Protein AF-A0A1C6C4W0-F1 (afdb_monomer)

Structure (mmCIF, N/CA/C/O backbone):
data_AF-A0A1C6C4W0-F1
#
_entry.id   AF-A0A1C6C4W0-F1
#
loop_
_atom_site.group_PDB
_atom_site.id
_atom_site.type_symbol
_atom_site.label_atom_id
_atom_site.label_alt_i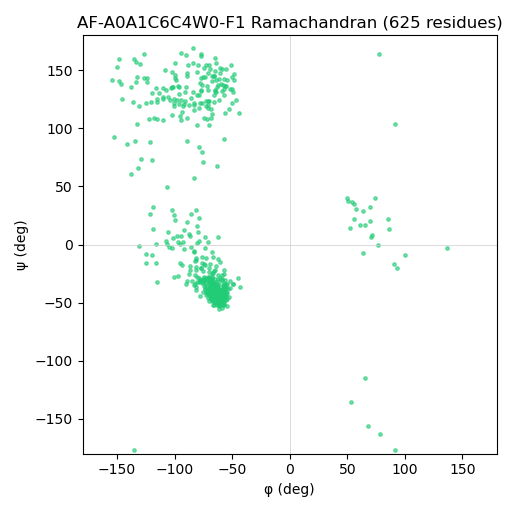d
_atom_site.label_comp_id
_atom_site.label_asym_id
_atom_site.label_entity_id
_atom_site.label_seq_id
_atom_site.pdbx_PDB_ins_code
_atom_site.Cartn_x
_atom_site.Cartn_y
_atom_site.Cartn_z
_atom_site.occupancy
_atom_site.B_iso_or_equiv
_atom_site.auth_seq_id
_atom_site.auth_comp_id
_atom_site.auth_asym_id
_atom_site.auth_atom_id
_atom_site.pdbx_PDB_model_num
ATOM 1 N N . MET A 1 1 ? -1.817 1.956 -30.971 1.00 81.06 1 MET A N 1
ATOM 2 C CA . MET A 1 1 ? -0.955 1.069 -30.179 1.00 81.06 1 MET A CA 1
ATOM 3 C C . MET A 1 1 ? 0.205 0.734 -31.074 1.00 81.06 1 MET A C 1
ATOM 5 O O . MET A 1 1 ? 0.010 0.014 -32.045 1.00 81.06 1 MET A O 1
ATOM 9 N N . SER A 1 2 ? 1.332 1.370 -30.805 1.00 90.38 2 SER A N 1
ATOM 10 C CA . SER A 1 2 ? 2.552 1.249 -31.587 1.00 90.38 2 SER A CA 1
ATOM 11 C C . SER A 1 2 ? 3.601 0.463 -30.816 1.00 90.38 2 SER A C 1
ATOM 13 O O . SER A 1 2 ? 3.637 0.489 -29.582 1.00 90.38 2 SER A O 1
ATOM 15 N N . THR A 1 3 ? 4.452 -0.229 -31.555 1.00 95.19 3 THR A N 1
ATOM 16 C CA . THR A 1 3 ? 5.570 -1.014 -31.043 1.00 95.19 3 THR A CA 1
ATOM 17 C C . THR A 1 3 ? 6.845 -0.203 -31.218 1.00 95.19 3 THR A C 1
ATOM 19 O O . THR A 1 3 ? 7.210 0.128 -32.348 1.00 95.19 3 THR A O 1
ATOM 22 N N . ARG A 1 4 ? 7.537 0.126 -30.122 1.00 96.19 4 ARG A N 1
ATOM 23 C CA . ARG A 1 4 ? 8.746 0.960 -30.170 1.00 96.19 4 ARG A CA 1
ATOM 24 C C . ARG A 1 4 ? 9.935 0.322 -29.481 1.00 96.19 4 ARG A C 1
ATOM 26 O O . ARG A 1 4 ? 9.798 -0.285 -28.420 1.00 96.19 4 ARG A O 1
ATOM 33 N N . ILE A 1 5 ? 11.111 0.542 -30.056 1.00 96.69 5 ILE A N 1
ATOM 34 C CA . ILE A 1 5 ? 12.393 0.265 -29.409 1.00 96.69 5 ILE A CA 1
ATOM 35 C C . ILE A 1 5 ? 12.976 1.586 -28.916 1.00 96.69 5 ILE A C 1
ATOM 37 O O . ILE A 1 5 ? 12.979 2.572 -29.649 1.00 96.69 5 ILE A O 1
ATOM 41 N N . ILE A 1 6 ? 13.490 1.599 -27.690 1.00 95.69 6 ILE A N 1
ATOM 42 C CA . ILE A 1 6 ? 14.256 2.715 -27.140 1.00 95.69 6 ILE A CA 1
ATOM 43 C C . ILE A 1 6 ? 15.681 2.236 -26.881 1.00 95.69 6 ILE A C 1
ATOM 45 O O . ILE A 1 6 ? 15.881 1.237 -26.192 1.00 95.69 6 ILE A O 1
ATOM 49 N N . SER A 1 7 ? 16.665 2.937 -27.437 1.00 95.31 7 SER A N 1
ATOM 50 C CA . SER A 1 7 ? 18.074 2.537 -27.393 1.00 95.31 7 SER A CA 1
ATOM 51 C C . SER A 1 7 ? 18.989 3.709 -27.058 1.00 95.31 7 SER A C 1
ATOM 53 O O . SER A 1 7 ? 18.657 4.869 -27.284 1.00 95.31 7 SER A O 1
ATOM 55 N N . PHE A 1 8 ? 20.195 3.414 -26.587 1.00 94.56 8 PHE A N 1
ATOM 56 C CA . PHE A 1 8 ? 21.318 4.345 -26.681 1.00 94.56 8 PHE A CA 1
ATOM 57 C C . PHE A 1 8 ? 22.282 3.862 -27.757 1.00 94.56 8 PHE A C 1
ATOM 59 O O . PHE A 1 8 ? 22.700 2.706 -27.729 1.00 94.56 8 PHE A O 1
ATOM 66 N N . PHE A 1 9 ? 22.620 4.717 -28.717 1.00 94.44 9 PHE A N 1
ATOM 67 C CA . PHE A 1 9 ? 23.589 4.368 -29.752 1.00 94.44 9 PHE A CA 1
ATOM 68 C C . PHE A 1 9 ? 24.998 4.601 -29.225 1.00 94.44 9 PHE A C 1
ATOM 70 O O . PHE A 1 9 ? 25.346 5.707 -28.822 1.00 94.44 9 PHE A O 1
ATOM 77 N N . SER A 1 10 ? 25.792 3.533 -29.200 1.00 92.44 10 SER A N 1
ATOM 78 C CA . SER A 1 10 ? 27.194 3.585 -28.786 1.00 92.44 10 SER A CA 1
ATOM 79 C C . SER A 1 10 ? 28.095 4.160 -29.882 1.00 92.44 10 SER A C 1
ATOM 81 O O . SER A 1 10 ? 27.722 4.201 -31.054 1.00 92.44 10 SER A O 1
ATOM 83 N N . ASP A 1 11 ? 29.295 4.591 -29.490 1.00 91.94 11 ASP A N 1
ATOM 84 C CA . ASP A 1 11 ? 30.300 5.079 -30.433 1.00 91.94 11 ASP A CA 1
ATOM 85 C C . ASP A 1 11 ? 30.830 3.948 -31.324 1.00 91.94 11 ASP A C 1
ATOM 87 O O . ASP A 1 11 ? 31.059 2.814 -30.881 1.00 91.94 11 ASP A O 1
ATOM 91 N N . LEU A 1 12 ? 31.125 4.292 -32.576 1.00 89.94 12 LEU A N 1
ATOM 92 C CA . LEU A 1 12 ? 31.722 3.379 -33.540 1.00 89.94 12 LEU A CA 1
ATOM 93 C C . LEU A 1 12 ? 33.244 3.348 -33.359 1.00 89.94 12 LEU A C 1
ATOM 95 O O . LEU A 1 12 ? 33.895 4.387 -33.287 1.00 89.94 12 LEU A O 1
ATOM 99 N N . ARG A 1 13 ? 33.835 2.150 -33.286 1.00 85.19 13 ARG A N 1
ATOM 100 C CA . ARG A 1 13 ? 35.291 1.991 -33.141 1.00 85.19 13 ARG A CA 1
ATOM 101 C C . ARG A 1 13 ? 35.955 1.676 -34.485 1.00 85.19 13 ARG A C 1
ATOM 103 O O . ARG A 1 13 ? 35.392 0.892 -35.248 1.00 85.19 13 ARG A O 1
ATOM 110 N N . PRO A 1 14 ? 37.168 2.193 -34.754 1.00 81.81 14 PRO A N 1
ATOM 111 C CA . PRO A 1 14 ? 37.975 1.743 -35.886 1.00 81.81 14 PRO A CA 1
ATOM 112 C C . PRO A 1 14 ? 38.271 0.239 -35.812 1.00 81.81 14 PRO A C 1
ATOM 114 O O . PRO A 1 14 ? 38.377 -0.326 -34.722 1.00 81.81 14 PRO A O 1
ATOM 117 N N . GLY A 1 15 ? 38.446 -0.407 -36.968 1.00 81.38 15 GLY A N 1
ATOM 118 C CA . GLY A 1 15 ? 38.749 -1.843 -37.029 1.00 81.38 15 GLY A CA 1
ATOM 119 C C . GLY A 1 15 ? 37.546 -2.736 -36.708 1.00 81.38 15 GLY A C 1
ATOM 120 O O . GLY A 1 15 ? 37.682 -3.743 -36.008 1.00 81.38 15 GLY A O 1
ATOM 121 N N . LEU A 1 16 ? 36.363 -2.352 -37.201 1.00 82.75 16 LEU A N 1
ATOM 122 C CA . LEU A 1 16 ? 35.119 -3.102 -37.026 1.00 82.75 16 LEU A CA 1
ATOM 123 C C . LEU A 1 16 ? 35.307 -4.572 -37.404 1.00 82.75 16 LEU A C 1
ATOM 125 O O . LEU A 1 16 ? 35.681 -4.906 -38.526 1.00 82.75 16 LEU A O 1
ATOM 129 N N . THR A 1 17 ? 35.038 -5.450 -36.443 1.00 85.56 17 THR A N 1
ATOM 130 C CA . THR A 1 17 ? 35.142 -6.897 -36.617 1.00 85.56 17 THR A CA 1
ATOM 131 C C . THR A 1 17 ? 33.779 -7.500 -36.340 1.00 85.56 17 THR A C 1
ATOM 133 O O . THR A 1 17 ? 33.239 -7.309 -35.251 1.00 85.56 17 THR A O 1
ATOM 136 N N . GLU A 1 18 ? 33.238 -8.228 -37.316 1.00 90.00 18 GLU A N 1
ATOM 137 C CA . GLU A 1 18 ? 31.990 -8.973 -37.159 1.00 90.00 18 GLU A CA 1
ATOM 138 C C . GLU A 1 18 ? 32.112 -9.988 -36.020 1.00 90.00 18 GLU A C 1
ATOM 140 O O . GLU A 1 18 ? 33.080 -10.748 -35.921 1.00 90.00 18 GLU A O 1
ATOM 145 N N . ARG A 1 19 ? 31.109 -9.992 -35.147 1.00 91.06 19 ARG A N 1
ATOM 146 C CA . ARG A 1 19 ? 30.990 -10.905 -34.016 1.00 91.06 19 ARG A CA 1
ATOM 147 C C . ARG A 1 19 ? 29.670 -11.639 -34.116 1.00 91.06 19 ARG A C 1
ATOM 149 O O . ARG A 1 19 ? 28.648 -11.074 -34.489 1.00 91.06 19 ARG A O 1
ATOM 156 N N . LEU A 1 20 ? 29.702 -12.909 -33.734 1.00 93.19 20 LEU A N 1
ATOM 157 C CA . LEU A 1 20 ? 28.515 -13.745 -33.658 1.00 93.19 20 LEU A CA 1
ATOM 158 C C . LEU A 1 20 ? 27.968 -13.723 -32.233 1.00 93.19 20 LEU A C 1
ATOM 160 O O . LEU A 1 20 ? 28.691 -14.046 -31.288 1.00 93.19 20 LEU A O 1
ATOM 164 N N . TYR A 1 21 ? 26.698 -13.355 -32.098 1.00 93.44 21 TYR A N 1
ATOM 165 C CA . TYR A 1 21 ? 25.949 -13.260 -30.853 1.00 93.44 21 TYR A CA 1
ATOM 166 C C . TYR A 1 21 ? 24.896 -14.361 -30.799 1.00 93.44 21 TYR A C 1
ATOM 168 O O . TYR A 1 21 ? 24.077 -14.514 -31.707 1.00 93.44 21 TYR A O 1
ATOM 176 N N . ARG A 1 22 ? 24.890 -15.135 -29.715 1.00 92.00 22 ARG A N 1
ATOM 177 C CA . ARG A 1 22 ? 23.834 -16.126 -29.473 1.00 92.00 22 ARG A CA 1
ATOM 178 C C . ARG A 1 22 ? 22.509 -15.446 -29.121 1.00 92.00 22 ARG A C 1
ATOM 180 O O . ARG A 1 22 ? 22.504 -14.398 -28.474 1.00 92.00 22 ARG A O 1
ATOM 187 N N . TYR A 1 23 ? 21.407 -16.077 -29.524 1.00 90.12 23 TYR A N 1
ATOM 188 C CA . TYR A 1 23 ? 20.063 -15.682 -29.102 1.00 90.12 23 TYR A CA 1
ATOM 189 C C . TYR A 1 23 ? 19.839 -15.989 -27.611 1.00 90.12 23 TYR A C 1
ATOM 191 O O . TYR A 1 23 ? 20.408 -16.964 -27.105 1.00 90.12 23 TYR A O 1
ATOM 199 N N . PRO A 1 24 ? 18.981 -15.220 -26.922 1.00 84.62 24 PRO A N 1
ATOM 200 C CA . PRO A 1 24 ? 18.540 -15.551 -25.571 1.00 84.62 24 PRO A CA 1
ATOM 201 C C . PRO A 1 24 ? 17.758 -16.873 -25.558 1.00 84.62 24 PRO A C 1
ATOM 203 O O . PRO A 1 24 ? 16.920 -17.107 -26.428 1.00 84.62 24 PRO A O 1
ATOM 206 N N . GLY A 1 25 ? 18.041 -17.754 -24.592 1.00 72.25 25 GLY A N 1
ATOM 207 C CA . GLY A 1 25 ? 17.219 -18.934 -24.267 1.00 72.25 25 GLY A CA 1
ATOM 208 C C . GLY A 1 25 ? 17.065 -20.030 -25.337 1.00 72.25 25 GLY A C 1
ATOM 209 O O . GLY A 1 25 ? 16.513 -21.083 -25.032 1.00 72.25 25 GLY A O 1
ATOM 210 N N . GLN A 1 26 ? 17.546 -19.839 -26.570 1.00 67.56 26 GLN A N 1
ATOM 211 C CA . GLN A 1 26 ? 17.300 -20.757 -27.687 1.00 67.56 26 GLN A CA 1
ATOM 212 C C . GLN A 1 26 ? 18.585 -21.422 -28.184 1.00 67.56 26 GLN A C 1
ATOM 214 O O . GLN A 1 26 ? 19.413 -20.809 -28.861 1.00 67.56 26 GLN A O 1
ATOM 219 N N . GLN A 1 27 ? 18.725 -22.717 -27.892 1.00 61.62 27 GLN A N 1
ATOM 220 C CA . GLN A 1 27 ? 19.759 -23.557 -28.491 1.00 61.62 27 GLN A CA 1
ATOM 221 C C . GLN A 1 27 ? 19.358 -23.928 -29.930 1.00 61.62 27 GLN A C 1
ATOM 223 O O . GLN A 1 27 ? 18.230 -24.342 -30.175 1.00 61.62 27 GLN A O 1
ATOM 228 N N . GLY A 1 28 ? 20.276 -23.771 -30.891 1.00 66.31 28 GLY A N 1
ATOM 229 C CA . GLY A 1 28 ? 20.095 -24.219 -32.282 1.00 66.31 28 GLY A CA 1
ATOM 230 C C . GLY A 1 28 ? 19.697 -23.146 -33.304 1.00 66.31 28 GLY A C 1
ATOM 231 O O . GLY A 1 28 ? 19.757 -23.412 -34.503 1.00 66.31 28 GLY A O 1
ATOM 232 N N . ARG A 1 29 ? 19.358 -21.919 -32.881 1.00 82.50 29 ARG A N 1
ATOM 233 C CA . ARG A 1 29 ? 19.140 -20.803 -33.818 1.00 82.50 29 ARG A CA 1
ATOM 234 C C . ARG A 1 29 ? 20.486 -20.255 -34.326 1.00 82.50 29 ARG A C 1
ATOM 236 O O . ARG A 1 29 ? 21.391 -20.076 -33.506 1.00 82.50 29 ARG A O 1
ATOM 243 N N . PRO A 1 30 ? 20.640 -19.953 -35.633 1.00 85.00 30 PRO A N 1
ATOM 244 C CA . PRO A 1 30 ? 21.859 -19.332 -36.147 1.00 85.00 30 PRO A CA 1
ATOM 245 C C . PRO A 1 30 ? 22.150 -18.018 -35.410 1.00 85.00 30 PRO A C 1
ATOM 247 O O . PRO A 1 30 ? 21.210 -17.249 -35.198 1.00 85.00 30 PRO A O 1
ATOM 250 N N . PRO A 1 31 ? 23.403 -17.744 -35.011 1.00 89.44 31 PRO A N 1
ATOM 251 C CA . PRO A 1 31 ? 23.737 -16.536 -34.266 1.00 89.44 31 PRO A CA 1
ATOM 252 C C . PRO A 1 31 ? 23.489 -15.264 -35.089 1.00 89.44 31 PRO A C 1
ATOM 254 O O . PRO A 1 31 ? 23.497 -15.276 -36.320 1.00 89.44 31 PRO A O 1
ATOM 257 N N . LEU A 1 32 ? 23.284 -14.150 -34.391 1.00 92.06 32 LEU A N 1
ATOM 258 C CA . LEU A 1 32 ? 23.221 -12.814 -34.978 1.00 92.06 32 LEU A CA 1
ATOM 259 C C . LEU A 1 32 ? 24.638 -12.316 -35.256 1.00 92.06 32 LEU A C 1
ATOM 261 O O . LEU A 1 32 ? 25.478 -12.351 -34.362 1.00 92.06 32 LEU A O 1
ATOM 265 N N . SER A 1 33 ? 24.901 -11.850 -36.474 1.00 92.12 33 SER A N 1
ATOM 266 C CA . SER A 1 33 ? 26.163 -11.183 -36.807 1.00 92.12 33 SER A CA 1
ATOM 267 C C . SER A 1 33 ? 26.018 -9.685 -36.576 1.00 92.12 33 SER A C 1
ATOM 269 O O . SER A 1 33 ? 25.038 -9.096 -37.028 1.00 92.12 33 SER A O 1
ATOM 271 N N . GLY A 1 34 ? 26.972 -9.082 -35.879 1.00 91.44 34 GLY A N 1
ATOM 272 C CA . GLY A 1 34 ? 27.070 -7.634 -35.742 1.00 91.44 34 GLY A CA 1
ATOM 273 C C . GLY A 1 34 ? 28.507 -7.213 -35.470 1.00 91.44 34 GLY A C 1
ATOM 274 O O . GLY A 1 34 ? 29.227 -7.884 -34.727 1.00 91.44 34 GLY A O 1
ATOM 275 N N . ALA A 1 35 ? 28.931 -6.099 -36.058 1.00 89.69 35 ALA A N 1
ATOM 276 C CA . ALA A 1 35 ? 30.242 -5.508 -35.807 1.00 89.69 35 ALA A CA 1
ATOM 277 C C . ALA A 1 35 ? 30.165 -4.379 -34.765 1.00 89.69 35 ALA A C 1
ATOM 279 O O . ALA A 1 35 ? 31.132 -4.130 -34.042 1.00 89.69 35 ALA A O 1
ATOM 280 N N . HIS A 1 36 ? 29.005 -3.731 -34.655 1.00 91.56 36 HIS A N 1
ATOM 281 C CA . HIS A 1 36 ? 28.671 -2.751 -33.633 1.00 91.56 36 HIS A CA 1
ATOM 282 C C . HIS A 1 36 ? 27.821 -3.372 -32.514 1.00 91.56 36 HIS A C 1
ATOM 284 O O . HIS A 1 36 ? 26.981 -4.240 -32.748 1.00 91.56 36 HIS A O 1
ATOM 290 N N . THR A 1 37 ? 28.011 -2.916 -31.274 1.00 88.50 37 THR A N 1
ATOM 291 C CA . THR A 1 37 ? 27.408 -3.543 -30.083 1.00 88.50 37 THR A CA 1
ATOM 292 C C . THR A 1 37 ? 25.882 -3.485 -30.073 1.00 88.50 37 THR A C 1
ATOM 294 O O . THR A 1 37 ? 25.248 -4.442 -29.640 1.00 88.50 37 THR A O 1
ATOM 297 N N . ASN A 1 38 ? 25.285 -2.411 -30.599 1.00 94.38 38 ASN A N 1
ATOM 298 C CA . ASN A 1 38 ? 23.826 -2.271 -30.675 1.00 94.38 38 ASN A CA 1
ATOM 299 C C . ASN A 1 38 ? 23.167 -3.147 -31.757 1.00 94.38 38 ASN A C 1
ATOM 301 O O . ASN A 1 38 ? 21.962 -3.364 -31.697 1.00 94.38 38 ASN A O 1
ATOM 305 N N . GLU A 1 39 ? 23.909 -3.678 -32.738 1.00 95.06 39 GLU A N 1
ATOM 306 C CA . GLU A 1 39 ? 23.301 -4.443 -33.840 1.00 95.06 39 GLU A CA 1
ATOM 307 C C . GLU A 1 39 ? 22.572 -5.693 -33.339 1.00 95.06 39 GLU A C 1
ATOM 309 O O . GLU A 1 39 ? 21.399 -5.888 -33.639 1.00 95.06 39 GLU A O 1
ATOM 314 N N . ALA A 1 40 ? 23.237 -6.530 -32.539 1.00 95.25 40 ALA A N 1
ATOM 315 C CA . ALA A 1 40 ? 22.655 -7.802 -32.118 1.00 95.25 40 ALA A CA 1
ATOM 316 C C . ALA A 1 40 ? 21.368 -7.644 -31.273 1.00 95.25 40 ALA A C 1
ATOM 318 O O . ALA A 1 40 ? 20.379 -8.302 -31.600 1.00 95.25 40 ALA A O 1
ATOM 319 N N . PRO A 1 41 ? 21.306 -6.777 -30.243 1.00 95.38 41 PRO A N 1
ATOM 320 C CA . PRO A 1 41 ? 20.064 -6.493 -29.520 1.00 95.38 41 PRO A CA 1
ATOM 321 C C . PRO A 1 41 ? 18.951 -5.939 -30.417 1.00 95.38 41 PRO A C 1
ATOM 323 O O . PRO A 1 41 ? 17.821 -6.418 -30.338 1.00 95.38 41 PRO A O 1
ATOM 326 N N . LEU A 1 42 ? 19.256 -4.991 -31.312 1.00 96.75 42 LEU A N 1
ATOM 327 C CA . LEU A 1 42 ? 18.261 -4.431 -32.233 1.00 96.75 42 LEU A CA 1
ATOM 328 C C . LEU A 1 42 ? 17.720 -5.498 -33.190 1.00 96.75 42 LEU A C 1
ATOM 330 O O . LEU A 1 42 ? 16.509 -5.627 -33.345 1.00 96.75 42 LEU A O 1
ATOM 334 N N . TYR A 1 43 ? 18.589 -6.316 -33.786 1.00 96.50 43 TYR A N 1
ATOM 335 C CA . TYR A 1 43 ? 18.187 -7.409 -34.676 1.00 96.50 43 TYR A CA 1
ATOM 336 C C . TYR A 1 43 ? 17.353 -8.461 -33.961 1.00 96.50 43 TYR A C 1
ATOM 338 O O . TYR A 1 43 ? 16.397 -8.990 -34.536 1.00 96.50 43 TYR A O 1
ATOM 346 N N . TYR A 1 44 ? 17.702 -8.761 -32.711 1.00 95.62 44 TYR A N 1
ATOM 347 C CA . TYR A 1 44 ? 16.913 -9.637 -31.864 1.00 95.62 44 TYR A CA 1
ATOM 348 C C . TYR A 1 44 ? 15.494 -9.084 -31.682 1.00 95.62 44 TYR A C 1
ATOM 350 O O . TYR A 1 44 ? 14.533 -9.769 -32.031 1.00 95.62 44 TYR A O 1
ATOM 358 N N . LEU A 1 45 ? 15.362 -7.835 -31.221 1.00 95.69 45 LEU A N 1
ATOM 359 C CA . LEU A 1 45 ? 14.062 -7.203 -30.989 1.00 95.69 45 LEU A CA 1
ATOM 360 C C . LEU A 1 45 ? 13.233 -7.099 -32.278 1.00 95.69 45 LEU A C 1
ATOM 362 O O . LEU A 1 45 ? 12.062 -7.471 -32.286 1.00 95.69 45 LEU A O 1
ATOM 366 N N . LEU A 1 46 ? 13.855 -6.675 -33.382 1.00 96.50 46 LEU A N 1
ATOM 367 C CA . LEU A 1 46 ? 13.211 -6.558 -34.693 1.00 96.50 46 LEU A CA 1
ATOM 368 C C . LEU A 1 46 ? 12.720 -7.900 -35.230 1.00 96.50 46 LEU A C 1
ATOM 370 O O . LEU A 1 46 ? 11.688 -7.948 -35.886 1.00 96.50 46 LEU A O 1
ATOM 374 N N . THR A 1 47 ? 13.438 -8.994 -34.968 1.00 93.69 47 THR A N 1
ATOM 375 C CA . THR A 1 47 ? 13.022 -10.315 -35.458 1.00 93.69 47 THR A CA 1
ATOM 376 C C . THR A 1 47 ? 11.961 -10.951 -34.562 1.00 93.69 47 THR A C 1
ATOM 378 O O . THR A 1 47 ? 11.088 -11.656 -35.059 1.00 93.69 47 THR A O 1
ATOM 381 N N . THR A 1 48 ? 12.056 -10.758 -33.246 1.00 92.75 48 THR A N 1
ATOM 382 C CA . THR A 1 48 ? 11.176 -11.420 -32.273 1.00 92.75 48 THR A CA 1
ATOM 383 C C . THR A 1 48 ? 9.839 -10.697 -32.118 1.00 92.75 48 THR A C 1
ATOM 385 O O . THR A 1 48 ? 8.818 -11.353 -31.932 1.00 92.75 48 THR A O 1
ATOM 388 N N . PHE A 1 49 ? 9.827 -9.367 -32.233 1.00 92.81 49 PHE A N 1
ATOM 389 C CA . PHE A 1 49 ? 8.662 -8.535 -31.921 1.00 92.81 49 PHE A CA 1
ATOM 390 C C . PHE A 1 49 ? 8.169 -7.691 -33.108 1.00 92.81 49 PHE A C 1
ATOM 392 O O . PHE A 1 49 ? 7.566 -6.638 -32.916 1.00 92.81 49 PHE A O 1
ATOM 399 N N . ALA A 1 50 ? 8.418 -8.142 -34.342 1.00 90.31 50 ALA A N 1
ATOM 400 C CA . ALA A 1 50 ? 7.892 -7.493 -35.541 1.00 90.31 50 ALA A CA 1
ATOM 401 C C . ALA A 1 50 ? 6.343 -7.458 -35.563 1.00 90.31 50 ALA A C 1
ATOM 403 O O . ALA A 1 50 ? 5.707 -8.418 -35.121 1.00 90.31 50 ALA A O 1
ATOM 404 N N . PRO A 1 51 ? 5.721 -6.421 -36.159 1.00 94.44 51 PRO A N 1
ATOM 405 C CA . PRO A 1 51 ? 6.351 -5.218 -36.703 1.00 94.44 51 PRO A CA 1
ATOM 406 C C . PRO A 1 51 ? 6.745 -4.223 -35.598 1.00 94.44 51 PRO A C 1
ATOM 408 O O . PRO A 1 51 ? 6.021 -4.039 -34.621 1.00 94.44 51 PRO A O 1
ATOM 411 N N . VAL A 1 52 ? 7.887 -3.559 -35.791 1.00 96.69 52 VAL A N 1
ATOM 412 C CA . VAL A 1 52 ? 8.330 -2.424 -34.968 1.00 96.69 52 VAL A CA 1
ATOM 413 C C . VAL A 1 52 ? 8.097 -1.150 -35.769 1.00 96.69 52 VAL A C 1
ATOM 415 O O . VAL A 1 52 ? 8.588 -1.040 -36.891 1.00 96.69 52 VAL A O 1
ATOM 418 N N . ASP A 1 53 ? 7.354 -0.204 -35.200 1.00 96.56 53 ASP A N 1
ATOM 419 C CA . ASP A 1 53 ? 6.984 1.036 -35.885 1.00 96.56 53 ASP A CA 1
ATOM 420 C C . ASP A 1 53 ? 8.117 2.068 -35.831 1.00 96.56 53 ASP A C 1
ATOM 422 O O . ASP A 1 53 ? 8.381 2.765 -36.809 1.00 96.56 53 ASP A O 1
ATOM 426 N N . GLU A 1 54 ? 8.808 2.164 -34.691 1.00 97.00 54 GLU A N 1
ATOM 427 C CA . GLU A 1 54 ? 9.791 3.218 -34.434 1.00 97.00 54 GLU A CA 1
ATOM 428 C C . GLU A 1 54 ? 10.937 2.743 -33.527 1.00 97.00 54 GLU A C 1
ATOM 430 O O . GLU A 1 54 ? 10.727 2.033 -32.541 1.00 97.00 54 GLU A O 1
ATOM 435 N N . ILE A 1 55 ? 12.156 3.182 -33.841 1.00 97.31 55 ILE A N 1
ATOM 436 C CA . ILE A 1 55 ? 13.329 3.114 -32.971 1.00 97.31 55 ILE A CA 1
ATOM 437 C C . ILE A 1 55 ? 13.670 4.543 -32.538 1.00 97.31 55 ILE A C 1
ATOM 439 O O . ILE A 1 55 ? 14.192 5.338 -33.323 1.00 97.31 55 ILE A O 1
ATOM 443 N N . LEU A 1 56 ? 13.389 4.849 -31.275 1.00 96.00 56 LEU A N 1
ATOM 444 C CA . LEU A 1 56 ? 13.817 6.067 -30.594 1.00 96.00 56 LEU A CA 1
ATOM 445 C C . LEU A 1 56 ? 15.213 5.824 -30.024 1.00 96.00 56 LEU A C 1
ATOM 447 O O . LEU A 1 56 ? 15.415 4.863 -29.281 1.00 96.00 56 LEU A O 1
ATOM 451 N N . TYR A 1 57 ? 16.189 6.669 -30.337 1.00 95.00 57 TYR A N 1
ATOM 452 C CA . TYR A 1 57 ? 17.538 6.454 -29.820 1.00 95.00 57 TYR A CA 1
ATOM 453 C C . TYR A 1 57 ? 18.226 7.721 -29.342 1.00 95.00 57 TYR A C 1
ATOM 455 O O . TYR A 1 57 ? 18.225 8.758 -30.002 1.00 95.00 57 TYR A O 1
ATOM 463 N N . LEU A 1 58 ? 18.852 7.604 -28.175 1.00 94.50 58 LEU A N 1
ATOM 464 C CA . LEU A 1 58 ? 19.738 8.618 -27.630 1.00 94.50 58 LEU A CA 1
ATOM 465 C C . LEU A 1 58 ? 21.083 8.546 -28.353 1.00 94.50 58 LEU A C 1
ATOM 467 O O . LEU A 1 58 ? 21.653 7.460 -28.497 1.00 94.50 58 LEU A O 1
ATOM 471 N N . ARG A 1 59 ? 21.603 9.699 -28.770 1.00 93.88 59 ARG A N 1
ATOM 472 C CA . ARG A 1 59 ? 22.912 9.819 -29.420 1.00 93.88 59 ARG A CA 1
ATOM 473 C C . ARG A 1 59 ? 23.727 10.952 -28.811 1.00 93.88 59 ARG A C 1
ATOM 475 O O . ARG A 1 59 ? 23.194 12.004 -28.461 1.00 93.88 59 ARG A O 1
ATOM 482 N N . THR A 1 60 ? 25.034 10.741 -28.717 1.00 94.50 60 THR A N 1
ATOM 483 C CA . THR A 1 60 ? 25.986 11.795 -28.357 1.00 94.50 60 THR A CA 1
ATOM 484 C C . THR A 1 60 ? 26.374 12.599 -29.595 1.00 94.50 60 THR A C 1
ATOM 486 O O . THR A 1 60 ? 26.119 12.203 -30.736 1.00 94.50 60 THR A O 1
ATOM 489 N N . ARG A 1 61 ? 27.064 13.722 -29.381 1.00 94.44 61 ARG A N 1
ATOM 490 C CA . ARG A 1 61 ? 27.693 14.474 -30.471 1.00 94.44 61 ARG A CA 1
ATOM 491 C C . ARG A 1 61 ? 28.641 13.599 -31.306 1.00 94.44 61 ARG A C 1
ATOM 493 O O . ARG A 1 61 ? 28.617 13.698 -32.525 1.00 94.44 61 ARG A O 1
ATOM 500 N N . GLN A 1 62 ? 29.420 12.729 -30.659 1.00 93.75 62 GLN A N 1
ATOM 501 C CA . GLN A 1 62 ? 30.377 11.834 -31.323 1.00 93.75 62 GLN A CA 1
ATOM 502 C C . GLN A 1 62 ? 29.663 10.845 -32.247 1.00 93.75 62 GLN A C 1
ATOM 504 O O . GLN A 1 62 ? 30.010 10.736 -33.416 1.00 93.75 62 GLN A O 1
ATOM 509 N N . VAL A 1 63 ? 28.582 10.219 -31.775 1.00 94.94 63 VAL A N 1
ATOM 510 C CA . VAL A 1 63 ? 27.746 9.312 -32.586 1.00 94.9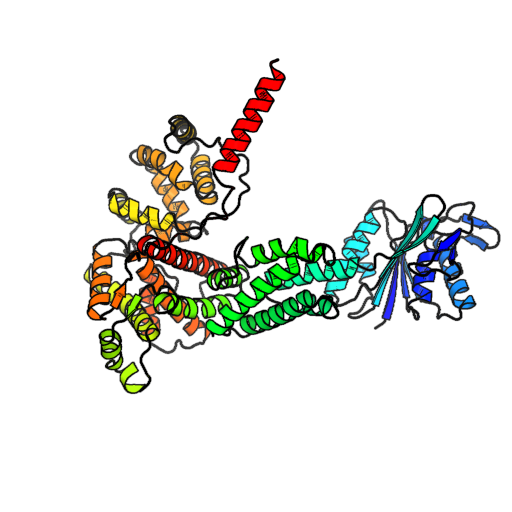4 63 VAL A CA 1
ATOM 511 C C . VAL A 1 63 ? 27.210 9.989 -33.853 1.00 94.94 63 VAL A C 1
ATOM 513 O O . VAL A 1 63 ? 27.079 9.334 -34.889 1.00 94.94 63 VAL A O 1
ATOM 516 N N . ARG A 1 64 ? 26.909 11.292 -33.770 1.00 96.75 64 ARG A N 1
ATOM 517 C CA . ARG A 1 64 ? 26.360 12.103 -34.864 1.00 96.75 64 ARG A CA 1
ATOM 518 C C . ARG A 1 64 ? 27.420 12.643 -35.827 1.00 96.75 64 ARG A C 1
ATOM 520 O O . ARG A 1 64 ? 27.116 12.807 -37.003 1.00 96.75 64 ARG A O 1
ATOM 527 N N . GLU A 1 65 ? 28.614 12.982 -35.344 1.00 96.19 65 GLU A N 1
ATOM 528 C CA . GLU A 1 65 ? 29.598 13.779 -36.097 1.00 96.19 65 GLU A CA 1
ATOM 529 C C . GLU A 1 65 ? 30.891 13.021 -36.433 1.00 96.19 65 GLU A C 1
ATOM 531 O O . GLU A 1 65 ? 31.476 13.268 -37.491 1.00 96.19 65 GLU A O 1
ATOM 536 N N . ASP A 1 66 ? 31.336 12.094 -35.581 1.00 95.44 66 ASP A N 1
ATOM 537 C CA . ASP A 1 66 ? 32.636 11.440 -35.738 1.00 95.44 66 ASP A CA 1
ATOM 538 C C . ASP A 1 66 ? 32.556 10.353 -36.808 1.00 95.44 66 ASP A C 1
ATOM 540 O O . ASP A 1 66 ? 31.832 9.365 -36.675 1.00 95.44 66 ASP A O 1
ATOM 544 N N . LYS A 1 67 ? 33.330 10.525 -37.883 1.00 94.56 67 LYS A N 1
ATOM 545 C CA . LYS A 1 67 ? 33.407 9.551 -38.971 1.00 94.56 67 LYS A CA 1
ATOM 546 C C . LYS A 1 67 ? 34.495 8.516 -38.728 1.00 94.56 67 LYS A C 1
ATOM 548 O O . LYS A 1 67 ? 35.637 8.852 -38.420 1.00 94.56 67 LYS A O 1
ATOM 553 N N . VAL A 1 68 ? 34.156 7.258 -38.974 1.00 92.88 68 VAL A N 1
ATOM 554 C CA . VAL A 1 68 ? 35.052 6.107 -38.857 1.00 92.88 68 VAL A CA 1
ATOM 555 C C . VAL A 1 68 ? 35.085 5.369 -40.188 1.00 92.88 68 VAL A C 1
ATOM 557 O O . VAL A 1 68 ? 34.064 5.221 -40.858 1.00 92.88 68 VAL A O 1
ATOM 560 N N . ASP A 1 69 ? 36.270 4.916 -40.594 1.00 90.56 69 ASP A N 1
ATOM 561 C CA . ASP A 1 69 ? 36.410 4.037 -41.754 1.00 90.56 69 ASP A CA 1
ATOM 562 C C . ASP A 1 69 ? 35.783 2.666 -41.458 1.00 90.56 69 ASP A C 1
ATOM 564 O O . ASP A 1 69 ? 36.267 1.900 -40.620 1.00 90.56 69 ASP A O 1
ATOM 568 N N . CYS A 1 70 ? 34.685 2.375 -42.150 1.00 87.44 70 CYS A N 1
ATOM 569 C CA . CYS A 1 70 ? 33.918 1.140 -42.044 1.00 87.44 70 CYS A CA 1
ATOM 570 C C . CYS A 1 70 ? 34.263 0.156 -43.176 1.00 87.44 70 CYS A C 1
ATOM 572 O O . CYS A 1 70 ? 33.468 -0.727 -43.517 1.00 87.44 70 CYS A O 1
ATOM 574 N N . GLY A 1 71 ? 35.432 0.317 -43.804 1.00 84.75 71 GLY A N 1
ATOM 575 C CA . GLY A 1 71 ? 35.894 -0.514 -44.905 1.00 84.75 71 GLY A CA 1
ATOM 576 C C . GLY A 1 71 ? 35.011 -0.342 -46.137 1.00 84.75 71 GLY A C 1
ATOM 577 O O . GLY A 1 71 ? 34.945 0.729 -46.733 1.00 84.75 71 GLY A O 1
ATOM 578 N N . ARG A 1 72 ? 34.304 -1.406 -46.538 1.00 79.00 72 ARG A N 1
ATOM 579 C CA . ARG A 1 72 ? 33.470 -1.399 -47.758 1.00 79.00 72 ARG A CA 1
ATOM 580 C C . ARG A 1 72 ? 32.280 -0.437 -47.692 1.00 79.00 72 ARG A C 1
ATOM 582 O O . ARG A 1 72 ? 31.781 -0.042 -48.738 1.00 79.00 72 ARG A O 1
ATOM 589 N N . GLU A 1 73 ? 31.844 -0.069 -46.491 1.00 78.38 73 GLU A N 1
ATOM 590 C CA . GLU A 1 73 ? 30.746 0.885 -46.268 1.00 78.38 73 GLU A CA 1
ATOM 591 C C . GLU A 1 73 ? 31.216 2.355 -46.341 1.00 78.38 73 GLU A C 1
ATOM 593 O O . GLU A 1 73 ? 30.395 3.276 -46.330 1.00 78.38 73 GLU A O 1
ATOM 598 N N . GLY A 1 74 ? 32.531 2.578 -46.453 1.00 87.19 74 GLY A N 1
ATOM 599 C CA . GLY A 1 74 ? 33.152 3.897 -46.491 1.00 87.19 74 GLY A CA 1
ATOM 600 C C . GLY A 1 74 ? 33.282 4.547 -45.114 1.00 87.19 74 GLY A C 1
ATOM 601 O O . GLY A 1 74 ? 33.198 3.892 -44.078 1.00 87.19 74 GLY A O 1
ATOM 602 N N . SER A 1 75 ? 33.512 5.859 -45.110 1.00 93.25 75 SER A N 1
ATOM 603 C CA . SER A 1 75 ? 33.654 6.653 -43.888 1.00 93.25 75 SER A CA 1
ATOM 604 C C . SER A 1 75 ? 32.290 7.173 -43.430 1.00 93.25 75 SER A C 1
ATOM 606 O O . SER A 1 75 ? 31.709 8.042 -44.088 1.00 93.25 75 SER A O 1
ATOM 608 N N . LEU A 1 76 ? 31.782 6.624 -42.327 1.00 95.81 76 LEU A N 1
ATOM 609 C CA . LEU A 1 76 ? 30.437 6.877 -41.800 1.00 95.81 76 LEU A CA 1
ATOM 610 C C . LEU A 1 76 ? 30.488 7.231 -40.318 1.00 95.81 76 LEU A C 1
ATOM 612 O O . LEU A 1 76 ? 31.412 6.825 -39.610 1.00 95.81 76 LEU A O 1
ATOM 616 N N . THR A 1 77 ? 29.480 7.956 -39.845 1.00 96.88 77 THR A N 1
ATOM 617 C CA . THR A 1 77 ? 29.250 8.124 -38.405 1.00 96.88 77 THR A CA 1
ATOM 618 C C . THR A 1 77 ? 28.603 6.874 -37.806 1.00 96.88 77 THR A C 1
ATOM 620 O O . THR A 1 77 ? 28.078 6.019 -38.527 1.00 96.88 77 THR A O 1
ATOM 623 N N . ALA A 1 78 ? 28.629 6.743 -36.477 1.00 94.75 78 ALA A N 1
ATOM 624 C CA . ALA A 1 78 ? 27.993 5.616 -35.790 1.00 94.75 78 ALA A CA 1
ATOM 625 C C . ALA A 1 78 ? 26.486 5.532 -36.087 1.00 94.75 78 ALA A C 1
ATOM 627 O O . ALA A 1 78 ? 25.950 4.446 -36.317 1.00 94.75 78 ALA A O 1
ATOM 628 N N . GLU A 1 79 ? 25.819 6.687 -36.141 1.00 96.12 79 GLU A N 1
ATOM 629 C CA . GLU A 1 79 ? 24.409 6.794 -36.508 1.00 96.12 79 GLU A CA 1
ATOM 630 C C . GLU A 1 79 ? 24.140 6.327 -37.943 1.00 96.12 79 GLU A C 1
ATOM 632 O O . GLU A 1 79 ? 23.289 5.460 -38.154 1.00 96.12 79 GLU A O 1
ATOM 637 N N . GLU A 1 80 ? 24.880 6.859 -38.921 1.00 96.81 80 GLU A N 1
ATOM 638 C CA . GLU A 1 80 ? 24.729 6.491 -40.334 1.00 96.81 80 GLU A CA 1
ATOM 639 C C . GLU A 1 80 ? 24.976 4.992 -40.545 1.00 96.81 80 GLU A C 1
ATOM 641 O O . GLU A 1 80 ? 24.242 4.324 -41.280 1.00 96.81 80 GLU A O 1
ATOM 646 N N . TYR A 1 81 ? 26.002 4.457 -39.879 1.00 95.75 81 TYR A N 1
ATOM 647 C CA . TYR A 1 81 ? 26.345 3.043 -39.929 1.00 95.75 81 TYR A CA 1
ATOM 648 C C . TYR A 1 81 ? 25.200 2.173 -39.400 1.00 95.75 81 TYR A C 1
ATOM 650 O O . TYR A 1 81 ? 24.727 1.282 -40.108 1.00 95.75 81 TYR A O 1
ATOM 658 N N . LEU A 1 82 ? 24.700 2.447 -38.190 1.00 94.94 82 LEU A N 1
ATOM 659 C CA . LEU A 1 82 ? 23.619 1.664 -37.587 1.00 94.94 82 LEU A CA 1
ATOM 660 C C . LEU A 1 82 ? 22.317 1.741 -38.388 1.00 94.94 82 LEU A C 1
ATOM 662 O O . LEU A 1 82 ? 21.685 0.708 -38.606 1.00 94.94 82 LEU A O 1
ATOM 666 N N . GLN A 1 83 ? 21.930 2.923 -38.873 1.00 96.19 83 GLN A N 1
ATOM 667 C CA . GLN A 1 83 ? 20.728 3.079 -39.699 1.00 96.19 83 GLN A CA 1
ATOM 668 C C . GLN A 1 83 ? 20.807 2.240 -40.983 1.00 96.19 83 GLN A C 1
ATOM 670 O O . GLN A 1 83 ? 19.857 1.524 -41.309 1.00 96.19 83 GLN A O 1
ATOM 675 N N . LYS A 1 84 ? 21.951 2.264 -41.685 1.00 95.44 84 LYS A N 1
ATOM 676 C CA . LYS A 1 84 ? 22.175 1.431 -42.880 1.00 95.44 84 LYS A CA 1
ATOM 677 C C . LYS A 1 84 ? 22.105 -0.059 -42.563 1.00 95.44 84 LYS A C 1
ATOM 679 O O . LYS A 1 84 ? 21.491 -0.824 -43.306 1.00 95.44 84 LYS A O 1
ATOM 684 N N . ARG A 1 85 ? 22.728 -0.472 -41.460 1.00 94.94 85 ARG A N 1
ATOM 685 C CA . ARG A 1 85 ? 22.785 -1.871 -41.026 1.00 94.94 85 ARG A CA 1
ATOM 686 C C . ARG A 1 85 ? 21.405 -2.407 -40.635 1.00 94.94 85 ARG A C 1
ATOM 688 O O . ARG A 1 85 ? 21.030 -3.479 -41.102 1.00 94.94 85 ARG A O 1
ATOM 695 N N . VAL A 1 86 ? 20.605 -1.628 -39.903 1.00 96.69 86 VAL A N 1
ATOM 696 C CA . VAL A 1 86 ? 19.199 -1.951 -39.597 1.00 96.69 86 VAL A CA 1
ATOM 697 C C . VAL A 1 86 ? 18.354 -2.041 -40.868 1.00 96.69 86 VAL A C 1
ATOM 699 O O . VAL A 1 86 ? 17.645 -3.028 -41.048 1.00 96.69 86 VAL A O 1
ATOM 702 N N . ALA A 1 87 ? 18.456 -1.066 -41.778 1.00 96.88 87 ALA A N 1
ATOM 703 C CA . ALA A 1 87 ? 17.692 -1.072 -43.029 1.00 96.88 87 ALA A CA 1
ATOM 704 C C . ALA A 1 87 ? 17.994 -2.318 -43.877 1.00 96.88 87 ALA A C 1
ATOM 706 O O . ALA A 1 87 ? 17.076 -3.006 -44.325 1.00 96.88 87 ALA A O 1
ATOM 707 N N . ARG A 1 88 ? 19.281 -2.651 -44.027 1.00 95.69 88 ARG A N 1
ATOM 708 C CA . ARG A 1 88 ? 19.726 -3.861 -44.724 1.00 95.69 88 ARG A CA 1
ATOM 709 C C . ARG A 1 88 ? 19.227 -5.130 -44.039 1.00 95.69 88 ARG A C 1
ATOM 711 O O . ARG A 1 88 ? 18.705 -6.009 -44.711 1.00 95.69 88 ARG A O 1
ATOM 718 N N . PHE A 1 89 ? 19.343 -5.216 -42.715 1.00 96.06 89 PHE A N 1
ATOM 719 C CA . PHE A 1 89 ? 18.855 -6.369 -41.960 1.00 96.06 89 PHE A CA 1
ATOM 720 C C . PHE A 1 89 ? 17.348 -6.584 -42.154 1.00 96.06 89 PHE A C 1
ATOM 722 O O . PHE A 1 89 ? 16.918 -7.715 -42.388 1.00 96.06 89 PHE A O 1
ATOM 729 N N . CYS A 1 90 ? 16.550 -5.512 -42.103 1.00 96.81 90 CYS A N 1
ATOM 730 C CA . CYS A 1 90 ? 15.116 -5.583 -42.373 1.00 96.81 90 CYS A CA 1
ATOM 731 C C . CYS A 1 90 ? 14.834 -6.042 -43.809 1.00 96.81 90 CYS A C 1
ATOM 733 O O . CYS A 1 90 ? 14.021 -6.945 -44.003 1.00 96.81 90 CYS A O 1
ATOM 735 N N . GLN A 1 91 ? 15.540 -5.489 -44.799 1.00 96.75 91 GLN A N 1
ATOM 736 C CA . GLN A 1 91 ? 15.403 -5.876 -46.205 1.00 96.75 91 GLN A CA 1
ATOM 737 C C . GLN A 1 91 ? 15.726 -7.362 -46.427 1.00 96.75 91 GLN A C 1
ATOM 739 O O . GLN A 1 91 ? 14.915 -8.084 -47.005 1.00 96.75 91 GLN A O 1
ATOM 744 N N . ASP A 1 92 ? 16.867 -7.829 -45.916 1.00 95.06 92 ASP A N 1
ATOM 745 C CA . ASP A 1 92 ? 17.341 -9.211 -46.067 1.00 95.06 92 ASP A CA 1
ATOM 746 C C . ASP A 1 92 ? 16.383 -10.230 -45.417 1.00 95.06 92 ASP A C 1
ATOM 748 O O . ASP A 1 92 ? 16.326 -11.393 -45.820 1.00 95.06 92 ASP A O 1
ATOM 752 N N . ARG A 1 93 ? 15.619 -9.805 -44.401 1.00 93.75 93 ARG A N 1
ATOM 753 C CA . ARG A 1 93 ? 14.674 -10.636 -43.635 1.00 93.75 93 ARG A CA 1
ATOM 754 C C . ARG A 1 93 ? 13.207 -10.431 -44.031 1.00 93.75 93 ARG A C 1
ATOM 756 O O . ARG A 1 93 ? 12.349 -11.106 -43.467 1.00 93.75 93 ARG A O 1
ATOM 763 N N . GLY A 1 94 ? 12.908 -9.516 -44.956 1.00 95.69 94 GLY A N 1
ATOM 764 C CA . GLY A 1 94 ? 11.534 -9.150 -45.317 1.00 95.69 94 GLY A CA 1
ATOM 765 C C . GLY A 1 94 ? 10.736 -8.510 -44.170 1.00 95.69 94 GLY A C 1
ATOM 766 O O . GLY A 1 94 ? 9.519 -8.669 -44.110 1.00 95.69 94 GLY A O 1
ATOM 767 N N . LEU A 1 95 ? 11.409 -7.826 -43.239 1.00 95.94 95 LEU A N 1
ATOM 768 C CA . LEU A 1 95 ? 10.780 -7.121 -42.118 1.00 95.94 95 LEU A CA 1
ATOM 769 C C . LEU A 1 95 ? 10.438 -5.674 -42.514 1.00 95.94 95 LEU A C 1
ATOM 771 O O . LEU A 1 95 ? 11.197 -5.056 -43.266 1.00 95.94 95 LEU A O 1
ATOM 775 N N . PRO A 1 96 ? 9.350 -5.086 -41.979 1.00 95.44 96 PRO A N 1
ATOM 776 C CA . PRO A 1 96 ? 9.087 -3.658 -42.131 1.00 95.44 96 PRO A CA 1
ATOM 777 C C . PRO A 1 96 ? 10.243 -2.818 -41.579 1.00 95.44 96 PRO A C 1
ATOM 779 O O . PRO A 1 96 ? 10.792 -3.119 -40.517 1.00 95.44 96 PRO A O 1
ATOM 782 N N . GLN A 1 97 ? 10.620 -1.765 -42.304 1.00 95.69 97 GLN A N 1
ATOM 783 C CA . GLN A 1 97 ? 11.637 -0.830 -41.838 1.00 95.69 97 GLN A CA 1
ATOM 784 C C . GLN A 1 97 ? 11.019 0.130 -40.807 1.00 95.69 97 GLN A C 1
ATOM 786 O O . GLN A 1 97 ? 10.068 0.833 -41.156 1.00 95.69 97 GLN A O 1
ATOM 791 N N . PRO A 1 98 ? 11.542 0.191 -39.569 1.00 97.00 98 PRO A N 1
ATOM 792 C CA . PRO A 1 98 ? 11.040 1.118 -38.562 1.00 97.00 98 PRO A CA 1
ATOM 793 C C . PRO A 1 98 ? 11.463 2.558 -38.874 1.00 97.00 98 PRO A C 1
ATOM 795 O O . PRO A 1 98 ? 12.513 2.803 -39.480 1.00 97.00 98 PRO A O 1
ATOM 798 N N . GLN A 1 99 ? 10.685 3.525 -38.390 1.00 96.75 99 GLN A N 1
ATOM 799 C CA . GLN A 1 99 ? 11.116 4.919 -38.335 1.00 96.75 99 GLN A CA 1
ATOM 800 C C . GLN A 1 99 ? 12.300 5.060 -37.366 1.00 96.75 99 GLN A C 1
ATOM 802 O O . GLN A 1 99 ? 12.253 4.557 -36.248 1.00 96.75 99 GLN A O 1
ATOM 807 N N . MET A 1 100 ? 13.356 5.764 -37.777 1.00 97.06 100 MET A N 1
ATOM 808 C CA . MET A 1 100 ? 14.533 6.030 -36.944 1.00 97.06 100 MET A CA 1
ATOM 809 C C . MET A 1 100 ? 14.458 7.463 -36.407 1.00 97.06 100 MET A C 1
ATOM 811 O O . MET A 1 100 ? 14.596 8.409 -37.183 1.00 97.06 100 MET A O 1
ATOM 815 N N . THR A 1 101 ? 14.256 7.631 -35.099 1.00 96.50 101 THR A N 1
ATOM 816 C CA . THR A 1 101 ? 14.059 8.949 -34.474 1.00 96.50 101 THR A CA 1
ATOM 817 C C . THR A 1 101 ? 15.176 9.250 -33.464 1.00 96.50 101 THR A C 1
ATOM 819 O O . THR A 1 101 ? 15.219 8.638 -32.391 1.00 96.50 101 THR A O 1
ATOM 822 N N . PRO A 1 102 ? 16.090 10.189 -33.775 1.00 95.94 102 PRO A N 1
ATOM 823 C CA . PRO A 1 102 ? 17.188 10.545 -32.886 1.00 95.94 102 PRO A CA 1
ATOM 824 C C . PRO A 1 102 ? 16.773 11.508 -31.773 1.00 95.94 102 PRO A C 1
ATOM 826 O O . PRO A 1 102 ? 15.968 12.417 -31.979 1.00 95.94 102 PRO A O 1
ATOM 829 N N . LEU A 1 103 ? 17.436 11.381 -30.626 1.00 94.31 103 LEU A N 1
ATOM 830 C CA . LEU A 1 103 ? 17.378 12.307 -29.500 1.00 94.31 103 LEU A CA 1
ATOM 831 C C . LEU A 1 103 ? 18.801 12.647 -29.048 1.00 94.31 103 LEU A C 1
ATOM 833 O O . LEU A 1 103 ? 19.569 11.769 -28.653 1.00 94.31 103 LEU A O 1
ATOM 837 N N . ASP A 1 104 ? 19.166 13.924 -29.113 1.00 93.56 104 ASP A N 1
ATOM 838 C CA . ASP A 1 104 ? 20.491 14.370 -28.686 1.00 93.56 104 ASP A CA 1
ATOM 839 C C . ASP A 1 104 ? 20.612 14.282 -27.152 1.00 93.56 104 ASP A C 1
ATOM 841 O O . ASP A 1 104 ? 19.732 14.731 -26.416 1.00 93.56 104 ASP A O 1
ATOM 845 N N . TYR A 1 105 ? 21.716 13.708 -26.670 1.00 91.50 105 TYR A N 1
ATOM 846 C CA . TYR A 1 105 ? 22.021 13.563 -25.248 1.00 91.50 105 TYR A CA 1
ATOM 847 C C . TYR A 1 105 ? 23.486 13.913 -24.980 1.00 91.50 105 TYR A C 1
ATOM 849 O O . TYR A 1 105 ? 24.391 13.304 -25.557 1.00 91.50 105 TYR A O 1
ATOM 857 N N . ASP A 1 106 ? 23.723 14.883 -24.093 1.00 90.62 106 ASP A N 1
ATOM 858 C CA . ASP A 1 106 ? 25.067 15.229 -23.630 1.00 90.62 106 ASP A CA 1
ATOM 859 C C . ASP A 1 106 ? 25.380 14.479 -22.325 1.00 90.62 106 ASP A C 1
ATOM 861 O O . ASP A 1 106 ? 24.854 14.826 -21.264 1.00 90.62 106 ASP A O 1
ATOM 865 N N . PRO A 1 107 ? 26.247 13.454 -22.358 1.00 85.81 107 PRO A N 1
ATOM 866 C CA . PRO A 1 107 ? 26.590 12.725 -21.153 1.00 85.81 107 PRO A CA 1
ATOM 867 C C . PRO A 1 107 ? 27.503 13.510 -20.204 1.00 85.81 107 PRO A C 1
ATOM 869 O O . PRO A 1 107 ? 27.598 13.123 -19.039 1.00 85.81 107 PRO A O 1
ATOM 872 N N . ALA A 1 108 ? 28.174 14.571 -20.670 1.00 86.31 108 ALA A N 1
ATOM 873 C CA . ALA A 1 108 ? 29.019 15.419 -19.833 1.00 86.31 108 ALA A CA 1
ATOM 874 C C . ALA A 1 108 ? 28.187 16.391 -18.983 1.00 86.31 108 ALA A C 1
ATOM 876 O O . ALA A 1 108 ? 28.568 16.689 -17.854 1.00 86.31 108 ALA A O 1
ATOM 877 N N . ASN A 1 109 ? 27.031 16.823 -19.496 1.00 86.94 109 ASN A N 1
ATOM 878 C CA . ASN A 1 109 ? 26.074 17.683 -18.800 1.00 86.94 109 ASN A CA 1
ATOM 879 C C . ASN A 1 109 ? 24.666 17.065 -18.872 1.00 86.94 109 ASN A C 1
ATOM 881 O O . ASN A 1 109 ? 23.822 17.532 -19.639 1.00 86.94 109 ASN A O 1
ATOM 885 N N . PRO A 1 110 ? 24.405 15.983 -18.115 1.00 85.69 110 PRO A N 1
ATOM 886 C CA . PRO A 1 110 ? 23.176 15.221 -18.270 1.00 85.69 110 PRO A CA 1
ATOM 887 C C . PRO A 1 110 ? 21.960 15.985 -17.738 1.00 85.69 110 PRO A C 1
ATOM 889 O O . PRO A 1 110 ? 21.748 16.065 -16.529 1.00 85.69 110 PRO A O 1
ATOM 892 N N . ASP A 1 111 ? 21.108 16.457 -18.645 1.00 89.69 111 ASP A N 1
ATOM 893 C CA . ASP A 1 111 ? 19.748 16.894 -18.322 1.00 89.69 111 ASP A CA 1
ATOM 894 C C . ASP A 1 111 ? 18.788 15.699 -18.424 1.00 89.69 111 ASP A C 1
ATOM 896 O O . ASP A 1 111 ? 18.248 15.372 -19.486 1.00 89.69 111 ASP A O 1
ATOM 900 N N . MET A 1 112 ? 18.631 14.984 -17.307 1.00 89.00 112 MET A N 1
ATOM 901 C CA . MET A 1 112 ? 17.778 13.794 -17.253 1.00 89.00 112 MET A CA 1
ATOM 902 C C . MET A 1 112 ? 16.294 14.127 -17.431 1.00 89.00 112 MET A C 1
ATOM 904 O O . MET A 1 112 ? 15.572 13.314 -18.003 1.00 89.00 112 MET A O 1
ATOM 908 N N . GLU A 1 113 ? 15.832 15.291 -16.967 1.00 90.62 113 GLU A N 1
ATOM 909 C CA . GLU A 1 113 ? 14.423 15.683 -17.066 1.00 90.62 113 GLU A CA 1
ATOM 910 C C . GLU A 1 113 ? 14.050 15.980 -18.517 1.00 90.62 113 GLU A C 1
ATOM 912 O O . GLU A 1 113 ? 13.074 15.429 -19.033 1.00 90.62 113 GLU A O 1
ATOM 917 N N . GLN A 1 114 ? 14.861 16.783 -19.207 1.00 91.31 114 GLN A N 1
ATOM 918 C CA . GLN A 1 114 ? 14.638 17.093 -20.614 1.00 91.31 114 GLN A CA 1
ATOM 919 C C . GLN A 1 114 ? 14.761 15.840 -21.487 1.00 91.31 114 GLN A C 1
ATOM 921 O O . GLN A 1 114 ? 13.937 15.641 -22.383 1.00 91.31 114 GLN A O 1
ATOM 926 N N . ALA A 1 115 ? 15.734 14.964 -21.212 1.00 91.19 115 ALA A N 1
ATOM 927 C CA . ALA A 1 115 ? 15.882 13.701 -21.931 1.00 91.19 115 ALA A CA 1
ATOM 928 C C . ALA A 1 115 ? 14.678 12.770 -21.707 1.00 91.19 115 ALA A C 1
ATOM 930 O O . ALA A 1 115 ? 14.136 12.214 -22.664 1.00 91.19 115 ALA A O 1
ATOM 931 N N . LEU A 1 116 ? 14.208 12.644 -20.462 1.00 92.56 116 LEU A N 1
ATOM 932 C CA . LEU A 1 116 ? 13.021 11.860 -20.125 1.00 92.56 116 LEU A CA 1
ATOM 933 C C . LEU A 1 116 ? 11.772 12.431 -20.805 1.00 92.56 116 LEU A C 1
ATOM 935 O O . LEU A 1 116 ? 11.007 11.688 -21.419 1.00 92.56 116 LEU A O 1
ATOM 939 N N . ARG A 1 117 ? 11.579 13.752 -20.757 1.00 92.31 117 ARG A N 1
ATOM 940 C CA . ARG A 1 117 ? 10.483 14.437 -21.450 1.00 92.31 117 ARG A CA 1
ATOM 941 C C . ARG A 1 117 ? 10.520 14.164 -22.949 1.00 92.31 117 ARG A C 1
ATOM 943 O O . ARG A 1 117 ? 9.476 13.866 -23.528 1.00 92.31 117 ARG A O 1
ATOM 950 N N . ALA A 1 118 ? 11.691 14.256 -23.573 1.00 92.00 118 ALA A N 1
ATOM 951 C CA . ALA A 1 118 ? 11.856 14.004 -24.999 1.00 92.00 118 ALA A CA 1
ATOM 952 C C . ALA A 1 118 ? 11.507 12.551 -25.358 1.00 92.00 118 ALA A C 1
ATOM 954 O O . ALA A 1 118 ? 10.713 12.334 -26.266 1.00 92.00 118 ALA A O 1
ATOM 955 N N . LEU A 1 119 ? 11.994 11.576 -24.584 1.00 92.50 119 LEU A N 1
ATOM 956 C CA . LEU A 1 119 ? 11.667 10.155 -24.759 1.00 92.50 119 LEU A CA 1
ATOM 957 C C . LEU A 1 119 ? 10.171 9.866 -24.601 1.00 92.50 119 LEU A C 1
ATOM 959 O O . LEU A 1 119 ? 9.603 9.078 -25.347 1.00 92.50 119 LEU A O 1
ATOM 963 N N . LEU A 1 120 ? 9.514 10.511 -23.637 1.00 91.69 120 LEU A N 1
ATOM 964 C CA . LEU A 1 120 ? 8.080 10.343 -23.400 1.00 91.69 120 LEU A CA 1
ATOM 965 C C . LEU A 1 120 ? 7.212 11.089 -24.421 1.00 91.69 120 LEU A C 1
ATOM 967 O O . LEU A 1 120 ? 6.004 10.831 -24.490 1.00 91.69 120 LEU A O 1
ATOM 971 N N . THR A 1 121 ? 7.784 12.031 -25.173 1.00 89.12 121 THR A N 1
ATOM 972 C CA . THR A 1 121 ? 7.074 12.789 -26.205 1.00 89.12 121 THR A CA 1
ATOM 973 C C . THR A 1 121 ? 6.828 11.875 -27.401 1.00 89.12 121 THR A C 1
ATOM 975 O O . THR A 1 121 ? 7.750 11.286 -27.942 1.00 89.12 121 THR A O 1
ATOM 978 N N . GLY A 1 122 ? 5.564 11.719 -27.800 1.00 80.75 122 GLY A N 1
ATOM 979 C CA . GLY A 1 122 ? 5.166 10.811 -28.886 1.00 80.75 122 GLY A CA 1
ATOM 980 C C . GLY A 1 122 ? 4.753 9.407 -28.429 1.00 80.75 122 GLY A C 1
ATOM 981 O O . GLY A 1 122 ? 3.974 8.764 -29.131 1.00 80.75 122 GLY A O 1
ATOM 982 N N . ILE A 1 123 ? 5.153 8.972 -27.226 1.00 90.31 123 ILE A N 1
ATOM 983 C CA . ILE A 1 123 ? 4.664 7.721 -26.624 1.00 90.31 123 ILE A CA 1
ATOM 984 C C . ILE A 1 123 ? 3.237 7.920 -26.091 1.00 90.31 123 ILE A C 1
ATOM 986 O O . ILE A 1 123 ? 2.992 8.784 -25.234 1.00 90.31 123 ILE A O 1
ATOM 990 N N . GLN A 1 124 ? 2.308 7.105 -26.590 1.00 88.88 124 GLN A N 1
ATOM 991 C CA . GLN A 1 124 ? 0.893 7.080 -26.230 1.00 88.88 124 GLN A CA 1
ATOM 992 C C . GLN A 1 124 ? 0.599 5.957 -25.226 1.00 88.88 124 GLN A C 1
ATOM 994 O O . GLN A 1 124 ? 1.321 4.960 -25.175 1.00 88.88 124 GLN A O 1
ATOM 999 N N . PRO A 1 125 ? -0.482 6.074 -24.436 1.00 86.06 125 PRO A N 1
ATOM 1000 C CA . PRO A 1 125 ? -0.911 4.986 -23.568 1.00 86.06 125 PRO A CA 1
ATOM 1001 C C . PRO A 1 125 ? -1.115 3.672 -24.329 1.00 86.06 125 PRO A C 1
ATOM 1003 O O . PRO A 1 125 ? -1.678 3.670 -25.426 1.00 86.06 125 PRO A O 1
ATOM 1006 N N . ARG A 1 126 ? -0.733 2.552 -23.700 1.00 84.44 126 ARG A N 1
ATOM 1007 C CA . ARG A 1 126 ? -0.778 1.175 -24.233 1.00 84.44 126 ARG A CA 1
ATOM 1008 C C . ARG A 1 126 ? 0.224 0.850 -25.338 1.00 84.44 126 ARG A C 1
ATOM 1010 O O . ARG A 1 126 ? 0.143 -0.236 -25.904 1.00 84.44 126 ARG A O 1
ATOM 1017 N N . ASP A 1 127 ? 1.150 1.745 -25.658 1.00 91.31 127 ASP A N 1
ATOM 1018 C CA . ASP A 1 127 ? 2.240 1.401 -26.567 1.00 91.31 127 ASP A CA 1
ATOM 1019 C C . ASP A 1 127 ? 3.164 0.343 -25.943 1.00 91.31 127 ASP A C 1
ATOM 1021 O O . ASP A 1 127 ? 3.376 0.322 -24.725 1.00 91.31 127 ASP A O 1
ATOM 1025 N N . ARG A 1 128 ? 3.688 -0.548 -26.793 1.00 91.19 128 ARG A N 1
ATOM 1026 C CA . ARG A 1 128 ? 4.589 -1.637 -26.394 1.00 91.19 128 ARG A CA 1
ATOM 1027 C C . ARG A 1 128 ? 6.017 -1.143 -26.518 1.00 91.19 128 ARG A C 1
ATOM 1029 O O . ARG A 1 128 ? 6.431 -0.745 -27.609 1.00 91.19 128 ARG A O 1
ATOM 1036 N N . ILE A 1 129 ? 6.755 -1.154 -25.417 1.00 93.44 129 ILE A N 1
ATOM 1037 C CA . ILE A 1 129 ? 8.106 -0.604 -25.358 1.00 93.44 129 ILE A CA 1
ATOM 1038 C C . ILE A 1 129 ? 9.120 -1.723 -25.125 1.00 93.44 129 ILE A C 1
ATOM 1040 O O . ILE A 1 129 ? 8.992 -2.520 -24.193 1.00 93.44 129 ILE A O 1
ATOM 1044 N N . TYR A 1 130 ? 10.162 -1.735 -25.949 1.00 93.50 130 TYR A N 1
ATOM 1045 C CA . TYR A 1 130 ? 11.336 -2.586 -25.797 1.00 93.50 130 TYR A CA 1
ATOM 1046 C C . TYR A 1 130 ? 12.574 -1.725 -25.568 1.00 93.50 130 TYR A C 1
ATOM 1048 O O . TYR A 1 130 ? 12.766 -0.727 -26.260 1.00 93.50 130 TYR A O 1
ATOM 1056 N N . LEU A 1 131 ? 13.417 -2.094 -24.607 1.00 93.38 131 LEU A N 1
ATOM 1057 C CA . LEU A 1 131 ? 14.610 -1.321 -24.260 1.00 93.38 131 LEU A CA 1
ATOM 1058 C C . LEU A 1 131 ? 15.878 -2.066 -24.672 1.00 93.38 131 LEU A C 1
ATOM 1060 O O . LEU A 1 131 ? 16.106 -3.191 -24.227 1.00 93.38 131 LEU A O 1
ATOM 1064 N N . ASP A 1 132 ? 16.724 -1.409 -25.460 1.00 93.56 132 ASP A N 1
ATOM 1065 C CA . ASP A 1 132 ? 18.131 -1.771 -25.606 1.00 93.56 132 ASP A CA 1
ATOM 1066 C C . ASP A 1 132 ? 18.967 -0.918 -24.644 1.00 93.56 132 ASP A C 1
ATOM 1068 O O . ASP A 1 132 ? 19.122 0.293 -24.822 1.00 93.56 132 ASP A O 1
ATOM 1072 N N . VAL A 1 133 ? 19.513 -1.563 -23.613 1.00 90.94 133 VAL A N 1
ATOM 1073 C CA . VAL A 1 133 ? 20.401 -0.933 -22.623 1.00 90.94 133 VAL A CA 1
ATOM 1074 C C . VAL A 1 133 ? 21.874 -1.246 -22.899 1.00 90.94 133 VAL A C 1
ATOM 1076 O O . VAL A 1 133 ? 22.709 -1.242 -21.993 1.00 90.94 133 VAL A O 1
ATOM 1079 N N . THR A 1 134 ? 22.208 -1.542 -24.157 1.00 90.38 134 THR A N 1
ATOM 1080 C CA . THR A 1 134 ? 23.582 -1.795 -24.588 1.00 90.38 134 THR A CA 1
ATOM 1081 C C . THR A 1 134 ? 24.429 -0.536 -24.586 1.00 90.38 134 THR A C 1
ATOM 1083 O O . THR A 1 134 ? 24.175 0.420 -25.318 1.00 90.38 134 THR A O 1
ATOM 1086 N N . GLY A 1 135 ? 25.531 -0.610 -23.841 1.00 77.75 135 GLY A N 1
ATOM 1087 C CA . GLY A 1 135 ? 26.559 0.417 -23.844 1.00 77.75 135 GLY A CA 1
ATOM 1088 C C . GLY A 1 135 ? 26.084 1.735 -23.237 1.00 77.75 135 GLY A C 1
ATOM 1089 O O . GLY A 1 135 ? 25.179 1.782 -22.407 1.00 77.75 135 GLY A O 1
ATOM 1090 N N . GLY A 1 136 ? 26.757 2.807 -23.641 1.00 80.69 136 GLY A N 1
ATOM 1091 C CA . GLY A 1 136 ? 26.523 4.149 -23.133 1.00 80.69 136 GLY A CA 1
ATOM 1092 C C . GLY A 1 136 ? 27.117 4.450 -21.754 1.00 80.69 136 GLY A C 1
ATOM 1093 O O . GLY A 1 136 ? 27.560 3.564 -21.017 1.00 80.69 136 GLY A O 1
ATOM 1094 N N . PRO A 1 137 ? 27.198 5.744 -21.414 1.00 84.06 137 PRO A N 1
ATOM 1095 C CA . PRO A 1 137 ? 27.675 6.186 -20.116 1.00 84.06 137 PRO A CA 1
ATOM 1096 C C . PRO A 1 137 ? 26.666 5.832 -19.013 1.00 84.06 137 PRO A C 1
ATOM 1098 O O . PRO A 1 137 ? 25.468 5.696 -19.250 1.00 84.06 137 PRO A O 1
ATOM 1101 N N . ARG A 1 138 ? 27.152 5.680 -17.772 1.00 83.44 138 ARG A N 1
ATOM 1102 C CA . ARG A 1 138 ? 26.344 5.173 -16.639 1.00 83.44 138 ARG A CA 1
ATOM 1103 C C . ARG A 1 138 ? 25.064 5.982 -16.379 1.00 83.44 138 ARG A C 1
ATOM 1105 O O . ARG A 1 138 ? 24.073 5.431 -15.914 1.00 83.44 138 ARG A O 1
ATOM 1112 N N . ASN A 1 139 ? 25.079 7.280 -16.673 1.00 85.50 139 ASN A N 1
ATOM 1113 C CA . ASN A 1 139 ? 23.920 8.175 -16.574 1.00 85.50 139 ASN A CA 1
ATOM 1114 C C . ASN A 1 139 ? 22.755 7.765 -17.489 1.00 85.50 139 ASN A C 1
ATOM 1116 O O . ASN A 1 139 ? 21.603 7.930 -17.097 1.00 85.50 139 ASN A O 1
ATOM 1120 N N . VAL A 1 140 ? 23.025 7.171 -18.650 1.00 87.19 140 VAL A N 1
ATOM 1121 C CA . VAL A 1 140 ? 21.989 6.657 -19.553 1.00 87.19 140 VAL A CA 1
ATOM 1122 C C . VAL A 1 140 ? 21.294 5.445 -18.948 1.00 87.19 140 VAL A C 1
ATOM 1124 O O . VAL A 1 140 ? 20.076 5.341 -19.031 1.00 87.19 140 VAL A O 1
ATOM 1127 N N . SER A 1 141 ? 22.028 4.558 -18.271 1.00 85.25 141 SER A N 1
ATOM 1128 C CA . SER A 1 141 ? 21.421 3.429 -17.556 1.00 85.25 141 SER A CA 1
ATOM 1129 C C . SER A 1 141 ? 20.452 3.915 -16.468 1.00 85.25 141 SER A C 1
ATOM 1131 O O . SER A 1 141 ? 19.358 3.368 -16.331 1.00 85.25 141 SER A O 1
ATOM 1133 N N . PHE A 1 142 ? 20.806 4.986 -15.744 1.00 86.88 142 PHE A N 1
ATOM 1134 C CA . PHE A 1 142 ? 19.900 5.629 -14.785 1.00 86.88 142 PHE A CA 1
ATOM 1135 C C . PHE A 1 142 ? 18.697 6.296 -15.464 1.00 86.88 142 PHE A C 1
ATOM 1137 O O . PHE A 1 142 ? 17.581 6.180 -14.963 1.00 86.88 142 PHE A O 1
ATOM 1144 N N . LEU A 1 143 ? 18.886 6.938 -16.620 1.00 90.06 143 LEU A N 1
ATOM 1145 C CA . LEU A 1 143 ? 17.783 7.499 -17.404 1.00 90.06 143 LEU A CA 1
ATOM 1146 C C . LEU A 1 143 ? 16.812 6.409 -17.880 1.00 90.06 143 LEU A C 1
ATOM 1148 O O . LEU A 1 143 ? 15.605 6.590 -17.761 1.00 90.06 143 LEU A O 1
ATOM 1152 N N . MET A 1 144 ? 17.312 5.266 -18.357 1.00 88.44 144 MET A N 1
ATOM 1153 C CA . MET A 1 144 ? 16.469 4.131 -18.756 1.00 88.44 144 MET A CA 1
ATOM 1154 C C . MET A 1 144 ? 15.702 3.557 -17.559 1.00 88.44 144 MET A C 1
ATOM 1156 O O . MET A 1 144 ? 14.518 3.248 -17.680 1.00 88.44 144 MET A O 1
ATOM 1160 N N . LEU A 1 145 ? 16.324 3.488 -16.376 1.00 84.12 145 LEU A N 1
ATOM 1161 C CA . LEU A 1 145 ? 15.629 3.129 -15.137 1.00 84.12 145 LEU A CA 1
ATOM 1162 C C . LEU A 1 145 ? 14.494 4.118 -14.817 1.00 84.12 145 LEU A C 1
ATOM 1164 O O . LEU A 1 145 ? 13.365 3.692 -14.581 1.00 84.12 145 LEU A O 1
ATOM 1168 N N . LEU A 1 146 ? 14.751 5.427 -14.857 1.00 87.31 146 LEU A N 1
ATOM 1169 C CA . LEU A 1 146 ? 13.711 6.446 -14.659 1.00 87.31 146 LEU A CA 1
ATOM 1170 C C . LEU A 1 146 ? 12.598 6.347 -15.711 1.00 87.31 146 LEU A C 1
ATOM 1172 O O . LEU A 1 146 ? 11.419 6.455 -15.377 1.00 87.31 146 LEU A O 1
ATOM 1176 N N . LEU A 1 147 ? 12.958 6.077 -16.965 1.00 89.62 147 LEU A N 1
ATOM 1177 C CA . LEU A 1 147 ? 12.017 5.900 -18.063 1.00 89.62 147 LEU A CA 1
ATOM 1178 C C . LEU A 1 147 ? 11.072 4.722 -17.818 1.00 89.62 147 LEU A C 1
ATOM 1180 O O . LEU A 1 147 ? 9.868 4.892 -17.989 1.00 89.62 147 LEU A O 1
ATOM 1184 N N . THR A 1 148 ? 11.575 3.566 -17.361 1.00 84.56 148 THR A N 1
ATOM 1185 C CA . THR A 1 148 ? 10.704 2.418 -17.027 1.00 84.56 148 THR A CA 1
ATOM 1186 C C . THR A 1 148 ? 9.630 2.800 -16.007 1.00 84.56 148 THR A C 1
ATOM 1188 O O . THR A 1 148 ? 8.477 2.398 -16.147 1.00 84.56 148 THR A O 1
ATOM 1191 N N . ARG A 1 149 ? 9.973 3.650 -15.029 1.00 79.88 149 ARG A N 1
ATOM 1192 C CA . ARG A 1 149 ? 9.027 4.165 -14.031 1.00 79.88 149 ARG A CA 1
ATOM 1193 C C . ARG A 1 149 ? 8.063 5.195 -14.598 1.00 79.88 149 ARG A C 1
ATOM 1195 O O . ARG A 1 149 ? 6.882 5.152 -14.288 1.00 79.88 149 ARG A O 1
ATOM 1202 N N . ALA A 1 150 ? 8.522 6.102 -15.449 1.00 86.88 150 ALA A N 1
ATOM 1203 C CA . ALA A 1 150 ? 7.643 7.090 -16.067 1.00 86.88 150 ALA A CA 1
ATOM 1204 C C . ALA A 1 150 ? 6.634 6.455 -17.044 1.00 86.88 150 ALA A C 1
ATOM 1206 O O . ALA A 1 150 ? 5.484 6.889 -17.125 1.00 86.88 150 ALA A O 1
ATOM 1207 N N . LEU A 1 151 ? 7.044 5.406 -17.763 1.00 85.75 151 LEU A N 1
ATOM 1208 C CA . LEU A 1 151 ? 6.186 4.661 -18.686 1.00 85.75 151 LEU A CA 1
ATOM 1209 C C . LEU A 1 151 ? 5.046 3.922 -17.973 1.00 85.75 151 LEU A C 1
ATOM 1211 O O . LEU A 1 151 ? 3.939 3.887 -18.518 1.00 85.75 151 LEU A O 1
ATOM 1215 N N . SER A 1 152 ? 5.261 3.414 -16.750 1.00 75.12 152 SER A N 1
ATOM 1216 C CA . SER A 1 152 ? 4.185 2.760 -15.993 1.00 75.12 152 SER A CA 1
ATOM 1217 C C . SER A 1 152 ? 3.045 3.732 -15.659 1.00 75.12 152 SER A C 1
ATOM 1219 O O . SER A 1 152 ? 1.881 3.360 -15.779 1.00 75.12 152 SER A O 1
ATOM 1221 N N . TYR A 1 153 ? 3.342 5.006 -15.366 1.00 78.50 153 TYR A N 1
ATOM 1222 C CA . TYR A 1 153 ? 2.312 6.041 -15.160 1.00 78.50 153 TYR A CA 1
ATOM 1223 C C . TYR A 1 153 ? 1.520 6.387 -16.430 1.00 78.50 153 TYR A C 1
ATOM 1225 O O . TYR A 1 153 ? 0.385 6.853 -16.346 1.00 78.50 153 TYR A O 1
ATOM 1233 N N . LYS A 1 154 ? 2.091 6.156 -17.618 1.00 79.44 154 LYS A N 1
ATOM 1234 C CA . LYS A 1 154 ? 1.415 6.346 -18.911 1.00 79.44 154 LYS A CA 1
ATOM 1235 C C . LYS A 1 154 ? 0.617 5.117 -19.366 1.00 79.44 154 LYS A C 1
ATOM 1237 O O . LYS A 1 154 ? 0.131 5.115 -20.494 1.00 79.44 154 LYS A O 1
ATOM 1242 N N . ASN A 1 155 ? 0.474 4.077 -18.539 1.00 76.81 155 ASN A N 1
ATOM 1243 C CA . ASN A 1 155 ? -0.104 2.786 -18.936 1.00 76.81 155 ASN A CA 1
ATOM 1244 C C . ASN A 1 155 ? 0.597 2.176 -20.169 1.00 76.81 155 ASN A C 1
ATOM 1246 O O . ASN A 1 155 ? -0.062 1.604 -21.038 1.00 76.81 155 ASN A O 1
ATOM 1250 N N . CYS A 1 156 ? 1.916 2.350 -20.286 1.00 81.31 156 CYS A N 1
ATOM 1251 C CA . CYS A 1 156 ? 2.736 1.686 -21.301 1.00 81.31 156 CYS A CA 1
ATOM 1252 C C . CYS A 1 156 ? 3.415 0.464 -20.678 1.00 81.31 156 CYS A C 1
ATOM 1254 O O . CYS A 1 156 ? 3.857 0.529 -19.530 1.00 81.31 156 CYS A O 1
ATOM 1256 N N . SER A 1 157 ? 3.526 -0.633 -21.426 1.00 73.69 157 SER A N 1
ATOM 1257 C CA . SER A 1 157 ? 4.239 -1.831 -20.977 1.00 73.69 157 SER A CA 1
ATOM 1258 C C . SER A 1 157 ? 5.667 -1.822 -21.513 1.00 73.69 157 SER A C 1
ATOM 1260 O O . SER A 1 157 ? 5.892 -1.806 -22.723 1.00 73.69 157 SER A O 1
ATOM 1262 N N . VAL A 1 158 ? 6.647 -1.856 -20.607 1.00 87.69 158 VAL A N 1
ATOM 1263 C CA . VAL A 1 158 ? 8.006 -2.273 -20.968 1.00 87.69 158 VAL A CA 1
ATOM 1264 C C . VAL A 1 158 ? 8.003 -3.794 -20.979 1.00 87.69 158 VAL A C 1
ATOM 1266 O O . VAL A 1 158 ? 7.980 -4.419 -19.926 1.00 87.69 158 VAL A O 1
ATOM 1269 N N . GLU A 1 159 ? 7.958 -4.392 -22.163 1.00 86.06 159 GLU A N 1
ATOM 1270 C CA . GLU A 1 159 ? 7.768 -5.841 -22.304 1.00 86.06 159 GLU A CA 1
ATOM 1271 C C . GLU A 1 159 ? 9.085 -6.611 -22.303 1.00 86.06 159 GLU A C 1
ATOM 1273 O O . GLU A 1 159 ? 9.135 -7.744 -21.837 1.00 86.06 159 GLU A O 1
ATOM 1278 N N . GLN A 1 160 ? 10.155 -6.000 -22.816 1.00 88.88 160 GLN A N 1
ATOM 1279 C CA . GLN A 1 160 ? 11.466 -6.633 -22.874 1.00 88.88 160 GLN A CA 1
ATOM 1280 C C . GLN A 1 160 ? 12.575 -5.601 -22.697 1.00 88.88 160 GLN A C 1
ATOM 1282 O O . GLN A 1 160 ? 12.550 -4.523 -23.290 1.00 88.88 160 GLN A O 1
ATOM 1287 N N . VAL A 1 161 ? 13.585 -5.976 -21.918 1.00 91.44 161 VAL A N 1
ATOM 1288 C CA . VAL A 1 161 ? 14.848 -5.246 -21.795 1.00 91.44 161 VAL A CA 1
ATOM 1289 C C . VAL A 1 161 ? 15.970 -6.182 -22.234 1.00 91.44 161 VAL A C 1
ATOM 1291 O O . VAL A 1 161 ? 16.015 -7.337 -21.798 1.00 91.44 161 VAL A O 1
ATOM 1294 N N . VAL A 1 162 ? 16.850 -5.712 -23.116 1.00 93.19 162 VAL A N 1
ATOM 1295 C CA . VAL A 1 162 ? 17.971 -6.491 -23.658 1.00 93.19 162 VAL A CA 1
ATOM 1296 C C . VAL A 1 162 ? 19.272 -5.709 -23.639 1.00 93.19 162 VAL A C 1
ATOM 1298 O O . VAL A 1 162 ? 19.276 -4.480 -23.655 1.00 93.19 162 VAL A O 1
ATOM 1301 N N . TYR A 1 163 ? 20.387 -6.434 -23.642 1.00 93.25 163 TYR A N 1
ATOM 1302 C CA . TYR A 1 163 ? 21.695 -5.860 -23.926 1.00 93.25 163 TYR A CA 1
ATOM 1303 C C . TYR A 1 163 ? 22.622 -6.863 -24.615 1.00 93.25 163 TYR A C 1
ATOM 1305 O O . TYR A 1 163 ? 22.431 -8.080 -24.534 1.00 93.25 163 TYR A O 1
ATOM 1313 N N . SER A 1 164 ? 23.658 -6.361 -25.283 1.00 92.94 164 SER A N 1
ATOM 1314 C CA . SER A 1 164 ? 24.731 -7.193 -25.823 1.00 92.94 164 SER A CA 1
ATOM 1315 C C . SER A 1 164 ? 25.757 -7.501 -24.729 1.00 92.94 164 SER A C 1
ATOM 1317 O O . SER A 1 164 ? 26.362 -6.585 -24.169 1.00 92.94 164 SER A O 1
ATOM 1319 N N . SER A 1 165 ? 25.993 -8.779 -24.449 1.00 90.69 165 SER A N 1
ATOM 1320 C CA . SER A 1 165 ? 27.027 -9.242 -23.523 1.00 90.69 165 SER A CA 1
ATOM 1321 C C . SER A 1 165 ? 28.227 -9.779 -24.292 1.00 90.69 165 SER A C 1
ATOM 1323 O O . SER A 1 165 ? 28.064 -10.519 -25.263 1.00 90.69 165 SER A O 1
ATOM 1325 N N . ILE A 1 166 ? 29.427 -9.391 -23.858 1.00 86.50 166 ILE A N 1
ATOM 1326 C CA . ILE A 1 166 ? 30.709 -9.796 -24.444 1.00 86.50 166 ILE A CA 1
ATOM 1327 C C . ILE A 1 166 ? 31.627 -10.177 -23.287 1.00 86.50 166 ILE A C 1
ATOM 1329 O O . ILE A 1 166 ? 32.324 -9.333 -22.724 1.00 86.50 166 ILE A O 1
ATOM 1333 N N . VAL A 1 167 ? 31.587 -11.450 -22.895 1.00 83.62 167 VAL A N 1
ATOM 1334 C CA . VAL A 1 167 ? 32.319 -11.962 -21.728 1.00 83.62 167 VAL A CA 1
ATOM 1335 C C . VAL A 1 167 ? 33.185 -13.132 -22.164 1.00 83.62 167 VAL A C 1
ATOM 1337 O O . VAL A 1 167 ? 32.680 -14.116 -22.696 1.00 83.62 167 VAL A O 1
ATOM 1340 N N . ASN A 1 168 ? 34.500 -13.034 -21.947 1.00 80.50 168 ASN A N 1
ATOM 1341 C CA . ASN A 1 168 ? 35.471 -14.099 -22.238 1.00 80.50 168 ASN A CA 1
ATOM 1342 C C . ASN A 1 168 ? 35.344 -14.691 -23.661 1.00 80.50 168 ASN A C 1
ATOM 1344 O O . ASN A 1 168 ? 35.425 -15.902 -23.850 1.00 80.50 168 ASN A O 1
ATOM 1348 N N . GLY A 1 169 ? 35.091 -13.841 -24.664 1.00 74.12 169 GLY A N 1
ATOM 1349 C CA . GLY A 1 169 ? 34.920 -14.257 -26.063 1.00 74.12 169 GLY A CA 1
ATOM 1350 C C . GLY A 1 169 ? 33.564 -14.895 -26.396 1.00 74.12 169 GLY A C 1
ATOM 1351 O O . GLY A 1 169 ? 33.326 -15.240 -27.551 1.00 74.12 169 GLY A O 1
ATOM 1352 N N . GLN A 1 170 ? 32.658 -15.026 -25.424 1.00 83.69 170 GLN A N 1
ATOM 1353 C CA . GLN A 1 170 ? 31.281 -15.448 -25.653 1.00 83.69 170 GLN A CA 1
ATOM 1354 C C . GLN A 1 170 ? 30.391 -14.216 -25.816 1.00 83.69 170 GLN A C 1
ATOM 1356 O O . GLN A 1 170 ? 30.188 -13.464 -24.860 1.00 83.69 170 GLN A O 1
ATOM 1361 N N . ASN A 1 171 ? 29.840 -14.032 -27.019 1.00 91.44 171 ASN A N 1
ATOM 1362 C CA . ASN A 1 171 ? 28.890 -12.955 -27.279 1.00 91.44 171 ASN A CA 1
ATOM 1363 C C . ASN A 1 171 ? 27.459 -13.493 -27.285 1.00 91.44 171 ASN A C 1
ATOM 1365 O O . ASN A 1 171 ? 27.161 -14.536 -27.881 1.00 91.44 171 ASN A O 1
ATOM 1369 N N . ALA A 1 172 ? 26.558 -12.777 -26.630 1.00 92.25 172 ALA A N 1
ATOM 1370 C CA . ALA A 1 172 ? 25.144 -13.117 -26.586 1.00 92.25 172 ALA A CA 1
ATOM 1371 C C . ALA A 1 172 ? 24.296 -11.856 -26.455 1.00 92.25 172 ALA A C 1
ATOM 1373 O O . ALA A 1 172 ? 24.744 -10.857 -25.892 1.00 92.25 172 ALA A O 1
ATOM 1374 N N . VAL A 1 173 ? 23.065 -11.921 -26.947 1.00 93.38 173 VAL A N 1
ATOM 1375 C CA . VAL A 1 173 ? 22.018 -11.014 -26.480 1.00 93.38 173 VAL A CA 1
ATOM 1376 C C . VAL A 1 173 ? 21.508 -11.582 -25.161 1.00 93.38 173 VAL A C 1
ATOM 1378 O O . VAL A 1 173 ? 21.206 -12.773 -25.070 1.00 93.38 173 VAL A O 1
ATOM 1381 N N . VAL A 1 174 ? 21.468 -10.749 -24.129 1.00 91.75 174 VAL A N 1
ATOM 1382 C CA . VAL A 1 174 ? 20.962 -11.119 -22.809 1.00 91.75 174 VAL A CA 1
ATOM 1383 C C . VAL A 1 174 ? 19.655 -10.390 -22.570 1.00 91.75 174 VAL A C 1
ATOM 1385 O O . VAL A 1 174 ? 19.548 -9.191 -22.817 1.00 91.75 174 VAL A O 1
ATOM 1388 N N . GLU A 1 175 ? 18.677 -11.129 -22.069 1.00 90.50 175 GLU A N 1
ATOM 1389 C CA . GLU A 1 175 ? 17.380 -10.615 -21.664 1.00 90.50 175 GLU A CA 1
ATOM 1390 C C . GLU A 1 175 ? 17.334 -10.355 -20.166 1.00 90.50 175 GLU A C 1
ATOM 1392 O O . GLU A 1 175 ? 17.737 -11.191 -19.360 1.00 90.50 175 GLU A O 1
ATOM 1397 N N . LEU A 1 176 ? 16.758 -9.217 -19.799 1.00 84.94 176 LEU A N 1
ATOM 1398 C CA . LEU A 1 176 ? 16.357 -8.894 -18.435 1.00 84.94 176 LEU A CA 1
ATOM 1399 C C . LEU A 1 176 ? 14.824 -8.978 -18.328 1.00 84.94 176 LEU A C 1
ATOM 1401 O O . LEU A 1 176 ? 14.168 -8.042 -17.877 1.00 84.94 176 LEU A O 1
ATOM 1405 N N . ALA A 1 177 ? 14.254 -10.092 -18.809 1.00 69.44 177 ALA A N 1
ATOM 1406 C CA . ALA A 1 177 ? 12.811 -10.278 -19.008 1.00 69.44 177 ALA A CA 1
ATOM 1407 C C . ALA A 1 177 ? 11.980 -10.126 -17.721 1.00 69.44 177 ALA A C 1
ATOM 1409 O O . ALA A 1 177 ? 10.834 -9.693 -17.762 1.00 69.44 177 ALA A O 1
ATOM 1410 N N . ASN A 1 178 ? 12.559 -10.443 -16.563 1.00 75.69 178 ASN A N 1
ATOM 1411 C CA . ASN A 1 178 ? 11.869 -10.360 -15.278 1.00 75.69 178 ASN A CA 1
ATOM 1412 C C . ASN A 1 178 ? 11.836 -8.940 -14.687 1.00 75.69 178 ASN A C 1
ATOM 1414 O O . ASN A 1 178 ? 10.996 -8.668 -13.836 1.00 75.69 178 ASN A O 1
ATOM 1418 N N . VAL A 1 179 ? 12.707 -8.016 -15.110 1.00 78.06 179 VAL A N 1
ATOM 1419 C CA . VAL A 1 179 ? 12.835 -6.691 -14.470 1.00 78.06 179 VAL A CA 1
ATOM 1420 C C . VAL A 1 179 ? 11.532 -5.876 -14.493 1.00 78.06 179 VAL A C 1
ATOM 1422 O O . VAL A 1 179 ? 11.160 -5.364 -13.433 1.00 78.06 179 VAL A O 1
ATOM 1425 N N . PRO A 1 180 ? 10.798 -5.765 -15.619 1.00 73.69 180 PRO A N 1
ATOM 1426 C CA . PRO A 1 180 ? 9.519 -5.053 -15.633 1.00 73.69 180 PRO A CA 1
ATOM 1427 C C . PRO A 1 180 ? 8.492 -5.665 -14.672 1.00 73.69 180 PRO A C 1
ATOM 1429 O O . PRO A 1 180 ? 7.880 -4.950 -13.882 1.00 73.69 180 PRO A O 1
ATOM 1432 N N . GLN A 1 181 ? 8.381 -6.998 -14.663 1.00 79.69 181 GLN A N 1
ATOM 1433 C CA . GLN A 1 181 ? 7.476 -7.722 -13.770 1.00 79.69 181 GLN A CA 1
ATOM 1434 C C . GLN A 1 181 ? 7.807 -7.462 -12.293 1.00 79.69 181 GLN A C 1
ATOM 1436 O O . GLN A 1 181 ? 6.909 -7.208 -11.493 1.00 79.69 181 GLN A O 1
ATOM 1441 N N . LEU A 1 182 ? 9.094 -7.469 -11.923 1.00 85.25 182 LEU A N 1
ATOM 1442 C CA . LEU A 1 182 ? 9.537 -7.176 -10.555 1.00 85.25 182 LEU A CA 1
ATOM 1443 C C . LEU A 1 182 ? 9.145 -5.755 -10.122 1.00 85.25 182 LEU A C 1
ATOM 1445 O O . LEU A 1 182 ? 8.730 -5.552 -8.979 1.00 85.25 182 LEU A O 1
ATOM 1449 N N . PHE A 1 183 ? 9.233 -4.770 -11.022 1.00 80.81 183 PHE A N 1
ATOM 1450 C CA . PHE A 1 183 ? 8.763 -3.417 -10.730 1.00 80.81 183 PHE A CA 1
ATOM 1451 C C . PHE A 1 183 ? 7.259 -3.338 -10.545 1.00 80.81 183 PHE A C 1
ATOM 1453 O O . PHE A 1 183 ? 6.813 -2.646 -9.628 1.00 80.81 183 PHE A O 1
ATOM 1460 N N . ASP A 1 184 ? 6.489 -4.056 -11.353 1.00 82.56 184 ASP A N 1
ATOM 1461 C CA . ASP A 1 184 ? 5.044 -4.066 -11.193 1.00 82.56 184 ASP A CA 1
ATOM 1462 C C . ASP A 1 184 ? 4.608 -4.788 -9.907 1.00 82.56 184 ASP A C 1
ATOM 1464 O O . ASP A 1 184 ? 3.666 -4.331 -9.266 1.00 82.56 184 ASP A O 1
ATOM 1468 N N . ILE A 1 185 ? 5.325 -5.826 -9.448 1.00 87.56 185 ILE A N 1
ATOM 1469 C CA . ILE A 1 185 ? 5.100 -6.431 -8.118 1.00 87.56 185 ILE A CA 1
ATOM 1470 C C . ILE A 1 185 ? 5.318 -5.388 -7.014 1.00 87.56 185 ILE A C 1
ATOM 1472 O O . ILE A 1 185 ? 4.460 -5.219 -6.149 1.00 87.56 185 ILE A O 1
ATOM 1476 N N . ILE A 1 186 ? 6.435 -4.651 -7.054 1.00 86.94 186 ILE A N 1
ATOM 1477 C CA . ILE A 1 186 ? 6.737 -3.597 -6.068 1.00 86.94 186 ILE A CA 1
ATOM 1478 C C . ILE A 1 186 ? 5.660 -2.507 -6.092 1.00 86.94 186 ILE A C 1
ATOM 1480 O O . ILE A 1 186 ? 5.170 -2.097 -5.040 1.00 86.94 186 ILE A O 1
ATOM 1484 N N . ASN A 1 187 ? 5.273 -2.053 -7.287 1.00 83.56 187 ASN A N 1
ATOM 1485 C CA . ASN A 1 187 ? 4.239 -1.033 -7.450 1.00 83.56 187 ASN A CA 1
ATOM 1486 C C . ASN A 1 187 ? 2.894 -1.517 -6.930 1.00 83.56 187 ASN A C 1
ATOM 1488 O O . ASN A 1 187 ? 2.219 -0.770 -6.237 1.00 83.56 187 ASN A O 1
ATOM 1492 N N . GLY A 1 188 ? 2.520 -2.758 -7.235 1.00 86.88 188 GLY A N 1
ATOM 1493 C CA . GLY A 1 188 ? 1.270 -3.334 -6.772 1.00 86.88 188 GLY A CA 1
ATOM 1494 C C . GLY A 1 188 ? 1.215 -3.475 -5.253 1.00 86.88 188 GLY A C 1
ATOM 1495 O O . GLY A 1 188 ? 0.186 -3.165 -4.660 1.00 86.88 188 GLY A O 1
ATOM 1496 N N . LEU A 1 189 ? 2.316 -3.878 -4.607 1.00 87.94 189 LEU A N 1
ATOM 1497 C CA . LEU A 1 189 ? 2.396 -3.907 -3.143 1.00 87.94 189 LEU A CA 1
ATOM 1498 C C . LEU A 1 189 ? 2.227 -2.502 -2.557 1.00 87.94 189 LEU A C 1
ATOM 1500 O O . LEU A 1 189 ? 1.442 -2.329 -1.633 1.00 87.94 189 LEU A O 1
ATOM 1504 N N . HIS A 1 190 ? 2.906 -1.503 -3.125 1.00 85.19 190 HIS A N 1
ATOM 1505 C CA . HIS A 1 190 ? 2.783 -0.113 -2.686 1.00 85.19 190 HIS A CA 1
ATOM 1506 C C . HIS A 1 190 ? 1.374 0.461 -2.905 1.00 85.19 190 HIS A C 1
ATOM 1508 O O . HIS A 1 190 ? 0.845 1.160 -2.041 1.00 85.19 190 HIS A O 1
ATOM 1514 N N . GLU A 1 191 ? 0.751 0.164 -4.048 1.00 87.19 191 GLU A N 1
ATOM 1515 C CA . GLU A 1 191 ? -0.616 0.576 -4.374 1.00 87.19 191 GLU A CA 1
ATOM 1516 C C . GLU A 1 191 ? -1.613 -0.010 -3.366 1.00 87.19 191 GLU A C 1
ATOM 1518 O O . GLU A 1 191 ? -2.504 0.689 -2.872 1.00 87.19 191 GLU A O 1
ATOM 1523 N N . PHE A 1 192 ? -1.414 -1.278 -3.003 1.00 87.19 192 PHE A N 1
ATOM 1524 C CA . PHE A 1 192 ? -2.225 -1.937 -1.997 1.00 87.19 192 PHE A CA 1
ATOM 1525 C C . PHE A 1 192 ? -2.015 -1.323 -0.620 1.00 87.19 192 PHE A C 1
ATOM 1527 O O . PHE A 1 192 ? -2.992 -0.937 0.007 1.00 87.19 192 PHE A O 1
ATOM 1534 N N . THR A 1 193 ? -0.777 -1.190 -0.141 1.00 84.62 193 THR A N 1
ATOM 1535 C CA . THR A 1 193 ? -0.530 -0.689 1.219 1.00 84.62 193 THR A CA 1
ATOM 1536 C C . THR A 1 193 ? -0.908 0.778 1.392 1.00 84.62 193 THR A C 1
ATOM 1538 O O . THR A 1 193 ? -1.308 1.164 2.485 1.00 84.62 193 THR A O 1
ATOM 1541 N N . SER A 1 194 ? -0.845 1.584 0.331 1.00 83.00 194 SER A N 1
ATOM 1542 C CA . SER A 1 194 ? -1.149 3.019 0.406 1.00 83.00 194 SER A CA 1
ATOM 1543 C C . SER A 1 194 ? -2.624 3.340 0.158 1.00 83.00 194 SER A C 1
ATOM 1545 O O . SER A 1 194 ? -3.156 4.297 0.717 1.00 83.00 194 SER A O 1
ATOM 1547 N N . PHE A 1 195 ? -3.299 2.575 -0.708 1.00 81.00 195 PHE A N 1
ATOM 1548 C CA . PHE A 1 195 ? -4.644 2.919 -1.199 1.00 81.00 195 PHE A CA 1
ATOM 1549 C C . PHE A 1 195 ? -5.655 1.771 -1.105 1.00 81.00 195 PHE A C 1
ATOM 1551 O O . PHE A 1 195 ? -6.811 1.930 -1.499 1.00 81.00 195 PHE A O 1
ATOM 1558 N N . GLY A 1 196 ? -5.233 0.600 -0.631 1.00 83.75 196 GLY A N 1
ATOM 1559 C CA . GLY A 1 196 ? -6.069 -0.592 -0.547 1.00 83.75 196 GLY A CA 1
ATOM 1560 C C . GLY A 1 196 ? -6.427 -1.202 -1.895 1.00 83.75 196 GLY A C 1
ATOM 1561 O O . GLY A 1 196 ? -7.416 -1.922 -1.976 1.00 83.75 196 GLY A O 1
ATOM 1562 N N . SER A 1 197 ? -5.677 -0.906 -2.959 1.00 86.75 197 SER A N 1
ATOM 1563 C CA . SER A 1 197 ? -5.940 -1.410 -4.309 1.00 86.75 197 SER A CA 1
ATOM 1564 C C . SER A 1 197 ? -5.042 -2.592 -4.669 1.00 86.75 197 SER A C 1
ATOM 1566 O O . SER A 1 197 ? -3.822 -2.485 -4.617 1.00 86.75 197 SER A O 1
ATOM 1568 N N . ALA A 1 198 ? -5.640 -3.712 -5.078 1.00 88.88 198 ALA A N 1
ATOM 1569 C CA . ALA A 1 198 ? -4.910 -4.899 -5.528 1.00 88.88 198 ALA A CA 1
ATOM 1570 C C . ALA A 1 198 ? -4.737 -4.973 -7.060 1.00 88.88 198 ALA A C 1
ATOM 1572 O O . ALA A 1 198 ? -4.149 -5.933 -7.556 1.00 88.88 198 ALA A O 1
ATOM 1573 N N . ASP A 1 199 ? -5.233 -3.993 -7.824 1.00 87.00 199 ASP A N 1
ATOM 1574 C CA . ASP A 1 199 ? -5.418 -4.093 -9.282 1.00 87.00 199 ASP A CA 1
ATOM 1575 C C . ASP A 1 199 ? -4.113 -4.409 -10.039 1.00 87.00 199 ASP A C 1
ATOM 1577 O O . ASP A 1 199 ? -4.088 -5.249 -10.947 1.00 87.00 199 ASP A O 1
ATOM 1581 N N . THR A 1 200 ? -2.996 -3.788 -9.646 1.00 87.19 200 THR A N 1
ATOM 1582 C CA . THR A 1 200 ? -1.682 -4.077 -10.239 1.00 87.19 200 THR A CA 1
ATOM 1583 C C . THR A 1 200 ? -1.141 -5.450 -9.843 1.00 87.19 200 THR A C 1
ATOM 1585 O O . THR A 1 200 ? -0.671 -6.174 -10.720 1.00 87.19 200 THR A O 1
ATOM 1588 N N . LEU A 1 201 ? -1.254 -5.857 -8.572 1.00 88.62 201 LEU A N 1
ATOM 1589 C CA . LEU A 1 201 ? -0.812 -7.191 -8.133 1.00 88.62 201 LEU A CA 1
ATOM 1590 C C . LEU A 1 201 ? -1.570 -8.296 -8.853 1.00 88.62 201 LEU A C 1
ATOM 1592 O O . LEU A 1 201 ? -0.956 -9.232 -9.359 1.00 88.62 201 LEU A O 1
ATOM 1596 N N . VAL A 1 202 ? -2.890 -8.144 -8.954 1.00 89.31 202 VAL A N 1
ATOM 1597 C CA . VAL A 1 202 ? -3.762 -9.054 -9.695 1.00 89.31 202 VAL A CA 1
ATOM 1598 C C . VAL A 1 202 ? -3.265 -9.194 -11.120 1.00 89.31 202 VAL A C 1
ATOM 1600 O O . VAL A 1 202 ? -3.036 -10.304 -11.577 1.00 89.31 202 VAL A O 1
ATOM 1603 N N . ARG A 1 203 ? -3.069 -8.078 -11.828 1.00 87.06 203 ARG A N 1
ATOM 1604 C CA . ARG A 1 203 ? -2.653 -8.096 -13.233 1.00 87.06 203 ARG A CA 1
ATOM 1605 C C . ARG A 1 203 ? -1.327 -8.834 -13.436 1.00 87.06 203 ARG A C 1
ATOM 1607 O O . ARG A 1 203 ? -1.196 -9.581 -14.399 1.00 87.06 203 ARG A O 1
ATOM 1614 N N . VAL A 1 204 ? -0.363 -8.618 -12.545 1.00 86.06 204 VAL A N 1
ATOM 1615 C CA . VAL A 1 204 ? 1.015 -9.123 -12.677 1.00 86.06 204 VAL A CA 1
ATOM 1616 C C . VAL A 1 204 ? 1.148 -10.584 -12.262 1.00 86.06 204 VAL A C 1
ATOM 1618 O O . VAL A 1 204 ? 1.971 -11.307 -12.822 1.00 86.06 204 VAL A O 1
ATOM 1621 N N . LEU A 1 205 ? 0.339 -11.018 -11.295 1.00 88.12 205 LEU A N 1
ATOM 1622 C CA . LEU A 1 205 ? 0.387 -12.360 -10.713 1.00 88.12 205 LEU A CA 1
ATOM 1623 C C . LEU A 1 205 ? -0.781 -13.255 -11.171 1.00 88.12 205 LEU A C 1
ATOM 1625 O O . LEU A 1 205 ? -0.846 -14.420 -10.791 1.00 88.12 205 LEU A O 1
ATOM 1629 N N . ALA A 1 206 ? -1.691 -12.758 -12.020 1.00 83.44 206 ALA A N 1
ATOM 1630 C CA . ALA A 1 206 ? -2.871 -13.499 -12.488 1.00 83.44 206 ALA A CA 1
ATOM 1631 C C . ALA A 1 206 ? -2.531 -14.822 -13.186 1.00 83.44 206 ALA A C 1
ATOM 1633 O O . ALA A 1 206 ? -3.294 -15.782 -13.093 1.00 83.44 206 ALA A O 1
ATOM 1634 N N . GLN A 1 207 ? -1.415 -14.859 -13.916 1.00 79.50 207 GLN A N 1
ATOM 1635 C CA . GLN A 1 207 ? -0.990 -16.034 -14.679 1.00 79.50 207 GLN A CA 1
ATOM 1636 C C . GLN A 1 207 ? -0.018 -16.925 -13.901 1.00 79.50 207 GLN A C 1
ATOM 1638 O O . GLN A 1 207 ? 0.523 -17.873 -14.472 1.00 79.50 207 GLN A O 1
ATOM 1643 N N . ASP A 1 208 ? 0.207 -16.645 -12.615 1.00 86.12 208 ASP A N 1
ATOM 1644 C CA . ASP A 1 208 ? 1.153 -17.422 -11.835 1.00 86.12 208 ASP A CA 1
ATOM 1645 C C . ASP A 1 208 ? 0.672 -18.876 -11.649 1.00 86.12 208 ASP A C 1
ATOM 1647 O O . ASP A 1 208 ? -0.479 -19.127 -11.242 1.00 86.12 208 ASP A O 1
ATOM 1651 N N . PRO A 1 209 ? 1.516 -19.877 -11.961 1.00 82.56 209 PRO A N 1
ATOM 1652 C CA . PRO A 1 209 ? 1.134 -21.273 -11.825 1.00 82.56 209 PRO A CA 1
ATOM 1653 C C . PRO A 1 209 ? 1.010 -21.715 -10.358 1.00 82.56 209 PRO A C 1
ATOM 1655 O O . PRO A 1 209 ? 0.312 -22.706 -10.109 1.00 82.56 209 PRO A O 1
ATOM 1658 N N . ALA A 1 210 ? 1.610 -21.006 -9.393 1.00 88.69 210 ALA A N 1
ATOM 1659 C CA . ALA A 1 210 ? 1.582 -21.368 -7.979 1.00 88.69 210 ALA A CA 1
ATOM 1660 C C . ALA A 1 210 ? 0.182 -21.146 -7.363 1.00 88.69 210 ALA A C 1
ATOM 1662 O O . ALA A 1 210 ? -0.315 -20.016 -7.323 1.00 88.69 210 ALA A O 1
ATOM 1663 N N . PRO A 1 211 ? -0.475 -22.198 -6.829 1.00 88.81 211 PRO A N 1
ATOM 1664 C CA . PRO A 1 211 ? -1.781 -22.064 -6.181 1.00 88.81 211 PRO A CA 1
ATOM 1665 C C . PRO A 1 211 ? -1.793 -21.053 -5.031 1.00 88.81 211 PRO A C 1
ATOM 1667 O O . PRO A 1 211 ? -2.760 -20.316 -4.889 1.00 88.81 211 PRO A O 1
ATOM 1670 N N . GLN A 1 212 ? -0.705 -20.977 -4.259 1.00 91.50 212 GLN A N 1
ATOM 1671 C CA . GLN A 1 212 ? -0.573 -20.067 -3.121 1.00 91.50 212 GLN A CA 1
ATOM 1672 C C . GLN A 1 212 ? -0.654 -18.600 -3.562 1.00 91.50 212 GLN A C 1
ATOM 1674 O O . GLN A 1 212 ? -1.318 -17.803 -2.907 1.00 91.50 212 GLN A O 1
ATOM 1679 N N . VAL A 1 213 ? -0.026 -18.259 -4.695 1.00 90.62 213 VAL A N 1
ATOM 1680 C CA . VAL A 1 213 ? -0.073 -16.906 -5.267 1.00 90.62 213 VAL A CA 1
ATOM 1681 C C . VAL A 1 213 ? -1.489 -16.585 -5.742 1.00 90.62 213 VAL A C 1
ATOM 1683 O O . VAL A 1 213 ? -2.001 -15.505 -5.459 1.00 90.62 213 VAL A O 1
ATOM 1686 N N . ARG A 1 214 ? -2.168 -17.535 -6.398 1.00 90.50 214 ARG A N 1
ATOM 1687 C CA . ARG A 1 214 ? -3.564 -17.350 -6.832 1.00 90.50 214 ARG A CA 1
ATOM 1688 C C . ARG A 1 214 ? -4.532 -17.163 -5.664 1.00 90.50 214 ARG A C 1
ATOM 1690 O O . ARG A 1 214 ? -5.417 -16.315 -5.752 1.00 90.50 214 ARG A O 1
ATOM 1697 N N . ASP A 1 215 ? -4.360 -17.934 -4.592 1.00 92.19 215 ASP A N 1
ATOM 1698 C CA . ASP A 1 215 ? -5.159 -17.811 -3.370 1.00 92.19 215 ASP A CA 1
ATOM 1699 C C . ASP A 1 215 ? -4.966 -16.429 -2.727 1.00 92.19 215 ASP A C 1
ATOM 1701 O O . ASP A 1 215 ? -5.949 -15.726 -2.489 1.00 92.19 215 ASP A O 1
ATOM 1705 N N . LEU A 1 216 ? -3.711 -15.981 -2.582 1.00 90.81 216 LEU A N 1
ATOM 1706 C CA . LEU A 1 216 ? -3.393 -14.645 -2.075 1.00 90.81 216 LEU A CA 1
ATOM 1707 C C . LEU A 1 216 ? -4.042 -13.542 -2.922 1.00 90.81 216 LEU A C 1
ATOM 1709 O O . LEU A 1 216 ? -4.643 -12.623 -2.373 1.00 90.81 216 LEU A O 1
ATOM 1713 N N . ILE A 1 217 ? -3.948 -13.625 -4.252 1.00 90.81 217 ILE A N 1
ATOM 1714 C CA . ILE A 1 217 ? -4.539 -12.627 -5.154 1.00 90.81 217 ILE A CA 1
ATOM 1715 C C . ILE A 1 217 ? -6.061 -12.565 -5.013 1.00 90.81 217 ILE A C 1
ATOM 1717 O O . ILE A 1 217 ? -6.610 -11.468 -4.899 1.00 90.81 217 ILE A O 1
ATOM 1721 N N . ARG A 1 218 ? -6.739 -13.717 -4.973 1.00 91.44 218 ARG A N 1
ATOM 1722 C CA . ARG A 1 218 ? -8.192 -13.784 -4.759 1.00 91.44 218 ARG A CA 1
ATOM 1723 C C . ARG A 1 218 ? -8.582 -13.113 -3.441 1.00 91.44 218 ARG A C 1
ATOM 1725 O O . ARG A 1 218 ? -9.517 -12.313 -3.409 1.00 91.44 218 ARG A O 1
ATOM 1732 N N . ASP A 1 219 ? -7.868 -13.426 -2.366 1.00 91.06 219 ASP A N 1
ATOM 1733 C CA . ASP A 1 219 ? -8.214 -12.941 -1.033 1.00 91.06 219 ASP A CA 1
ATOM 1734 C C . ASP A 1 219 ? -7.883 -11.445 -0.875 1.00 91.06 219 ASP A C 1
ATOM 1736 O O . ASP A 1 219 ? -8.657 -10.712 -0.256 1.00 91.06 219 ASP A O 1
ATOM 1740 N N . LEU A 1 220 ? -6.816 -10.951 -1.522 1.00 89.50 220 LEU A N 1
ATOM 1741 C CA . LEU A 1 220 ? -6.510 -9.517 -1.621 1.00 89.50 220 LEU A CA 1
ATOM 1742 C C . LEU A 1 220 ? -7.594 -8.754 -2.391 1.00 89.50 220 LEU A C 1
ATOM 1744 O O . LEU A 1 220 ? -8.001 -7.682 -1.951 1.00 89.50 220 LEU A O 1
ATOM 1748 N N . GLN A 1 221 ? -8.095 -9.298 -3.504 1.00 89.88 221 GLN A N 1
ATOM 1749 C CA . GLN A 1 221 ? -9.188 -8.680 -4.267 1.00 89.88 221 GLN A CA 1
ATOM 1750 C C . GLN A 1 221 ? -10.471 -8.584 -3.453 1.00 89.88 221 GLN A C 1
ATOM 1752 O O . GLN A 1 221 ? -11.069 -7.509 -3.373 1.00 89.88 221 GLN A O 1
ATOM 1757 N N . ALA A 1 222 ? -10.876 -9.695 -2.831 1.00 89.38 222 ALA A N 1
ATOM 1758 C CA . ALA A 1 222 ? -12.067 -9.731 -1.997 1.00 89.38 222 ALA A CA 1
ATOM 1759 C C . ALA A 1 222 ? -11.951 -8.705 -0.861 1.00 89.38 222 ALA A C 1
ATOM 1761 O O . ALA A 1 222 ? -12.888 -7.948 -0.603 1.00 89.38 222 ALA A O 1
ATOM 1762 N N . PHE A 1 223 ? -10.779 -8.635 -0.222 1.00 88.44 223 PHE A N 1
ATOM 1763 C CA . PHE A 1 223 ? -10.481 -7.662 0.824 1.00 88.44 223 PHE A CA 1
ATOM 1764 C C . PHE A 1 223 ? -10.566 -6.219 0.331 1.00 88.44 223 PHE A C 1
ATOM 1766 O O . PHE A 1 223 ? -11.300 -5.425 0.920 1.00 88.44 223 PHE A O 1
ATOM 1773 N N . THR A 1 224 ? -9.903 -5.884 -0.777 1.00 88.06 224 THR A N 1
ATOM 1774 C CA . THR A 1 224 ? -9.997 -4.563 -1.413 1.00 88.06 224 THR A CA 1
ATOM 1775 C C . THR A 1 224 ? -11.449 -4.168 -1.673 1.00 88.06 224 THR A C 1
ATOM 1777 O O . THR A 1 224 ? -11.843 -3.040 -1.373 1.00 88.06 224 THR A O 1
ATOM 1780 N N . GLU A 1 225 ? -12.268 -5.078 -2.200 1.00 88.56 225 GLU A N 1
ATOM 1781 C CA . GLU A 1 225 ? -13.676 -4.805 -2.481 1.00 88.56 225 GLU A CA 1
ATOM 1782 C C . GLU A 1 225 ? -14.483 -4.556 -1.197 1.00 88.56 225 GLU A C 1
ATOM 1784 O O . GLU A 1 225 ? -15.240 -3.585 -1.125 1.00 88.56 225 GLU A O 1
ATOM 1789 N N . ALA A 1 226 ? -14.287 -5.370 -0.155 1.00 86.81 226 ALA A N 1
ATOM 1790 C CA . ALA A 1 226 ? -14.970 -5.192 1.125 1.00 86.81 226 ALA A CA 1
ATOM 1791 C C . ALA A 1 226 ? -14.638 -3.844 1.783 1.00 86.81 226 ALA A C 1
ATOM 1793 O O . ALA A 1 226 ? -15.550 -3.149 2.242 1.00 86.81 226 ALA A O 1
ATOM 1794 N N . ILE A 1 227 ? -13.361 -3.441 1.770 1.00 85.31 227 ILE A N 1
ATOM 1795 C CA . ILE A 1 227 ? -12.916 -2.145 2.302 1.00 85.31 227 ILE A CA 1
ATOM 1796 C C . ILE A 1 227 ? -13.458 -0.986 1.462 1.00 85.31 227 ILE A C 1
ATOM 1798 O O . ILE A 1 227 ? -13.992 -0.027 2.023 1.00 85.31 227 ILE A O 1
ATOM 1802 N N . ARG A 1 228 ? -13.390 -1.072 0.125 1.00 84.38 228 ARG A N 1
ATOM 1803 C CA . ARG A 1 228 ? -13.925 -0.036 -0.781 1.00 84.38 228 ARG A CA 1
ATOM 1804 C C . ARG A 1 228 ? -15.427 0.177 -0.587 1.00 84.38 228 ARG A C 1
ATOM 1806 O O . ARG A 1 228 ? -15.879 1.318 -0.591 1.00 84.38 228 ARG A O 1
ATOM 1813 N N . LEU A 1 229 ? -16.185 -0.900 -0.388 1.00 83.25 229 LEU A N 1
ATOM 1814 C CA . LEU A 1 229 ? -17.632 -0.857 -0.159 1.00 83.25 229 LEU A CA 1
ATOM 1815 C C . LEU A 1 229 ? -18.019 -0.515 1.289 1.00 83.25 229 LEU A C 1
ATOM 1817 O O . LEU A 1 229 ? -19.211 -0.483 1.594 1.00 83.25 229 LEU A O 1
ATOM 1821 N N . CYS A 1 230 ? -17.049 -0.274 2.181 1.00 77.75 230 CYS A N 1
ATOM 1822 C CA . CYS A 1 230 ? -17.281 -0.067 3.613 1.00 77.75 230 CYS A CA 1
ATOM 1823 C C . CYS A 1 230 ? -18.157 -1.176 4.227 1.00 77.75 230 CYS A C 1
ATOM 1825 O O . CYS A 1 230 ? -19.023 -0.891 5.059 1.00 77.75 230 CYS A O 1
ATOM 1827 N N . ARG A 1 231 ? -17.979 -2.437 3.798 1.00 71.06 231 ARG A N 1
ATOM 1828 C CA . ARG A 1 231 ? -18.730 -3.558 4.378 1.00 71.06 231 ARG A CA 1
ATOM 1829 C C . ARG A 1 231 ? -18.378 -3.655 5.858 1.00 71.06 231 ARG A C 1
ATOM 1831 O O . ARG A 1 231 ? -17.209 -3.749 6.207 1.00 71.06 231 ARG A O 1
ATOM 1838 N N . ALA A 1 232 ? -19.401 -3.609 6.703 1.00 65.69 232 ALA A N 1
ATOM 1839 C CA . ALA A 1 232 ? -19.254 -3.558 8.156 1.00 65.69 232 ALA A CA 1
ATOM 1840 C C . ALA A 1 232 ? -19.606 -4.894 8.839 1.00 65.69 232 ALA A C 1
ATOM 1842 O O . ALA A 1 232 ? -19.730 -4.957 10.057 1.00 65.69 232 ALA A O 1
ATOM 1843 N N . ASP A 1 233 ? -19.780 -5.955 8.045 1.00 82.81 233 ASP A N 1
ATOM 1844 C CA . ASP A 1 233 ? -19.938 -7.321 8.541 1.00 82.81 233 ASP A CA 1
ATOM 1845 C C . ASP A 1 233 ? -18.597 -7.789 9.122 1.00 82.81 233 ASP A C 1
ATOM 1847 O O . ASP A 1 233 ? -17.644 -8.065 8.388 1.00 82.81 233 ASP A O 1
ATOM 1851 N N . LEU A 1 234 ? -18.510 -7.786 10.452 1.00 81.81 234 LEU A N 1
ATOM 1852 C CA . LEU A 1 234 ? -17.282 -8.104 11.172 1.00 81.81 234 LEU A CA 1
ATOM 1853 C C . LEU A 1 234 ? -16.891 -9.571 11.029 1.00 81.81 234 LEU A C 1
ATOM 1855 O O . LEU A 1 234 ? -15.704 -9.833 10.877 1.00 81.81 234 LEU A O 1
ATOM 1859 N N . ASP A 1 235 ? -17.850 -10.497 11.014 1.00 84.62 235 ASP A N 1
ATOM 1860 C CA . ASP A 1 235 ? -17.564 -11.929 10.879 1.00 84.62 235 ASP A CA 1
ATOM 1861 C C . ASP A 1 235 ? -16.927 -12.204 9.511 1.00 84.62 235 ASP A C 1
ATOM 1863 O O . ASP A 1 235 ? -15.916 -12.904 9.394 1.00 84.62 235 ASP A O 1
ATOM 1867 N N . LEU A 1 236 ? -17.469 -11.572 8.462 1.00 86.69 236 LEU A N 1
ATOM 1868 C CA . LEU A 1 236 ? -16.881 -11.611 7.128 1.00 86.69 236 LEU A CA 1
ATOM 1869 C C . LEU A 1 236 ? -15.470 -11.004 7.122 1.00 86.69 236 LEU A C 1
ATOM 1871 O O . LEU A 1 236 ? -14.547 -11.619 6.588 1.00 86.69 236 LEU A O 1
ATOM 1875 N N . LEU A 1 237 ? -15.280 -9.820 7.712 1.00 87.19 237 LEU A N 1
ATOM 1876 C CA . LEU A 1 237 ? -13.968 -9.166 7.762 1.00 87.19 237 LEU A CA 1
ATOM 1877 C C . LEU A 1 237 ? -12.935 -10.000 8.531 1.00 87.19 237 LEU A C 1
ATOM 1879 O O . LEU A 1 237 ? -11.806 -10.145 8.064 1.00 87.19 237 LEU A O 1
ATOM 1883 N N . GLU A 1 238 ? -13.298 -10.583 9.670 1.00 86.31 238 GLU A N 1
ATOM 1884 C CA . GLU A 1 238 ? -12.420 -11.454 10.456 1.00 86.31 238 GLU A CA 1
ATOM 1885 C C . GLU A 1 238 ? -12.022 -12.702 9.667 1.00 86.31 238 GLU A C 1
ATOM 1887 O O . GLU A 1 238 ? -10.836 -13.042 9.601 1.00 86.31 238 GLU A O 1
ATOM 1892 N N . GLN A 1 239 ? -12.978 -13.335 8.982 1.00 89.62 239 GLN A N 1
ATOM 1893 C CA . GLN A 1 239 ? -12.713 -14.472 8.102 1.00 89.62 239 GLN A CA 1
ATOM 1894 C C . GLN A 1 239 ? -11.746 -14.098 6.968 1.00 89.62 239 GLN A C 1
ATOM 1896 O O . GLN A 1 239 ? -10.828 -14.861 6.655 1.00 89.62 239 GLN A O 1
ATOM 1901 N N . MET A 1 240 ? -11.918 -12.921 6.362 1.00 90.69 240 MET A N 1
ATOM 1902 C CA . MET A 1 240 ? -11.051 -12.423 5.291 1.00 90.69 240 MET A CA 1
ATOM 1903 C C . MET A 1 240 ? -9.638 -12.119 5.789 1.00 90.69 240 MET A C 1
ATOM 1905 O O . MET A 1 240 ? -8.666 -12.513 5.147 1.00 90.69 240 MET A O 1
ATOM 1909 N N . LEU A 1 241 ? -9.502 -11.481 6.954 1.00 89.00 241 LEU A N 1
ATOM 1910 C CA . LEU A 1 241 ? -8.203 -11.231 7.579 1.00 89.00 241 LEU A CA 1
ATOM 1911 C C . LEU A 1 241 ? -7.503 -12.541 7.963 1.00 89.00 241 LEU A C 1
ATOM 1913 O O . LEU A 1 241 ? -6.297 -12.680 7.759 1.00 89.00 241 LEU A O 1
ATOM 1917 N N . ALA A 1 242 ? -8.234 -13.529 8.486 1.00 89.19 242 ALA A N 1
ATOM 1918 C CA . ALA A 1 242 ? -7.690 -14.851 8.794 1.00 89.19 242 ALA A CA 1
ATOM 1919 C C . ALA A 1 242 ? -7.195 -15.574 7.531 1.00 89.19 242 ALA A C 1
ATOM 1921 O O . ALA A 1 242 ? -6.119 -16.181 7.540 1.00 89.19 242 ALA A O 1
ATOM 1922 N N . ASN A 1 243 ? -7.953 -15.472 6.440 1.00 91.75 243 ASN A N 1
ATOM 1923 C CA . ASN A 1 243 ? -7.585 -16.028 5.146 1.00 91.75 243 ASN A CA 1
ATOM 1924 C C . ASN A 1 243 ? -6.327 -15.363 4.571 1.00 91.75 243 ASN A C 1
ATOM 1926 O O . ASN A 1 243 ? -5.356 -16.059 4.277 1.00 91.75 243 ASN A O 1
ATOM 1930 N N . LEU A 1 244 ? -6.288 -14.028 4.545 1.00 89.56 244 LEU A N 1
ATOM 1931 C CA . LEU A 1 244 ? -5.113 -13.264 4.127 1.00 89.56 244 LEU A CA 1
ATOM 1932 C C . LEU A 1 244 ? -3.876 -13.610 4.952 1.00 89.56 244 LEU A C 1
ATOM 1934 O O . LEU A 1 244 ? -2.808 -13.827 4.393 1.00 89.56 244 LEU A O 1
ATOM 1938 N N . ASN A 1 245 ? -4.008 -13.704 6.278 1.00 89.19 245 ASN A N 1
ATOM 1939 C CA . ASN A 1 245 ? -2.895 -14.084 7.145 1.00 89.19 245 ASN A CA 1
ATOM 1940 C C . ASN A 1 245 ? -2.275 -15.420 6.739 1.00 89.19 245 ASN A C 1
ATOM 1942 O O . ASN A 1 245 ? -1.055 -15.512 6.622 1.00 89.19 245 ASN A O 1
ATOM 1946 N N . ARG A 1 246 ? -3.118 -16.431 6.512 1.00 90.62 246 ARG A N 1
ATOM 1947 C CA . ARG A 1 246 ? -2.693 -17.769 6.098 1.00 90.62 246 ARG A CA 1
ATOM 1948 C C . ARG A 1 246 ? -2.049 -17.752 4.713 1.00 90.62 246 ARG A C 1
ATOM 1950 O O . ARG A 1 246 ? -1.054 -18.440 4.497 1.00 90.62 246 ARG A O 1
ATOM 1957 N N . ASP A 1 247 ? -2.609 -17.000 3.777 1.00 90.31 247 ASP A N 1
ATOM 1958 C CA . ASP A 1 247 ? -2.144 -17.005 2.392 1.00 90.31 247 ASP A CA 1
ATOM 1959 C C . ASP A 1 247 ? -0.842 -16.207 2.230 1.00 90.31 247 ASP A C 1
ATOM 1961 O O . ASP A 1 247 ? 0.050 -16.626 1.490 1.00 90.31 247 ASP A O 1
ATOM 1965 N N . LEU A 1 248 ? -0.667 -15.144 3.019 1.00 87.75 248 LEU A N 1
ATOM 1966 C CA . LEU A 1 248 ? 0.608 -14.449 3.189 1.00 87.75 248 LEU A CA 1
ATOM 1967 C C . LEU A 1 248 ? 1.685 -15.377 3.779 1.00 87.75 248 LEU A C 1
ATOM 1969 O O . LEU A 1 248 ? 2.801 -15.398 3.265 1.00 87.75 248 LEU A O 1
ATOM 1973 N N . ASP A 1 249 ? 1.367 -16.191 4.794 1.00 87.50 249 ASP A N 1
ATOM 1974 C CA . ASP A 1 249 ? 2.320 -17.167 5.357 1.00 87.50 249 ASP A CA 1
ATOM 1975 C C . ASP A 1 249 ? 2.732 -18.221 4.319 1.00 87.50 249 ASP A C 1
ATOM 1977 O O . ASP A 1 249 ? 3.913 -18.533 4.160 1.00 87.50 249 ASP A O 1
ATOM 1981 N N . ARG A 1 250 ? 1.763 -18.739 3.555 1.00 89.31 250 ARG A N 1
ATOM 1982 C CA . ARG A 1 250 ? 2.012 -19.710 2.479 1.00 89.31 250 ARG A CA 1
ATOM 1983 C C . ARG A 1 250 ? 2.862 -19.124 1.356 1.00 89.31 250 ARG A C 1
ATOM 1985 O O . ARG A 1 250 ? 3.752 -19.811 0.861 1.00 89.31 250 ARG A O 1
ATOM 1992 N N . CYS A 1 251 ? 2.611 -17.877 0.961 1.00 85.88 251 CYS A N 1
ATOM 1993 C CA . CYS A 1 251 ? 3.420 -17.195 -0.047 1.00 85.88 251 CYS A CA 1
ATOM 1994 C C . CYS A 1 251 ? 4.824 -16.854 0.469 1.00 85.88 251 CYS A C 1
ATOM 1996 O O . CYS A 1 251 ? 5.780 -16.918 -0.298 1.00 85.88 251 CYS A O 1
ATOM 1998 N N . GLY A 1 252 ? 4.980 -16.566 1.765 1.00 81.44 252 GLY A N 1
ATOM 1999 C CA . GLY A 1 252 ? 6.289 -16.352 2.398 1.00 81.44 252 GLY A CA 1
ATOM 2000 C C . GLY A 1 252 ? 7.191 -17.591 2.398 1.00 81.44 252 GLY A C 1
ATOM 2001 O O . GLY A 1 252 ? 8.407 -17.476 2.533 1.00 81.44 252 GLY A O 1
ATOM 2002 N N . ALA A 1 253 ? 6.620 -18.781 2.196 1.00 83.88 253 ALA A N 1
ATOM 2003 C CA . ALA A 1 253 ? 7.375 -20.018 2.018 1.00 83.88 253 ALA A CA 1
ATOM 2004 C C . ALA A 1 253 ? 7.867 -20.235 0.571 1.00 83.88 253 ALA A C 1
ATOM 2006 O O . ALA A 1 253 ? 8.612 -21.178 0.316 1.00 83.88 253 ALA A O 1
ATOM 2007 N N . LEU A 1 254 ? 7.487 -19.380 -0.389 1.00 84.44 254 LEU A N 1
ATOM 2008 C CA . LEU A 1 254 ? 7.855 -19.512 -1.804 1.00 84.44 254 LEU A CA 1
ATOM 2009 C C . LEU A 1 254 ? 9.214 -18.881 -2.155 1.00 84.44 254 LEU A C 1
ATOM 2011 O O . LEU A 1 254 ? 9.420 -18.510 -3.305 1.00 84.44 254 LEU A O 1
ATOM 2015 N N . GLN A 1 255 ? 10.153 -18.765 -1.214 1.00 82.06 255 GLN A N 1
ATOM 2016 C CA . GLN A 1 255 ? 11.429 -18.049 -1.403 1.00 82.06 255 GLN A CA 1
ATOM 2017 C C . GLN A 1 255 ? 12.212 -18.489 -2.650 1.00 82.06 255 GLN A C 1
ATOM 2019 O O . GLN A 1 255 ? 12.758 -17.641 -3.351 1.00 82.06 255 GLN A O 1
ATOM 2024 N N . ASP A 1 256 ? 12.194 -19.783 -2.976 1.00 83.25 256 ASP A N 1
ATOM 2025 C CA . ASP A 1 256 ? 12.919 -20.326 -4.131 1.00 83.25 256 ASP A CA 1
ATOM 2026 C C . ASP A 1 256 ? 12.272 -19.978 -5.482 1.00 83.25 256 ASP A C 1
ATOM 2028 O O . ASP A 1 256 ? 12.963 -19.840 -6.489 1.00 83.25 256 ASP A O 1
ATOM 2032 N N . SER A 1 257 ? 10.943 -19.833 -5.521 1.00 82.56 257 SER A N 1
ATOM 2033 C CA . SER A 1 257 ? 10.194 -19.551 -6.760 1.00 82.56 257 SER A CA 1
ATOM 2034 C C . SER A 1 257 ? 9.815 -18.076 -6.913 1.00 82.56 257 SER A C 1
ATOM 2036 O O . SER A 1 257 ? 9.710 -17.579 -8.029 1.00 82.56 257 SER A O 1
ATOM 2038 N N . HIS A 1 258 ? 9.656 -17.365 -5.796 1.00 84.75 258 HIS A N 1
ATOM 2039 C CA . HIS A 1 258 ? 9.178 -15.987 -5.696 1.00 84.75 258 HIS A CA 1
ATOM 2040 C C . HIS A 1 258 ? 9.994 -15.180 -4.667 1.00 84.75 258 HIS A C 1
ATOM 2042 O O . HIS A 1 258 ? 9.433 -14.660 -3.695 1.00 84.75 258 HIS A O 1
ATOM 2048 N N . PRO A 1 259 ? 11.317 -15.029 -4.861 1.00 87.94 259 PRO A N 1
ATOM 2049 C CA . PRO A 1 259 ? 12.203 -14.433 -3.860 1.00 87.94 259 PRO A CA 1
ATOM 2050 C C . PRO A 1 259 ? 11.847 -12.980 -3.535 1.00 87.94 259 PRO A C 1
ATOM 2052 O O . PRO A 1 259 ? 11.850 -12.596 -2.369 1.00 87.94 259 PRO A O 1
ATOM 2055 N N . LEU A 1 260 ? 11.488 -12.170 -4.541 1.00 87.88 260 LEU A N 1
ATOM 2056 C CA . LEU A 1 260 ? 11.116 -10.769 -4.319 1.00 87.88 260 LEU A CA 1
ATOM 2057 C C . LEU A 1 260 ? 9.808 -10.645 -3.535 1.00 87.88 260 LEU A C 1
ATOM 2059 O O . LEU A 1 260 ? 9.753 -9.888 -2.571 1.00 87.88 260 LEU A O 1
ATOM 2063 N N . LEU A 1 261 ? 8.768 -11.383 -3.943 1.00 86.44 261 LEU A N 1
ATOM 2064 C CA . LEU A 1 261 ? 7.484 -11.365 -3.244 1.00 86.44 261 LEU A CA 1
ATOM 2065 C C . LEU A 1 261 ? 7.705 -11.773 -1.789 1.00 86.44 261 LEU A C 1
ATOM 2067 O O . LEU A 1 261 ? 7.377 -11.004 -0.894 1.00 86.44 261 LEU A O 1
ATOM 2071 N N . SER A 1 262 ? 8.365 -12.912 -1.562 1.00 87.75 262 SER A N 1
ATOM 2072 C CA . SER A 1 262 ? 8.658 -13.408 -0.219 1.00 87.75 262 SER A CA 1
ATOM 2073 C C . SER A 1 262 ? 9.465 -12.423 0.631 1.00 87.75 262 SER A C 1
ATOM 2075 O O . SER A 1 262 ? 9.201 -12.318 1.825 1.00 87.75 262 SER A O 1
ATOM 2077 N N . ALA A 1 263 ? 10.427 -11.706 0.045 1.00 87.50 263 ALA A N 1
ATOM 2078 C CA . ALA A 1 263 ? 11.222 -10.708 0.759 1.00 87.50 263 ALA A CA 1
ATOM 2079 C C . ALA A 1 263 ? 10.411 -9.457 1.140 1.00 87.50 263 ALA A C 1
ATOM 2081 O O . ALA A 1 263 ? 10.725 -8.803 2.132 1.00 87.50 263 ALA A O 1
ATOM 2082 N N . LEU A 1 264 ? 9.374 -9.119 0.368 1.00 87.31 264 LEU A N 1
ATOM 2083 C CA . LEU A 1 264 ? 8.544 -7.935 0.597 1.00 87.31 264 LEU A CA 1
ATOM 2084 C C . LEU A 1 264 ? 7.292 -8.209 1.439 1.00 87.31 264 LEU A C 1
ATOM 2086 O O . LEU A 1 264 ? 6.727 -7.263 1.982 1.00 87.31 264 LEU A O 1
ATOM 2090 N N . LEU A 1 265 ? 6.857 -9.465 1.597 1.00 85.12 265 LEU A N 1
ATOM 2091 C CA . LEU A 1 265 ? 5.689 -9.797 2.426 1.00 85.12 265 LEU A CA 1
ATOM 2092 C C . LEU A 1 265 ? 5.797 -9.324 3.891 1.00 85.12 265 LEU A C 1
ATOM 2094 O O . LEU A 1 265 ? 4.785 -8.856 4.415 1.00 85.12 265 LEU A O 1
ATOM 2098 N N . PRO A 1 266 ? 6.962 -9.376 4.569 1.00 82.12 266 PRO A N 1
ATOM 2099 C CA . PRO A 1 266 ? 7.095 -8.797 5.908 1.00 8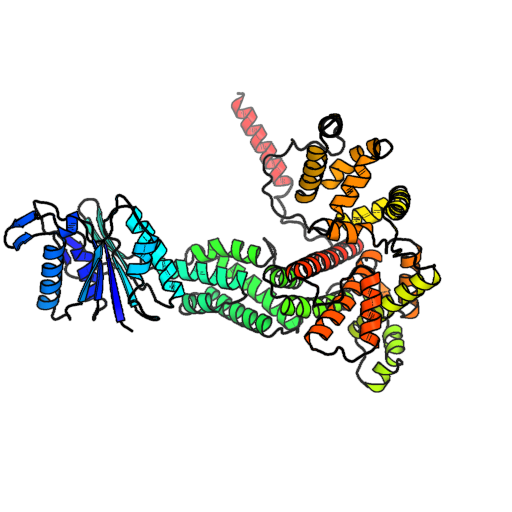2.12 266 PRO A CA 1
ATOM 2100 C C . PRO A 1 266 ? 6.849 -7.284 5.922 1.00 82.12 266 PRO A C 1
ATOM 2102 O O . PRO A 1 266 ? 6.095 -6.789 6.754 1.00 82.12 266 PRO A O 1
ATOM 2105 N N . VAL A 1 267 ? 7.403 -6.556 4.944 1.00 81.31 267 VAL A N 1
ATOM 2106 C CA . VAL A 1 267 ? 7.174 -5.108 4.787 1.00 81.31 267 VAL A CA 1
ATOM 2107 C C . VAL A 1 267 ? 5.696 -4.834 4.520 1.00 81.31 267 VAL A C 1
ATOM 2109 O O . VAL A 1 267 ? 5.105 -3.945 5.117 1.00 81.31 267 VAL A O 1
ATOM 2112 N N . PHE A 1 268 ? 5.064 -5.648 3.679 1.00 80.31 268 PHE A N 1
ATOM 2113 C CA . PHE A 1 268 ? 3.635 -5.563 3.402 1.00 80.31 268 PHE A CA 1
ATOM 2114 C C . PHE A 1 268 ? 2.775 -5.738 4.666 1.00 80.31 268 PHE A C 1
ATOM 2116 O O . PHE A 1 268 ? 1.846 -4.963 4.889 1.00 80.31 268 PHE A O 1
ATOM 2123 N N . ARG A 1 269 ? 3.103 -6.710 5.531 1.00 78.94 269 ARG A N 1
ATOM 2124 C CA . ARG A 1 269 ? 2.437 -6.894 6.836 1.00 78.94 269 ARG A CA 1
ATOM 2125 C C . ARG A 1 269 ? 2.650 -5.691 7.756 1.00 78.94 269 ARG A C 1
ATOM 2127 O O . ARG A 1 269 ? 1.707 -5.242 8.410 1.00 78.94 269 ARG A O 1
ATOM 2134 N N . GLN A 1 270 ? 3.867 -5.153 7.776 1.00 78.44 270 GLN A N 1
ATOM 2135 C CA . GLN A 1 270 ? 4.210 -3.980 8.570 1.00 78.44 270 GLN A CA 1
ATOM 2136 C C . GLN A 1 270 ? 3.415 -2.742 8.138 1.00 78.44 270 GLN A C 1
ATOM 2138 O O . GLN A 1 270 ? 2.804 -2.094 8.985 1.00 78.44 270 GLN A O 1
ATOM 2143 N N . GLU A 1 271 ? 3.367 -2.454 6.837 1.00 74.12 271 GLU A N 1
ATOM 2144 C CA . GLU A 1 271 ? 2.659 -1.301 6.261 1.00 74.12 271 GLU A CA 1
ATOM 2145 C C . GLU A 1 271 ? 1.142 -1.370 6.458 1.00 74.12 271 GLU A C 1
ATOM 2147 O O . GLU A 1 271 ? 0.478 -0.349 6.618 1.00 74.12 271 GLU A O 1
ATOM 2152 N N . LEU A 1 272 ? 0.579 -2.576 6.523 1.00 70.06 272 LEU A N 1
ATOM 2153 C CA . LEU A 1 272 ? -0.815 -2.771 6.906 1.00 70.06 272 LEU A CA 1
ATOM 2154 C C . LEU A 1 272 ? -1.076 -2.503 8.407 1.00 70.06 272 LEU A C 1
ATOM 2156 O O . LEU A 1 272 ? -2.205 -2.624 8.865 1.00 70.06 272 LEU A O 1
ATOM 2160 N N . GLY A 1 273 ? -0.066 -2.093 9.181 1.00 60.34 273 GLY A N 1
ATOM 2161 C CA . GLY A 1 273 ? -0.207 -1.702 10.586 1.00 60.34 273 GLY A CA 1
ATOM 2162 C C . GLY A 1 273 ? -0.136 -2.873 11.565 1.00 60.34 273 GLY A C 1
ATOM 2163 O O . GLY A 1 273 ? -0.649 -2.768 12.683 1.00 60.34 273 GLY A O 1
ATOM 2164 N N . PHE A 1 274 ? 0.472 -3.989 11.148 1.00 62.09 274 PHE A N 1
ATOM 2165 C CA . PHE A 1 274 ? 0.443 -5.248 11.896 1.00 62.09 274 PHE A CA 1
ATOM 2166 C C . PHE A 1 274 ? 1.818 -5.776 12.325 1.00 62.09 274 PHE A C 1
ATOM 2168 O O . PHE A 1 274 ? 1.868 -6.698 13.135 1.00 62.09 274 PHE A O 1
ATOM 2175 N N . GLY A 1 275 ? 2.926 -5.193 11.852 1.00 56.12 275 GLY A N 1
ATOM 2176 C CA . GLY A 1 275 ? 4.280 -5.667 12.180 1.00 56.12 275 GLY A CA 1
ATOM 2177 C C . GLY A 1 275 ? 4.456 -7.166 11.890 1.00 56.12 275 GLY A C 1
ATOM 2178 O O . GLY A 1 275 ? 3.976 -7.659 10.871 1.00 56.12 275 GLY A O 1
ATOM 2179 N N . ASP A 1 276 ? 5.076 -7.899 12.820 1.00 51.22 276 ASP A N 1
ATOM 2180 C CA . ASP A 1 276 ? 5.221 -9.368 12.762 1.00 51.22 276 ASP A CA 1
ATOM 2181 C C . ASP A 1 276 ? 3.946 -10.128 13.182 1.00 51.22 276 ASP A C 1
ATOM 2183 O O . ASP A 1 276 ? 3.927 -11.359 13.269 1.00 51.22 276 ASP A O 1
ATOM 2187 N N . ARG A 1 277 ? 2.858 -9.413 13.489 1.00 63.84 277 ARG A N 1
ATOM 2188 C CA . ARG A 1 277 ? 1.617 -9.995 14.004 1.00 63.84 277 ARG A CA 1
ATOM 2189 C C . ARG A 1 277 ? 0.623 -10.263 12.878 1.00 63.84 277 ARG A C 1
ATOM 2191 O O . ARG A 1 277 ? 0.723 -9.778 11.751 1.00 63.84 277 ARG A O 1
ATOM 2198 N N . LYS A 1 278 ? -0.383 -11.074 13.204 1.00 74.25 278 LYS A N 1
ATOM 2199 C CA . LYS A 1 278 ? -1.504 -11.347 12.304 1.00 74.25 278 LYS A CA 1
ATOM 2200 C C . LYS A 1 278 ? -2.333 -10.084 12.078 1.00 74.25 278 LYS A C 1
ATOM 2202 O O . LYS A 1 278 ? -2.535 -9.304 13.004 1.00 74.25 278 LYS A O 1
ATOM 2207 N N . LEU A 1 279 ? -2.868 -9.939 10.866 1.00 78.12 279 LEU A N 1
ATOM 2208 C CA . LEU A 1 279 ? -3.861 -8.920 10.544 1.00 78.12 279 LEU A CA 1
ATOM 2209 C C . LEU A 1 279 ? -5.082 -9.062 11.480 1.00 78.12 279 LEU A C 1
ATOM 2211 O O . LEU A 1 279 ? -5.635 -10.157 11.597 1.00 78.12 279 LEU A O 1
ATOM 2215 N N . THR A 1 280 ? -5.493 -7.968 12.121 1.00 84.12 280 THR A N 1
ATOM 2216 C CA . THR A 1 280 ? -6.638 -7.837 13.043 1.00 84.12 280 THR A CA 1
ATOM 2217 C C . THR A 1 280 ? -7.573 -6.700 12.616 1.00 84.12 280 THR A C 1
ATOM 2219 O O . THR A 1 280 ? -7.187 -5.805 11.862 1.00 84.12 280 THR A O 1
ATOM 2222 N N . ILE A 1 281 ? -8.798 -6.671 13.147 1.00 87.19 281 ILE A N 1
ATOM 2223 C CA . ILE A 1 281 ? -9.724 -5.553 12.910 1.00 87.19 281 ILE A CA 1
ATOM 2224 C C . ILE A 1 281 ? -9.168 -4.232 13.475 1.00 87.19 281 ILE A C 1
ATOM 2226 O O . ILE A 1 281 ? -9.305 -3.183 12.847 1.00 87.19 281 ILE A O 1
ATOM 2230 N N . THR A 1 282 ? -8.480 -4.259 14.622 1.00 84.81 282 THR A N 1
ATOM 2231 C CA . THR A 1 282 ? -7.882 -3.047 15.207 1.00 84.81 282 THR A CA 1
ATOM 2232 C C . THR A 1 282 ? -6.786 -2.454 14.330 1.00 84.81 282 THR A C 1
ATOM 2234 O O . THR A 1 282 ? -6.791 -1.246 14.086 1.00 84.81 282 THR A O 1
ATOM 2237 N N . GLY A 1 283 ? -5.870 -3.270 1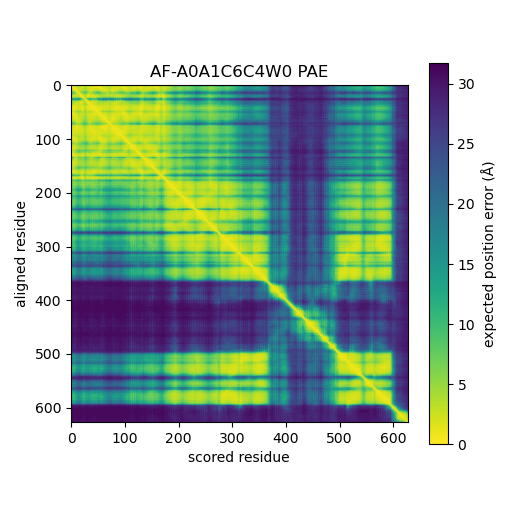3.803 1.00 85.06 283 GLY A N 1
ATOM 2238 C CA . GLY A 1 283 ? -4.855 -2.759 12.883 1.00 85.06 283 GLY A CA 1
ATOM 2239 C C . GLY A 1 283 ? -5.441 -2.371 11.523 1.00 85.06 283 GLY A C 1
ATOM 2240 O O . GLY A 1 283 ? -4.986 -1.393 10.943 1.00 85.06 283 GLY A O 1
ATOM 2241 N N . LEU A 1 284 ? -6.543 -2.991 11.082 1.00 88.06 284 LEU A N 1
ATOM 2242 C CA . LEU A 1 284 ? -7.277 -2.550 9.893 1.00 88.06 284 LEU A CA 1
ATOM 2243 C C . LEU A 1 284 ? -7.816 -1.120 10.065 1.00 88.06 284 LEU A C 1
ATOM 2245 O O . LEU A 1 284 ? -7.675 -0.287 9.170 1.00 88.06 284 LEU A O 1
ATOM 2249 N N . VAL A 1 285 ? -8.376 -0.799 11.237 1.00 87.81 285 VAL A N 1
ATOM 2250 C CA . VAL A 1 285 ? -8.789 0.576 11.562 1.00 87.81 285 VAL A CA 1
ATOM 2251 C C . VAL A 1 285 ? -7.590 1.530 11.545 1.00 87.81 285 VAL A C 1
ATOM 2253 O O . VAL A 1 285 ? -7.705 2.622 10.982 1.00 87.81 285 VAL A O 1
ATOM 2256 N N . ARG A 1 286 ? -6.439 1.136 12.118 1.00 86.69 286 ARG A N 1
ATOM 2257 C CA . ARG A 1 286 ? -5.212 1.960 12.092 1.00 86.69 286 ARG A CA 1
ATOM 2258 C C . ARG A 1 286 ? -4.747 2.234 10.669 1.00 86.69 286 ARG A C 1
ATOM 2260 O O . ARG A 1 286 ? -4.499 3.388 10.328 1.00 86.69 286 ARG A O 1
ATOM 2267 N N . TRP A 1 287 ? -4.680 1.196 9.846 1.00 88.19 287 TRP A N 1
ATOM 2268 C CA . TRP A 1 287 ? -4.247 1.289 8.462 1.00 88.19 287 TRP A CA 1
ATOM 2269 C C . TRP A 1 287 ? -5.161 2.196 7.640 1.00 88.19 287 TRP A C 1
ATOM 2271 O O . TRP A 1 287 ? -4.678 3.097 6.953 1.00 88.19 287 TRP A O 1
ATOM 2281 N N . CYS A 1 288 ? -6.482 2.043 7.780 1.00 88.00 288 CYS A N 1
ATOM 2282 C CA . CYS A 1 288 ? -7.445 2.948 7.159 1.00 88.00 288 CYS A CA 1
ATOM 2283 C C . CYS A 1 288 ? -7.243 4.401 7.622 1.00 88.00 288 CYS A C 1
ATOM 2285 O O . CYS A 1 288 ? -7.270 5.324 6.807 1.00 88.00 288 CYS A O 1
ATOM 2287 N N . ALA A 1 289 ? -7.002 4.625 8.917 1.00 85.00 289 ALA A N 1
ATOM 2288 C CA . ALA A 1 289 ? -6.771 5.957 9.470 1.00 85.00 289 ALA A CA 1
ATOM 2289 C C . ALA A 1 289 ? -5.482 6.607 8.930 1.00 85.00 289 ALA A C 1
ATOM 2291 O O . ALA A 1 289 ? -5.510 7.759 8.492 1.00 85.00 289 ALA A O 1
ATOM 2292 N N . GLN A 1 290 ? -4.370 5.868 8.912 1.00 83.44 290 GLN A N 1
ATOM 2293 C CA . GLN A 1 290 ? -3.062 6.336 8.434 1.00 83.44 290 GLN A CA 1
ATOM 2294 C C . GLN A 1 290 ? -3.078 6.659 6.935 1.00 83.44 290 GLN A C 1
ATOM 2296 O O . GLN A 1 290 ? -2.527 7.677 6.516 1.00 83.44 290 GLN A O 1
ATOM 2301 N N . ASN A 1 291 ? -3.803 5.863 6.147 1.00 84.81 291 ASN A N 1
ATOM 2302 C CA . ASN A 1 291 ? -3.938 6.034 4.699 1.00 84.81 291 ASN A CA 1
ATOM 2303 C C . ASN A 1 291 ? -5.106 6.943 4.288 1.00 84.81 291 ASN A C 1
ATOM 2305 O O . ASN A 1 291 ? -5.555 6.924 3.144 1.00 84.81 291 ASN A O 1
ATOM 2309 N N . ARG A 1 292 ? -5.605 7.780 5.211 1.00 83.50 292 ARG A N 1
ATOM 2310 C CA . ARG A 1 292 ? -6.658 8.784 4.956 1.00 83.50 292 ARG A CA 1
ATOM 2311 C C . ARG A 1 292 ? -8.000 8.201 4.488 1.00 83.50 292 ARG A C 1
ATOM 2313 O O . ARG A 1 292 ? -8.873 8.949 4.050 1.00 83.50 292 ARG A O 1
ATOM 2320 N N . MET A 1 293 ? -8.222 6.902 4.673 1.00 86.94 293 MET A N 1
ATOM 2321 C CA . MET A 1 293 ? -9.490 6.200 4.446 1.00 86.94 293 MET A CA 1
ATOM 2322 C C . MET A 1 293 ? -10.411 6.357 5.667 1.00 86.94 293 MET A C 1
ATOM 2324 O O . MET A 1 293 ? -10.822 5.395 6.315 1.00 86.94 293 MET A O 1
ATOM 2328 N N . ILE A 1 294 ? -10.703 7.609 6.034 1.00 86.62 294 ILE A N 1
ATOM 2329 C CA . ILE A 1 294 ? -11.382 7.951 7.294 1.00 86.62 294 ILE A CA 1
ATOM 2330 C C . ILE A 1 294 ? -12.810 7.400 7.358 1.00 86.62 294 ILE A C 1
ATOM 2332 O O . ILE A 1 294 ? -13.255 6.990 8.427 1.00 86.62 294 ILE A O 1
ATOM 2336 N N . GLN A 1 295 ? -13.530 7.356 6.236 1.00 85.19 295 GLN A N 1
ATOM 2337 C CA . GLN A 1 295 ? -14.883 6.798 6.199 1.00 85.19 295 GLN A CA 1
ATOM 2338 C C . GLN A 1 295 ? -14.877 5.286 6.474 1.00 85.19 295 GLN A C 1
ATOM 2340 O O . GLN A 1 295 ? -15.707 4.793 7.242 1.00 85.19 295 GLN A O 1
ATOM 2345 N N . GLN A 1 296 ? -13.912 4.568 5.896 1.00 88.31 296 GLN A N 1
ATOM 2346 C CA . GLN A 1 296 ? -13.692 3.142 6.123 1.00 88.31 296 GLN A CA 1
ATOM 2347 C C . GLN A 1 296 ? -13.295 2.897 7.582 1.00 88.31 296 GLN A C 1
ATOM 2349 O O . GLN A 1 296 ? -13.942 2.102 8.262 1.00 88.31 296 GLN A O 1
ATOM 2354 N N . ALA A 1 297 ? -12.306 3.645 8.090 1.00 90.00 297 ALA A N 1
ATOM 2355 C CA . ALA A 1 297 ? -11.858 3.564 9.482 1.00 90.00 297 ALA A CA 1
ATOM 2356 C C . ALA A 1 297 ? -13.025 3.766 10.456 1.00 90.00 297 ALA A C 1
ATOM 2358 O O . ALA A 1 297 ? -13.213 2.971 11.369 1.00 90.00 297 ALA A O 1
ATOM 2359 N N . MET A 1 298 ? -13.849 4.788 10.221 1.00 89.00 298 MET A N 1
ATOM 2360 C CA . MET A 1 298 ? -15.004 5.120 11.051 1.00 89.00 298 MET A CA 1
ATOM 2361 C C . MET A 1 298 ? -16.061 4.018 11.070 1.00 89.00 298 MET A C 1
ATOM 2363 O O . MET A 1 298 ? -16.586 3.693 12.134 1.00 89.00 298 MET A O 1
ATOM 2367 N N . THR A 1 299 ? -16.370 3.454 9.902 1.00 88.31 299 THR A N 1
ATOM 2368 C CA . THR A 1 299 ? -17.386 2.406 9.756 1.00 88.31 299 THR A CA 1
ATOM 2369 C C . THR A 1 299 ? -16.947 1.136 10.477 1.00 88.31 299 THR A C 1
ATOM 2371 O O . THR A 1 299 ? -17.669 0.644 11.340 1.00 88.31 299 THR A O 1
ATOM 2374 N N . ILE A 1 300 ? -15.728 0.667 10.194 1.00 90.56 300 ILE A N 1
ATOM 2375 C CA . ILE A 1 300 ? -15.162 -0.545 10.800 1.00 90.56 300 ILE A CA 1
ATOM 2376 C C . ILE A 1 300 ? -14.995 -0.354 12.311 1.00 90.56 300 ILE A C 1
ATOM 2378 O O . ILE A 1 300 ? -15.383 -1.223 13.087 1.00 90.56 300 ILE A O 1
ATOM 2382 N N . TYR A 1 301 ? -14.476 0.800 12.745 1.00 91.19 301 TYR A N 1
ATOM 2383 C CA . TYR A 1 301 ? -14.286 1.106 14.162 1.00 91.19 301 TYR A CA 1
ATOM 2384 C C . TYR A 1 301 ? -15.598 1.081 14.945 1.00 91.19 301 TYR A C 1
ATOM 2386 O O . TYR A 1 301 ? -15.637 0.535 16.044 1.00 91.19 301 TYR A O 1
ATOM 2394 N N . ASN A 1 302 ? -16.666 1.678 14.409 1.00 88.94 302 ASN A N 1
ATOM 2395 C CA . ASN A 1 302 ? -17.932 1.770 15.128 1.00 88.94 302 ASN A CA 1
ATOM 2396 C C . ASN A 1 302 ? -18.542 0.391 15.396 1.00 88.94 302 ASN A C 1
ATOM 2398 O O . ASN A 1 302 ? -18.954 0.120 16.525 1.00 88.94 302 ASN A O 1
ATOM 2402 N N . GLU A 1 303 ? -18.560 -0.472 14.378 1.00 87.75 303 GLU A N 1
ATOM 2403 C CA . GLU A 1 303 ? -19.050 -1.841 14.530 1.00 87.75 303 GLU A CA 1
ATOM 2404 C C . GLU A 1 303 ? -18.121 -2.646 15.440 1.00 87.75 303 GLU A C 1
ATOM 2406 O O . GLU A 1 303 ? -18.583 -3.276 16.392 1.00 87.75 303 GLU A O 1
ATOM 2411 N N . HIS A 1 304 ? -16.803 -2.575 15.215 1.00 89.06 304 HIS A N 1
ATOM 2412 C CA . HIS A 1 304 ? -15.831 -3.333 16.000 1.00 89.06 304 HIS A CA 1
ATOM 2413 C C . HIS A 1 304 ? -15.871 -2.969 17.482 1.00 89.06 304 HIS A C 1
ATOM 2415 O O . HIS A 1 304 ? -15.828 -3.849 18.336 1.00 89.06 304 HIS A O 1
ATOM 2421 N N . LEU A 1 305 ? -15.986 -1.681 17.804 1.00 90.12 305 LEU A N 1
ATOM 2422 C CA . LEU A 1 305 ? -16.086 -1.231 19.183 1.00 90.12 305 LEU A CA 1
ATOM 2423 C C . LEU A 1 305 ? -17.346 -1.778 19.856 1.00 90.12 305 LEU A C 1
ATOM 2425 O O . LEU A 1 305 ? -17.271 -2.272 20.978 1.00 90.12 305 LEU A O 1
ATOM 2429 N N . ALA A 1 306 ? -18.498 -1.694 19.189 1.00 87.50 306 ALA A N 1
ATOM 2430 C CA . ALA A 1 306 ? -19.749 -2.208 19.732 1.00 87.50 306 ALA A CA 1
ATOM 2431 C C . ALA A 1 306 ? -19.690 -3.731 19.938 1.00 87.50 306 ALA A C 1
ATOM 2433 O O . ALA A 1 306 ? -20.109 -4.227 20.990 1.00 87.50 306 ALA A O 1
ATOM 2434 N N . HIS A 1 307 ? -19.100 -4.449 18.978 1.00 87.81 307 HIS A N 1
ATOM 2435 C CA . HIS A 1 307 ? -18.844 -5.879 19.078 1.00 87.81 307 HIS A CA 1
ATOM 2436 C C . HIS A 1 307 ? -17.903 -6.195 20.244 1.00 87.81 307 HIS A C 1
ATOM 2438 O O . HIS A 1 307 ? -18.309 -6.903 21.147 1.00 87.81 307 HIS A O 1
ATOM 2444 N N . ALA A 1 308 ? -16.707 -5.610 20.321 1.00 87.44 308 ALA A N 1
ATOM 2445 C CA . ALA A 1 308 ? -15.746 -5.880 21.397 1.00 87.44 308 ALA A CA 1
ATOM 2446 C C . ALA A 1 308 ? -16.300 -5.567 22.802 1.00 87.44 308 ALA A C 1
ATOM 2448 O O . ALA A 1 308 ? -15.937 -6.201 23.793 1.00 87.44 308 ALA A O 1
ATOM 2449 N N . MET A 1 309 ? -17.202 -4.589 22.906 1.00 89.94 309 MET A N 1
ATOM 2450 C CA . MET A 1 309 ? -17.859 -4.270 24.170 1.00 89.94 309 MET A CA 1
ATOM 2451 C C . MET A 1 309 ? -18.818 -5.366 24.620 1.00 89.94 309 MET A C 1
ATOM 2453 O O . MET A 1 309 ? -18.913 -5.608 25.814 1.00 89.94 309 MET A O 1
ATOM 2457 N N . THR A 1 310 ? -19.531 -6.017 23.706 1.00 86.75 310 THR A N 1
ATOM 2458 C CA . THR A 1 310 ? -20.722 -6.811 24.053 1.00 86.75 310 THR A CA 1
ATOM 2459 C C . THR A 1 310 ? -20.678 -8.262 23.589 1.00 86.75 310 THR A C 1
ATOM 2461 O O . THR A 1 310 ? -21.440 -9.084 24.084 1.00 86.75 310 THR A O 1
ATOM 2464 N N . GLN A 1 311 ? -19.774 -8.576 22.671 1.00 78.44 311 GLN A N 1
ATOM 2465 C CA . GLN A 1 311 ? -19.589 -9.845 21.978 1.00 78.44 311 GLN A CA 1
ATOM 2466 C C . GLN A 1 311 ? -18.088 -10.212 21.934 1.00 78.44 311 GLN A C 1
ATOM 2468 O O . GLN A 1 311 ? -17.242 -9.519 22.508 1.00 78.44 311 GLN A O 1
ATOM 2473 N N . GLY A 1 312 ? -17.765 -11.322 21.266 1.00 69.81 312 GLY A N 1
ATOM 2474 C CA . GLY A 1 312 ? -16.402 -11.835 21.089 1.00 69.81 312 GLY A CA 1
ATOM 2475 C C . GLY A 1 312 ? -15.958 -12.819 22.177 1.00 69.81 312 GLY A C 1
ATOM 2476 O O . GLY A 1 312 ? -16.721 -13.164 23.080 1.00 69.81 312 GLY A O 1
ATOM 2477 N N . GLU A 1 313 ? -14.702 -13.279 22.104 1.00 65.56 313 GLU A N 1
ATOM 2478 C CA . GLU A 1 313 ? -14.140 -14.252 23.063 1.00 65.56 313 GLU A CA 1
ATOM 2479 C C . GLU A 1 313 ? -14.207 -13.741 24.514 1.00 65.56 313 GLU A C 1
ATOM 2481 O O . GLU A 1 313 ? -14.450 -14.503 25.456 1.00 65.56 313 GLU A O 1
ATOM 2486 N N . THR A 1 314 ? -14.020 -12.429 24.706 1.00 73.44 314 THR A N 1
ATOM 2487 C CA . THR A 1 314 ? -14.090 -11.781 26.018 1.00 73.44 314 THR A CA 1
ATOM 2488 C C . THR A 1 314 ? -14.768 -10.404 25.960 1.00 73.44 314 THR A C 1
ATOM 2490 O O . THR A 1 314 ? -14.057 -9.401 25.890 1.00 73.44 314 THR A O 1
ATOM 2493 N N . PRO A 1 315 ? -16.110 -10.311 26.058 1.00 84.25 315 PRO A N 1
ATOM 2494 C CA . PRO A 1 315 ? -16.800 -9.019 26.066 1.00 84.25 315 PRO A CA 1
ATOM 2495 C C . PRO A 1 315 ? -16.432 -8.182 27.296 1.00 84.25 315 PRO A C 1
ATOM 2497 O O . PRO A 1 315 ? -16.313 -8.719 28.404 1.00 84.25 315 PRO A O 1
ATOM 2500 N N . TYR A 1 316 ? -16.280 -6.867 27.122 1.00 86.81 316 TYR A N 1
ATOM 2501 C CA . TYR A 1 316 ? -15.923 -5.937 28.209 1.00 86.81 316 TYR A CA 1
ATOM 2502 C C . TYR A 1 316 ? -17.114 -5.496 29.068 1.00 86.81 316 TYR A C 1
ATOM 2504 O O . TYR A 1 316 ? -16.952 -5.162 30.245 1.00 86.81 316 TYR A O 1
ATOM 2512 N N . LEU A 1 317 ? -18.311 -5.519 28.491 1.00 90.19 317 LEU A N 1
ATOM 2513 C CA . LEU A 1 317 ? -19.581 -5.177 29.107 1.00 90.19 317 LEU A CA 1
ATOM 2514 C C . LEU A 1 317 ? -20.466 -6.422 29.152 1.00 90.19 317 LEU A C 1
ATOM 2516 O O . LEU A 1 317 ? -20.786 -7.030 28.137 1.00 90.19 317 LEU A O 1
ATOM 2520 N N . LEU A 1 318 ? -20.894 -6.777 30.354 1.00 90.38 318 LEU A N 1
ATOM 2521 C CA . LEU A 1 318 ? -21.821 -7.863 30.608 1.00 90.38 318 LEU A CA 1
ATOM 2522 C C . LEU A 1 318 ? -23.241 -7.296 30.642 1.00 90.38 318 LEU A C 1
ATOM 2524 O O . LEU A 1 318 ? -23.567 -6.440 31.477 1.00 90.38 318 LEU A O 1
ATOM 2528 N N . VAL A 1 319 ? -24.079 -7.785 29.731 1.00 91.06 319 VAL A N 1
ATOM 2529 C CA . VAL A 1 319 ? -25.482 -7.386 29.595 1.00 91.06 319 VAL A CA 1
ATOM 2530 C C . VAL A 1 319 ? -26.372 -8.440 30.246 1.00 91.06 319 VAL A C 1
ATOM 2532 O O . VAL A 1 319 ? -26.325 -9.620 29.900 1.00 91.06 319 VAL A O 1
ATOM 2535 N N . SER A 1 320 ? -27.173 -8.017 31.223 1.00 90.38 320 SER A N 1
ATOM 2536 C CA . SER A 1 320 ? -28.137 -8.888 31.899 1.00 90.38 320 SER A CA 1
ATOM 2537 C C . SER A 1 320 ? -29.456 -8.990 31.114 1.00 90.38 320 SER A C 1
ATOM 2539 O O . SER A 1 320 ? -29.788 -8.073 30.356 1.00 90.38 320 SER A O 1
ATOM 2541 N N . PRO A 1 321 ? -30.252 -10.062 31.294 1.00 91.00 321 PRO A N 1
ATOM 2542 C CA . PRO A 1 321 ? -31.607 -10.132 30.742 1.00 91.00 321 PRO A CA 1
ATOM 2543 C C . PRO A 1 321 ? -32.473 -8.929 31.143 1.00 91.00 321 PRO A C 1
ATOM 2545 O O . PRO A 1 321 ? -33.192 -8.376 30.311 1.00 91.00 321 PRO A O 1
ATOM 2548 N N . GLU A 1 322 ? -32.334 -8.458 32.385 1.00 91.69 322 GLU A N 1
ATOM 2549 C CA . GLU A 1 322 ? -33.045 -7.291 32.903 1.00 91.69 322 GLU A CA 1
ATOM 2550 C C . GLU A 1 322 ? -32.645 -6.003 32.172 1.00 91.69 322 GLU A C 1
ATOM 2552 O O . GLU A 1 322 ? -33.487 -5.135 31.955 1.00 91.69 322 GLU A O 1
ATOM 2557 N N . ALA A 1 323 ? -31.382 -5.866 31.751 1.00 92.00 323 ALA A N 1
ATOM 2558 C CA . ALA A 1 323 ? -30.940 -4.720 30.954 1.00 92.00 323 ALA A CA 1
ATOM 2559 C C . ALA A 1 323 ? -31.657 -4.655 29.598 1.00 92.00 323 ALA A C 1
ATOM 2561 O O . ALA A 1 323 ? -32.084 -3.576 29.175 1.00 92.00 323 ALA A O 1
ATOM 2562 N N . ARG A 1 324 ? -31.829 -5.808 28.934 1.00 93.50 324 ARG A N 1
ATOM 2563 C CA . ARG A 1 324 ? -32.558 -5.905 27.657 1.00 93.50 324 ARG A CA 1
ATOM 2564 C C . ARG A 1 324 ? -34.037 -5.601 27.848 1.00 93.50 324 ARG A C 1
ATOM 2566 O O . ARG A 1 324 ? -34.613 -4.839 27.075 1.00 93.50 324 ARG A O 1
ATOM 2573 N N . GLU A 1 325 ? -34.638 -6.134 28.910 1.00 91.75 325 GLU A N 1
ATOM 2574 C CA . GLU A 1 325 ? -36.037 -5.868 29.241 1.00 91.75 325 GLU A CA 1
ATOM 2575 C C . GLU A 1 325 ? -36.273 -4.380 29.538 1.00 91.75 325 GLU A C 1
ATOM 2577 O O . GLU A 1 325 ? -37.198 -3.781 28.988 1.00 91.75 325 GLU A O 1
ATOM 2582 N N . LEU A 1 326 ? -35.412 -3.752 30.345 1.00 92.00 326 LEU A N 1
ATOM 2583 C CA . LEU A 1 326 ? -35.481 -2.317 30.627 1.00 92.00 326 LEU A CA 1
ATOM 2584 C C . LEU A 1 326 ? -35.419 -1.489 29.343 1.00 92.00 326 LEU A C 1
ATOM 2586 O O . LEU A 1 326 ? -36.228 -0.578 29.168 1.00 92.00 326 LEU A O 1
ATOM 2590 N N . LEU A 1 327 ? -34.500 -1.828 28.436 1.00 92.19 327 LEU A N 1
ATOM 2591 C CA . LEU A 1 327 ? -34.358 -1.129 27.164 1.00 92.19 327 LEU A CA 1
ATOM 2592 C C . LEU A 1 327 ? -35.566 -1.343 26.243 1.00 92.19 327 LEU A C 1
ATOM 2594 O O . LEU A 1 327 ? -36.021 -0.395 25.608 1.00 92.19 327 LEU A O 1
ATOM 2598 N N . SER A 1 328 ? -36.138 -2.551 26.216 1.00 91.25 328 SER A N 1
ATOM 2599 C CA . SER A 1 328 ? -37.317 -2.875 25.398 1.00 91.25 328 SER A CA 1
ATOM 2600 C C . SER A 1 328 ? -38.540 -2.009 25.727 1.00 91.25 328 SER A C 1
ATOM 2602 O O . SER A 1 328 ? -39.378 -1.763 24.861 1.00 91.25 328 SER A O 1
ATOM 2604 N N . ARG A 1 329 ? -38.624 -1.504 26.966 1.00 90.25 329 ARG A N 1
ATOM 2605 C CA . ARG A 1 329 ? -39.707 -0.633 27.446 1.00 90.25 329 ARG A CA 1
ATOM 2606 C C . ARG A 1 329 ? -39.520 0.833 27.048 1.00 90.25 329 ARG A C 1
ATOM 2608 O O . ARG A 1 329 ? -40.457 1.619 27.185 1.00 90.25 329 ARG A O 1
ATOM 2615 N N . GLU A 1 330 ? -38.339 1.231 26.573 1.00 89.00 330 GLU A N 1
ATOM 2616 C CA . GLU A 1 330 ? -38.114 2.604 26.125 1.00 89.00 330 GLU A CA 1
ATOM 2617 C C . GLU A 1 330 ? -38.931 2.902 24.853 1.00 89.00 330 GLU A C 1
ATOM 2619 O O . GLU A 1 330 ? -38.997 2.061 23.955 1.00 89.00 330 GLU A O 1
ATOM 2624 N N . PRO A 1 331 ? -39.517 4.110 24.708 1.00 85.25 331 PRO A N 1
ATOM 2625 C CA . PRO A 1 331 ? -40.466 4.409 23.631 1.00 85.25 331 PRO A CA 1
ATOM 2626 C C . PRO A 1 331 ? -39.950 4.136 22.214 1.00 85.25 331 PRO A C 1
ATOM 2628 O O . PRO A 1 331 ? -40.728 3.758 21.342 1.00 85.25 331 PRO A O 1
ATOM 2631 N N . PHE A 1 332 ? -38.653 4.345 21.972 1.00 83.81 332 PHE A N 1
ATOM 2632 C CA . PHE A 1 332 ? -38.028 4.081 20.676 1.00 83.81 332 PHE A CA 1
ATOM 2633 C C . PHE A 1 332 ? -38.013 2.580 20.352 1.00 83.81 332 PHE A C 1
ATOM 2635 O O . PHE A 1 332 ? -38.448 2.168 19.279 1.00 83.81 332 PHE A O 1
ATOM 2642 N N . TYR A 1 333 ? -37.571 1.763 21.307 1.00 86.31 333 TYR A N 1
ATOM 2643 C CA . TYR A 1 333 ? -37.419 0.321 21.145 1.00 86.31 333 TYR A CA 1
ATOM 2644 C C . TYR A 1 333 ? -38.764 -0.410 21.189 1.00 86.31 333 TYR A C 1
ATOM 2646 O O . TYR A 1 333 ? -39.028 -1.239 20.317 1.00 86.31 333 TYR A O 1
ATOM 2654 N N . ALA A 1 334 ? -39.664 -0.014 22.093 1.00 86.25 334 ALA A N 1
ATOM 2655 C CA . ALA A 1 334 ? -41.016 -0.562 22.194 1.00 86.25 334 ALA A CA 1
ATOM 2656 C C . ALA A 1 334 ? -41.807 -0.428 20.879 1.00 86.25 334 ALA A C 1
ATOM 2658 O O . ALA A 1 334 ? -42.568 -1.319 20.506 1.00 86.25 334 ALA A O 1
ATOM 2659 N N . ARG A 1 335 ? -41.606 0.675 20.143 1.00 87.12 335 ARG A N 1
ATOM 2660 C CA . ARG A 1 335 ? -42.241 0.904 18.832 1.00 87.12 335 ARG A CA 1
ATOM 2661 C C . ARG A 1 335 ? -41.631 0.074 17.708 1.00 87.12 335 ARG A C 1
ATOM 2663 O O . ARG A 1 335 ? -42.320 -0.197 16.733 1.00 87.12 335 ARG A O 1
ATOM 2670 N N . SER A 1 336 ? -40.356 -0.290 17.820 1.00 84.06 336 SER A N 1
ATOM 2671 C CA . SER A 1 336 ? -39.628 -0.983 16.754 1.00 84.06 336 SER A CA 1
ATOM 2672 C C . SER A 1 336 ? -39.967 -2.470 16.633 1.00 84.06 336 SER A C 1
ATOM 2674 O O . SER A 1 336 ? -39.720 -3.044 15.579 1.00 84.06 336 SER A O 1
ATOM 2676 N N . GLN A 1 337 ? -40.515 -3.086 17.691 1.00 77.56 337 GLN A N 1
ATOM 2677 C CA . GLN A 1 337 ? -40.867 -4.516 17.765 1.00 77.56 337 GLN A CA 1
ATOM 2678 C C . GLN A 1 337 ? -39.733 -5.496 17.396 1.00 77.56 337 GLN A C 1
ATOM 2680 O O . GLN A 1 337 ? -39.989 -6.681 17.197 1.00 77.56 337 GLN A O 1
ATOM 2685 N N . ARG A 1 338 ? -38.479 -5.031 17.318 1.00 87.38 338 ARG A N 1
ATOM 2686 C CA . ARG A 1 338 ? -37.313 -5.885 17.071 1.00 87.38 338 ARG A CA 1
ATOM 2687 C C . ARG A 1 338 ? -36.754 -6.429 18.378 1.00 87.38 338 ARG A C 1
ATOM 2689 O O . ARG A 1 338 ? -36.892 -5.806 19.431 1.00 87.38 338 ARG A O 1
ATOM 2696 N N . GLU A 1 339 ? -36.082 -7.568 18.281 1.00 87.69 339 GLU A N 1
ATOM 2697 C CA . GLU A 1 339 ? -35.310 -8.114 19.390 1.00 87.69 339 GLU A CA 1
ATOM 2698 C C . GLU A 1 339 ? -34.181 -7.151 19.787 1.00 87.69 339 GLU A C 1
ATOM 2700 O O . GLU A 1 339 ? -33.524 -6.545 18.936 1.00 87.69 339 GLU A O 1
ATOM 2705 N N . ILE A 1 340 ? -33.998 -6.980 21.096 1.00 90.06 340 ILE A N 1
ATOM 2706 C CA . ILE A 1 340 ? -33.001 -6.077 21.669 1.00 90.06 340 ILE A CA 1
ATOM 2707 C C . ILE A 1 340 ? -31.684 -6.822 21.807 1.00 90.06 340 ILE A C 1
ATOM 2709 O O . ILE A 1 340 ? -31.594 -7.811 22.533 1.00 90.06 340 ILE A O 1
ATOM 2713 N N . THR A 1 341 ? -30.656 -6.311 21.140 1.00 90.81 341 THR A N 1
ATOM 2714 C CA . THR A 1 341 ? -29.310 -6.884 21.171 1.00 90.81 341 THR A CA 1
ATOM 2715 C C . THR A 1 341 ? -28.465 -6.285 22.296 1.00 90.81 341 THR A C 1
ATOM 2717 O O . THR A 1 341 ? -28.750 -5.202 22.811 1.00 90.81 341 THR A O 1
ATOM 2720 N N . ASP A 1 342 ? -27.362 -6.944 22.646 1.00 91.94 342 ASP A N 1
ATOM 2721 C CA . ASP A 1 342 ? -26.412 -6.396 23.626 1.00 91.94 342 ASP A CA 1
ATOM 2722 C C . ASP A 1 342 ? -25.750 -5.112 23.127 1.00 91.94 342 ASP A C 1
ATOM 2724 O O . ASP A 1 342 ? -25.527 -4.176 23.901 1.00 91.94 342 ASP A O 1
ATOM 2728 N N . SER A 1 343 ? -25.516 -5.033 21.815 1.00 89.81 343 SER A N 1
ATOM 2729 C CA . SER A 1 343 ? -25.046 -3.819 21.155 1.00 89.81 343 SER A CA 1
ATOM 2730 C C . SER A 1 343 ? -26.027 -2.662 21.363 1.00 89.81 343 SER A C 1
ATOM 2732 O O . SER A 1 343 ? -25.596 -1.568 21.723 1.00 89.81 343 SER A O 1
ATOM 2734 N N . ASP A 1 344 ? -27.346 -2.894 21.274 1.00 90.88 344 ASP A N 1
ATOM 2735 C CA . ASP A 1 344 ? -28.355 -1.864 21.573 1.00 90.88 344 ASP A CA 1
ATOM 2736 C C . ASP A 1 344 ? -28.244 -1.360 23.025 1.00 90.88 344 ASP A C 1
ATOM 2738 O O . ASP A 1 344 ? -28.345 -0.155 23.284 1.00 90.88 344 ASP A O 1
ATOM 2742 N N . CYS A 1 345 ? -27.967 -2.254 23.982 1.00 92.56 345 CYS A N 1
ATOM 2743 C CA . CYS A 1 345 ? -27.723 -1.884 25.377 1.00 92.56 345 CYS A CA 1
ATOM 2744 C C . CYS A 1 345 ? -26.474 -1.004 25.543 1.00 92.56 345 CYS A C 1
ATOM 2746 O O . CYS A 1 345 ? -26.541 0.006 26.253 1.00 92.56 345 CYS A O 1
ATOM 2748 N N . PHE A 1 346 ? -25.364 -1.325 24.871 1.00 93.12 346 PHE A N 1
ATOM 2749 C CA . PHE A 1 346 ? -24.150 -0.498 24.888 1.00 93.12 346 PHE A CA 1
ATOM 2750 C C . PHE A 1 346 ? -24.343 0.852 24.179 1.00 93.12 346 PHE A C 1
ATOM 2752 O O . PHE A 1 346 ? -23.947 1.898 24.703 1.00 93.12 346 PHE A O 1
ATOM 2759 N N . GLN A 1 347 ? -24.997 0.860 23.017 1.00 90.12 347 GLN A N 1
ATOM 2760 C CA . GLN A 1 347 ? -25.322 2.080 22.274 1.00 90.12 347 GLN A CA 1
ATOM 2761 C C . GLN A 1 347 ? -26.210 3.010 23.104 1.00 90.12 347 GLN A C 1
ATOM 2763 O O . GLN A 1 347 ? -25.966 4.214 23.186 1.00 90.12 347 GLN A O 1
ATOM 2768 N N . SER A 1 348 ? -27.207 2.455 23.792 1.00 90.62 348 SER A N 1
ATOM 2769 C CA . SER A 1 348 ? -28.073 3.244 24.663 1.00 90.62 348 SER A CA 1
ATOM 2770 C C . SER A 1 348 ? -27.336 3.729 25.921 1.00 90.62 348 SER A C 1
ATOM 2772 O O . SER A 1 348 ? -27.455 4.897 26.293 1.00 90.62 348 SER A O 1
ATOM 2774 N N . PHE A 1 349 ? -26.486 2.899 26.540 1.00 92.38 349 PHE A N 1
ATOM 2775 C CA . PHE A 1 349 ? -25.629 3.332 27.652 1.00 92.38 349 PHE A CA 1
ATOM 2776 C C . PHE A 1 349 ? -24.733 4.511 27.258 1.00 92.38 349 PHE A C 1
ATOM 2778 O O . PHE A 1 349 ? -24.732 5.537 27.938 1.00 92.38 349 PHE A O 1
ATOM 2785 N N . SER A 1 350 ? -23.996 4.380 26.154 1.00 90.25 350 SER A N 1
ATOM 2786 C CA . SER A 1 350 ? -23.071 5.412 25.685 1.00 90.25 350 SER A CA 1
ATOM 2787 C C . SER A 1 350 ? -23.808 6.705 25.325 1.00 90.25 350 SER A C 1
ATOM 2789 O O . SER A 1 350 ? -23.344 7.792 25.668 1.00 90.25 350 SER A O 1
ATOM 2791 N N . TYR A 1 351 ? -25.009 6.604 24.748 1.00 88.19 351 TYR A N 1
ATOM 2792 C CA . TYR A 1 351 ? -25.885 7.749 24.516 1.00 88.19 351 TYR A CA 1
ATOM 2793 C C . TYR A 1 351 ? -26.270 8.480 25.815 1.00 88.19 351 TYR A C 1
ATOM 2795 O O . TYR A 1 351 ? -26.113 9.700 25.916 1.00 88.19 351 TYR A O 1
ATOM 2803 N N . HIS A 1 352 ? -26.739 7.752 26.833 1.00 88.50 352 HIS A N 1
ATOM 2804 C CA . HIS A 1 352 ? -27.141 8.345 28.111 1.00 88.50 352 HIS A CA 1
ATOM 2805 C C . HIS A 1 352 ? -25.963 8.882 28.926 1.00 88.50 352 HIS A C 1
ATOM 2807 O O . HIS A 1 352 ? -26.116 9.891 29.618 1.00 88.50 352 HIS A O 1
ATOM 2813 N N . LEU A 1 353 ? -24.789 8.261 28.808 1.00 86.50 353 LEU A N 1
ATOM 2814 C CA . LEU A 1 353 ? -23.561 8.680 29.476 1.00 86.50 353 LEU A CA 1
ATOM 2815 C C . LEU A 1 353 ? -23.218 10.141 29.165 1.00 86.50 353 LEU A C 1
ATOM 2817 O O . LEU A 1 353 ? -22.926 10.902 30.086 1.00 86.50 353 LEU A O 1
ATOM 2821 N N . VAL A 1 354 ? -23.322 10.560 27.899 1.00 81.62 354 VAL A N 1
ATOM 2822 C CA . VAL A 1 354 ? -23.057 11.951 27.490 1.00 81.62 354 VAL A CA 1
ATOM 2823 C C . VAL A 1 354 ? -23.949 12.928 28.266 1.00 81.62 354 VAL A C 1
ATOM 2825 O O . VAL A 1 354 ? -23.459 13.914 28.815 1.00 81.62 354 VAL A O 1
ATOM 2828 N N . GLY A 1 355 ? -25.248 12.632 28.370 1.00 79.94 355 GLY A N 1
ATOM 2829 C CA . GLY A 1 355 ? -26.215 13.488 29.063 1.00 79.94 355 GLY A CA 1
ATOM 2830 C C . GLY A 1 355 ? -26.137 13.429 30.595 1.00 79.94 355 GLY A C 1
ATOM 2831 O O . GLY A 1 355 ? -26.461 14.405 31.269 1.00 79.94 355 GLY A O 1
ATOM 2832 N N . GLU A 1 356 ? -25.737 12.299 31.180 1.00 83.19 356 GLU A N 1
ATOM 2833 C CA . GLU A 1 356 ? -25.490 12.176 32.627 1.00 83.19 356 GLU A CA 1
ATOM 2834 C C . GLU A 1 356 ? -24.242 12.964 33.040 1.00 83.19 356 GLU A C 1
ATOM 2836 O O . GLU A 1 356 ? -24.303 13.747 33.987 1.00 83.19 356 GLU A O 1
ATOM 2841 N N . LEU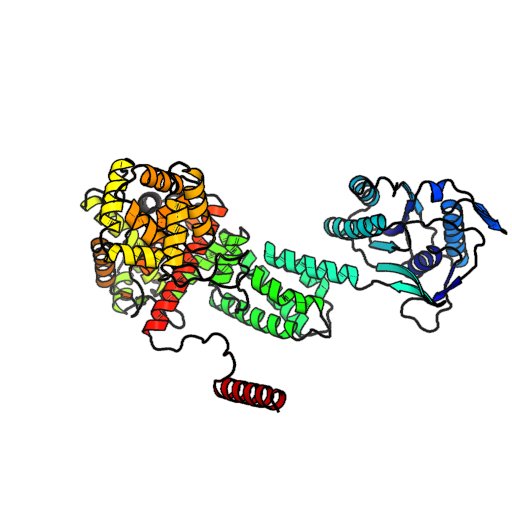 A 1 357 ? -23.148 12.847 32.280 1.00 75.38 357 LEU A N 1
ATOM 2842 C CA . LEU A 1 357 ? -21.929 13.624 32.514 1.00 75.38 357 LEU A CA 1
ATOM 2843 C C . LEU A 1 357 ? -22.173 15.128 32.339 1.00 75.38 357 LEU A C 1
ATOM 2845 O O . LEU A 1 357 ? -21.681 15.929 33.132 1.00 75.38 357 LEU A O 1
ATOM 2849 N N . GLU A 1 358 ? -22.969 15.520 31.343 1.00 74.00 358 GLU A N 1
ATOM 2850 C CA . GLU A 1 358 ? -23.340 16.919 31.121 1.00 74.00 358 GLU A CA 1
ATOM 2851 C C . GLU A 1 358 ? -24.219 17.482 32.248 1.00 74.00 358 GLU A C 1
ATOM 2853 O O . GLU A 1 358 ? -23.958 18.582 32.740 1.00 74.00 358 GLU A O 1
ATOM 2858 N N . ARG A 1 359 ? -25.236 16.735 32.701 1.00 76.12 359 ARG A N 1
ATOM 2859 C CA . ARG A 1 359 ? -26.085 17.151 33.832 1.00 76.12 359 ARG A CA 1
ATOM 2860 C C . ARG A 1 359 ? -25.286 17.267 35.116 1.00 76.12 359 ARG A C 1
ATOM 2862 O O . ARG A 1 359 ? -25.386 18.282 35.798 1.00 76.12 359 ARG A O 1
ATOM 2869 N N . TRP A 1 360 ? -24.461 16.269 35.413 1.00 73.25 360 TRP A N 1
ATOM 2870 C CA . TRP A 1 360 ? -23.593 16.310 36.579 1.00 73.25 360 TRP A CA 1
ATOM 2871 C C . TRP A 1 360 ? -22.633 17.511 36.504 1.00 73.25 360 TRP A C 1
ATOM 2873 O O . TRP A 1 360 ? -22.470 18.222 37.495 1.00 73.25 360 TRP A O 1
ATOM 2883 N N . ALA A 1 361 ? -22.076 17.817 35.324 1.00 64.00 361 ALA A N 1
ATOM 2884 C CA . ALA A 1 361 ? -21.222 18.987 35.129 1.00 64.00 361 ALA A CA 1
ATOM 2885 C C . ALA A 1 361 ? -21.966 20.300 35.420 1.00 64.00 361 ALA A C 1
ATOM 2887 O O . ALA A 1 361 ? -21.437 21.164 36.116 1.00 64.00 361 ALA A O 1
ATOM 2888 N N . LEU A 1 362 ? -23.200 20.444 34.928 1.00 66.31 362 LEU A N 1
ATOM 2889 C CA . LEU A 1 362 ? -24.045 21.618 35.167 1.00 66.31 362 LEU A CA 1
ATOM 2890 C C . LEU A 1 362 ? -24.414 21.777 36.650 1.00 66.31 362 LEU A C 1
ATOM 2892 O O . LEU A 1 362 ? -24.301 22.875 37.192 1.00 66.31 362 LEU A O 1
ATOM 2896 N N . SER A 1 363 ? -24.806 20.687 37.316 1.00 65.62 363 SER A N 1
ATOM 2897 C CA . SER A 1 363 ? -25.187 20.679 38.736 1.00 65.62 363 SER A CA 1
ATOM 2898 C C . SER A 1 363 ? -24.026 20.993 39.680 1.00 65.62 363 SER A C 1
ATOM 2900 O O . SER A 1 363 ? -24.257 21.478 40.783 1.00 65.62 363 SER A O 1
ATOM 2902 N N . ASN A 1 364 ? -22.784 20.777 39.242 1.00 59.81 364 ASN A N 1
ATOM 2903 C CA . ASN A 1 364 ? -21.571 21.098 39.995 1.00 59.81 364 ASN A CA 1
ATOM 2904 C C . ASN A 1 364 ? -20.892 22.390 39.494 1.00 59.81 364 ASN A C 1
ATOM 2906 O O . ASN A 1 364 ? -19.672 22.528 39.558 1.00 59.81 364 ASN A O 1
ATOM 2910 N N . GLY A 1 365 ? -21.668 23.343 38.959 1.00 55.06 365 GLY A N 1
ATOM 2911 C CA . GLY A 1 365 ? -21.168 24.670 38.580 1.00 55.06 365 GLY A CA 1
ATOM 2912 C C . GLY A 1 365 ? -20.229 24.679 37.366 1.00 55.06 365 GLY A C 1
ATOM 2913 O O . GLY A 1 365 ? -19.319 25.501 37.309 1.00 55.06 365 GLY A O 1
ATOM 2914 N N . ASN A 1 366 ? -20.431 23.777 36.398 1.00 48.12 366 ASN A N 1
ATOM 2915 C CA . ASN A 1 366 ? -19.548 23.516 35.246 1.00 48.12 366 ASN A CA 1
ATOM 2916 C C . ASN A 1 366 ? -18.156 22.936 35.586 1.00 48.12 366 ASN A C 1
ATOM 2918 O O . ASN A 1 366 ? -17.273 22.933 34.725 1.00 48.12 366 ASN A O 1
ATOM 2922 N N . ALA A 1 367 ? -17.936 22.389 36.784 1.00 43.97 367 ALA A N 1
ATOM 2923 C CA . ALA A 1 367 ? -16.715 21.638 37.094 1.00 43.97 367 ALA A CA 1
ATOM 2924 C C . ALA A 1 367 ? -16.806 20.213 36.502 1.00 43.97 367 ALA A C 1
ATOM 2926 O O . ALA A 1 367 ? -17.324 19.333 37.177 1.00 43.97 367 ALA A O 1
ATOM 2927 N N . PRO A 1 368 ? -16.476 19.997 35.206 1.00 40.22 368 PRO A N 1
ATOM 2928 C CA . PRO A 1 368 ? -15.123 19.594 34.776 1.00 40.22 368 PRO A CA 1
ATOM 2929 C C . PRO A 1 368 ? -14.481 20.490 33.724 1.00 40.22 368 PRO A C 1
ATOM 2931 O O . PRO A 1 368 ? -13.322 20.275 33.393 1.00 40.22 368 PRO A O 1
ATOM 2934 N N . PHE A 1 369 ? -15.202 21.443 33.144 1.00 44.62 369 PHE A N 1
ATOM 2935 C CA . PHE A 1 369 ? -14.672 22.225 32.027 1.00 44.62 369 PHE A CA 1
ATOM 2936 C C . PHE A 1 369 ? -14.899 23.696 32.259 1.00 44.62 369 PHE A C 1
ATOM 2938 O O . PHE A 1 369 ? -15.649 24.357 31.533 1.00 44.62 369 PHE A O 1
ATOM 2945 N N . PRO A 1 370 ? -14.252 24.251 33.282 1.00 34.06 370 PRO A N 1
ATOM 2946 C CA . PRO A 1 370 ? -14.215 25.680 33.364 1.00 34.06 370 PRO A CA 1
ATOM 2947 C C . PRO A 1 370 ? -13.437 26.197 32.142 1.00 34.06 370 PRO A C 1
ATOM 2949 O O . PRO A 1 370 ? -12.333 25.741 31.828 1.00 34.06 370 PRO A O 1
ATOM 2952 N N . LYS A 1 371 ? -14.010 27.183 31.441 1.00 36.59 371 LYS A N 1
ATOM 2953 C CA . LYS A 1 371 ? -13.228 28.135 30.642 1.00 36.59 371 LYS A CA 1
ATOM 2954 C C . LYS A 1 371 ? -12.340 28.921 31.618 1.00 36.59 371 LYS A C 1
ATOM 2956 O O . LYS A 1 371 ? -12.580 30.095 31.860 1.00 36.59 371 LYS A O 1
ATOM 2961 N N . LEU A 1 372 ? -11.369 28.263 32.247 1.00 34.03 372 LEU A N 1
ATOM 2962 C CA . LEU A 1 372 ? -10.458 28.907 33.187 1.00 34.03 372 LEU A CA 1
ATOM 2963 C C . LEU A 1 372 ? -9.525 29.786 32.387 1.00 34.03 372 LEU A C 1
ATOM 2965 O O . LEU A 1 372 ? -8.958 29.338 31.380 1.00 34.03 372 LEU A O 1
ATOM 2969 N N . ALA A 1 373 ? -9.292 30.996 32.874 1.00 37.25 373 ALA A N 1
ATOM 2970 C CA . ALA A 1 373 ? -8.094 31.721 32.493 1.00 37.25 373 ALA A CA 1
ATOM 2971 C C . ALA A 1 373 ? -6.861 30.848 32.820 1.00 37.25 373 ALA A C 1
ATOM 2973 O O . ALA A 1 373 ? -6.903 30.025 33.740 1.00 37.25 373 ALA A O 1
ATOM 2974 N N . GLY A 1 374 ? -5.761 30.992 32.069 1.00 35.16 374 GLY A N 1
ATOM 2975 C CA . GLY A 1 374 ? -4.568 30.137 32.221 1.00 35.16 374 GLY A CA 1
ATOM 2976 C C . GLY A 1 374 ? -4.093 29.996 33.677 1.00 35.16 374 GLY A C 1
ATOM 2977 O O . GLY A 1 374 ? -3.721 28.912 34.118 1.00 35.16 374 GLY A O 1
ATOM 2978 N N . ALA A 1 375 ? -4.240 31.055 34.481 1.00 35.59 375 ALA A N 1
ATOM 2979 C CA . ALA A 1 375 ? -3.898 31.080 35.902 1.00 35.59 375 ALA A CA 1
ATOM 2980 C C . ALA A 1 375 ? -4.679 30.091 36.785 1.00 35.59 375 ALA A C 1
ATOM 2982 O O . ALA A 1 375 ? -4.079 29.405 37.610 1.00 35.59 375 ALA A O 1
ATOM 2983 N N . GLU A 1 376 ? -5.990 29.977 36.609 1.00 37.38 376 GLU A N 1
ATOM 2984 C CA . GLU A 1 376 ? -6.820 29.106 37.448 1.00 37.38 376 GLU A CA 1
ATOM 2985 C C . GLU A 1 376 ? -6.677 27.636 37.009 1.00 37.38 376 GLU A C 1
ATOM 2987 O O . GLU A 1 376 ? -6.687 26.722 37.837 1.00 37.38 376 GLU A O 1
ATOM 2992 N N . ARG A 1 377 ? -6.425 27.415 35.707 1.00 40.97 377 ARG A N 1
ATOM 2993 C CA . ARG A 1 377 ? -6.070 26.112 35.114 1.00 40.97 377 ARG A CA 1
ATOM 2994 C C . ARG A 1 377 ? -4.787 25.554 35.741 1.00 40.97 377 ARG A C 1
ATOM 2996 O O . ARG A 1 377 ? -4.751 24.391 36.140 1.00 40.97 377 ARG A O 1
ATOM 3003 N N . ARG A 1 378 ? -3.771 26.411 35.914 1.00 38.84 378 ARG A N 1
ATOM 3004 C CA . ARG A 1 378 ? -2.505 26.084 36.597 1.00 38.84 378 ARG A CA 1
ATOM 3005 C C . ARG A 1 378 ? -2.726 25.625 38.039 1.00 38.84 378 ARG A C 1
ATOM 3007 O O . ARG A 1 378 ? -2.107 24.658 38.473 1.00 38.84 378 ARG A O 1
ATOM 3014 N N . GLN A 1 379 ? -3.631 26.271 38.769 1.00 40.97 379 GLN A N 1
ATOM 3015 C CA . GLN A 1 379 ? -3.889 25.956 40.175 1.00 40.97 379 GLN A CA 1
ATOM 3016 C C . GLN A 1 379 ? -4.654 24.632 40.350 1.00 40.97 379 GLN A C 1
ATOM 3018 O O . GLN A 1 379 ? -4.362 23.863 41.268 1.00 40.97 379 GLN A O 1
ATOM 3023 N N . ALA A 1 380 ? -5.594 24.335 39.448 1.00 39.97 380 ALA A N 1
ATOM 3024 C CA . ALA A 1 380 ? -6.327 23.070 39.431 1.00 39.97 380 ALA A CA 1
ATOM 3025 C C . ALA A 1 380 ? -5.421 21.885 39.054 1.00 39.97 380 ALA A C 1
ATOM 3027 O O . ALA A 1 380 ? -5.429 20.866 39.745 1.00 39.97 380 ALA A O 1
ATOM 3028 N N . LEU A 1 381 ? -4.576 22.049 38.028 1.00 40.47 381 LEU A N 1
ATOM 3029 C CA . LEU A 1 381 ? -3.603 21.038 37.603 1.00 40.47 381 LEU A CA 1
ATOM 3030 C C . LEU A 1 381 ? -2.560 20.759 38.698 1.00 40.47 381 LEU A C 1
ATOM 3032 O O . LEU A 1 381 ? -2.244 19.605 38.973 1.00 40.47 381 LEU A O 1
ATOM 3036 N N . GLN A 1 382 ? -2.077 21.798 39.388 1.00 40.69 382 GLN A N 1
ATOM 3037 C CA . GLN A 1 382 ? -1.179 21.649 40.540 1.00 40.69 382 GLN A CA 1
ATOM 3038 C C . GLN A 1 382 ? -1.816 20.863 41.694 1.00 40.69 382 GLN A C 1
ATOM 3040 O O . GLN A 1 382 ? -1.146 20.028 42.299 1.00 40.69 382 GLN A O 1
ATOM 3045 N N . ARG A 1 383 ? -3.103 21.094 41.990 1.00 41.78 383 ARG A N 1
ATOM 3046 C CA . ARG A 1 383 ? -3.840 20.330 43.010 1.00 41.78 383 ARG A CA 1
ATOM 3047 C C . ARG A 1 383 ? -4.056 18.876 42.585 1.00 41.78 383 ARG A C 1
ATOM 3049 O O . ARG A 1 383 ? -3.792 17.985 43.387 1.00 41.78 383 ARG A O 1
ATOM 3056 N N . ALA A 1 384 ? -4.442 18.627 41.333 1.00 38.38 384 ALA A N 1
ATOM 3057 C CA . ALA A 1 384 ? -4.625 17.277 40.797 1.00 38.38 384 ALA A CA 1
ATOM 3058 C C . ALA A 1 384 ? -3.312 16.472 40.814 1.00 38.38 384 ALA A C 1
ATOM 3060 O O . ALA A 1 384 ? -3.267 15.370 41.345 1.00 38.38 384 ALA A O 1
ATOM 3061 N N . LEU A 1 385 ? -2.206 17.056 40.341 1.00 39.19 385 LEU A N 1
ATOM 3062 C CA . LEU A 1 385 ? -0.884 16.410 40.315 1.00 39.19 385 LEU A CA 1
ATOM 3063 C C . LEU A 1 385 ? -0.215 16.283 41.692 1.00 39.19 385 LEU A C 1
ATOM 3065 O O . LEU A 1 385 ? 0.809 15.602 41.808 1.00 39.19 385 LEU A O 1
ATOM 3069 N N . SER A 1 386 ? -0.743 16.951 42.722 1.00 38.97 386 SER A N 1
ATOM 3070 C CA . SER A 1 386 ? -0.295 16.792 44.112 1.00 38.97 386 SER A CA 1
ATOM 3071 C C . SER A 1 386 ? -0.923 15.586 44.814 1.00 38.97 386 SER A C 1
ATOM 3073 O O . SER A 1 386 ? -0.422 15.166 45.855 1.00 38.97 386 SER A O 1
ATOM 3075 N N . GLN A 1 387 ? -1.981 15.010 44.235 1.00 37.56 387 GLN A N 1
ATOM 3076 C CA . GLN A 1 387 ? -2.636 13.812 44.746 1.00 37.56 387 GLN A CA 1
ATOM 3077 C C . GLN A 1 387 ? -2.000 12.556 44.119 1.00 37.56 387 GLN A C 1
ATOM 3079 O O . GLN A 1 387 ? -1.972 12.443 42.891 1.00 37.56 387 GLN A O 1
ATOM 3084 N N . PRO A 1 388 ? -1.488 11.606 44.925 1.00 36.53 388 PRO A N 1
ATOM 3085 C CA . PRO A 1 388 ? -0.819 10.401 44.424 1.00 36.53 388 PRO A CA 1
ATOM 3086 C C . PRO A 1 388 ? -1.699 9.553 43.497 1.00 36.53 388 PRO A C 1
ATOM 3088 O O . PRO A 1 388 ? -1.233 9.089 42.463 1.00 36.53 388 PRO A O 1
ATOM 3091 N N . GLU A 1 389 ? -2.980 9.405 43.827 1.00 35.00 389 GLU A N 1
ATOM 3092 C CA . GLU A 1 389 ? -3.932 8.566 43.085 1.00 35.00 389 GLU A CA 1
ATOM 3093 C C . GLU A 1 389 ? -4.252 9.145 41.700 1.00 35.00 389 GLU A C 1
ATOM 3095 O O . GLU A 1 389 ? -4.231 8.443 40.691 1.00 35.00 389 GLU A O 1
ATOM 3100 N N . THR A 1 390 ? -4.447 10.461 41.635 1.00 34.69 390 THR A N 1
ATOM 3101 C CA . THR A 1 390 ? -4.684 11.209 40.394 1.00 34.69 390 THR A CA 1
ATOM 3102 C C . THR A 1 390 ? -3.446 11.210 39.496 1.00 34.69 390 THR A C 1
ATOM 3104 O O . THR A 1 390 ? -3.560 11.140 38.274 1.00 34.69 390 THR A O 1
ATOM 3107 N N . ARG A 1 391 ? -2.248 11.228 40.095 1.00 37.06 391 ARG A N 1
ATOM 3108 C CA . ARG A 1 391 ? -0.971 11.099 39.384 1.00 37.06 391 ARG A CA 1
ATOM 3109 C C . ARG A 1 391 ? -0.818 9.709 38.755 1.00 37.06 391 ARG A C 1
ATOM 3111 O O . ARG A 1 391 ? -0.439 9.631 37.595 1.00 37.06 391 ARG A O 1
ATOM 3118 N N . VAL A 1 392 ? -1.173 8.641 39.472 1.00 33.75 392 VAL A N 1
ATOM 3119 C CA . VAL A 1 392 ? -1.169 7.266 38.939 1.00 33.75 392 VAL A CA 1
ATOM 3120 C C . VAL A 1 392 ? -2.190 7.108 37.807 1.00 33.75 392 VAL A C 1
ATOM 3122 O O . VAL A 1 392 ? -1.851 6.554 36.769 1.00 33.75 392 VAL A O 1
ATOM 3125 N N . ALA A 1 393 ? -3.400 7.658 37.942 1.00 33.78 393 ALA A N 1
ATOM 3126 C CA . ALA A 1 393 ? -4.422 7.592 36.893 1.00 33.78 393 ALA A CA 1
ATOM 3127 C C . ALA A 1 393 ? -4.009 8.318 35.595 1.00 33.78 393 ALA A C 1
ATOM 3129 O O . ALA A 1 393 ? -4.220 7.794 34.506 1.00 33.78 393 ALA A O 1
ATOM 3130 N N . LEU A 1 394 ? -3.368 9.487 35.709 1.00 35.25 394 LEU A N 1
ATOM 3131 C CA . LEU A 1 394 ? -2.802 10.221 34.567 1.00 35.25 394 LEU A CA 1
ATOM 3132 C C . LEU A 1 394 ? -1.602 9.490 33.935 1.00 35.25 394 LEU A C 1
ATOM 3134 O O . LEU A 1 394 ? -1.402 9.567 32.726 1.00 35.25 394 LEU A O 1
ATOM 3138 N N . MET A 1 395 ? -0.810 8.769 34.739 1.00 30.89 395 MET A N 1
ATOM 3139 C CA . MET A 1 395 ? 0.317 7.952 34.267 1.00 30.89 395 MET A CA 1
ATOM 3140 C C . MET A 1 395 ? -0.139 6.680 33.535 1.00 30.89 395 MET A C 1
ATOM 3142 O O . MET A 1 395 ? 0.495 6.292 32.560 1.00 30.89 395 MET A O 1
ATOM 3146 N N . VAL A 1 396 ? -1.247 6.061 33.956 1.00 31.84 396 VAL A N 1
ATOM 3147 C CA . VAL A 1 396 ? -1.845 4.896 33.275 1.00 31.84 396 VAL A CA 1
ATOM 3148 C C . VAL A 1 396 ? -2.407 5.280 31.900 1.00 31.84 396 VAL A C 1
ATOM 3150 O O . VAL A 1 396 ? -2.240 4.523 30.949 1.00 31.84 396 VAL A O 1
ATOM 3153 N N . GLU A 1 397 ? -2.996 6.473 31.756 1.00 30.66 397 GLU A N 1
ATOM 3154 C CA . GLU A 1 397 ? -3.467 6.970 30.452 1.00 30.66 397 GLU A CA 1
ATOM 3155 C C . GLU A 1 397 ? -2.328 7.383 29.502 1.00 30.66 397 GLU A C 1
ATOM 3157 O O . GLU A 1 397 ? -2.482 7.266 28.287 1.00 30.66 397 GLU A O 1
ATOM 3162 N N . ALA A 1 398 ? -1.180 7.823 30.029 1.00 30.42 398 ALA A N 1
ATOM 3163 C CA . ALA A 1 398 ? 0.012 8.113 29.228 1.00 30.42 398 ALA A CA 1
ATOM 3164 C C . ALA A 1 398 ? 0.739 6.838 28.754 1.00 30.42 398 ALA A C 1
ATOM 3166 O O . ALA A 1 398 ? 1.339 6.843 27.687 1.00 30.42 398 ALA A O 1
ATOM 3167 N N . ALA A 1 399 ? 0.647 5.735 29.503 1.00 29.16 399 ALA A N 1
ATOM 3168 C CA . ALA A 1 399 ? 1.289 4.451 29.191 1.00 29.16 399 ALA A CA 1
ATOM 3169 C C . ALA A 1 399 ? 0.526 3.591 28.151 1.00 29.16 399 ALA A C 1
ATOM 3171 O O . ALA A 1 399 ? 0.751 2.382 28.049 1.00 29.16 399 ALA A O 1
ATOM 3172 N N . ALA A 1 400 ? -0.417 4.182 27.410 1.00 28.81 400 ALA A N 1
ATOM 3173 C CA . ALA A 1 400 ? -1.338 3.472 26.522 1.00 28.81 400 ALA A CA 1
ATOM 3174 C C . ALA A 1 400 ? -0.866 3.321 25.057 1.00 28.81 400 ALA A C 1
ATOM 3176 O O . ALA A 1 400 ? -1.676 2.895 24.232 1.00 28.81 400 ALA A O 1
ATOM 3177 N N . ASP A 1 401 ? 0.402 3.597 24.720 1.00 30.80 401 ASP A N 1
ATOM 3178 C CA . ASP A 1 401 ? 0.963 3.234 23.405 1.00 30.80 401 ASP A CA 1
ATOM 3179 C C . ASP A 1 401 ? 1.583 1.810 23.425 1.00 30.80 401 ASP A C 1
ATOM 3181 O O . ASP A 1 401 ? 2.105 1.355 24.452 1.00 30.80 401 ASP A O 1
ATOM 3185 N N . PRO A 1 402 ? 1.492 1.036 22.324 1.00 30.62 402 PRO A N 1
ATOM 3186 C CA . PRO A 1 402 ? 2.215 -0.213 22.161 1.00 30.62 402 PRO A CA 1
ATOM 3187 C C . PRO A 1 402 ? 3.638 0.081 21.671 1.00 30.62 402 PRO A C 1
ATOM 3189 O O . PRO A 1 402 ? 3.844 0.539 20.552 1.00 30.62 402 PRO A O 1
ATOM 3192 N N . VAL A 1 403 ? 4.636 -0.239 22.492 1.00 27.27 403 VAL A N 1
ATOM 3193 C CA . VAL A 1 403 ? 6.026 -0.325 22.031 1.00 27.27 403 VAL A CA 1
ATOM 3194 C C . VAL A 1 403 ? 6.179 -1.585 21.176 1.00 27.27 403 VAL A C 1
ATOM 3196 O O . VAL A 1 403 ? 6.004 -2.689 21.691 1.00 27.27 403 VAL A O 1
ATOM 3199 N N . GLU A 1 404 ? 6.559 -1.438 19.905 1.00 28.94 404 GLU A N 1
ATOM 3200 C CA . GLU A 1 404 ? 7.187 -2.507 19.114 1.00 28.94 404 GLU A CA 1
ATOM 3201 C C . GLU A 1 404 ? 8.235 -1.952 18.124 1.00 28.94 404 GLU A C 1
ATOM 3203 O O . GLU A 1 404 ? 7.922 -1.111 17.287 1.00 28.94 404 GLU A O 1
ATOM 3208 N N . GLY A 1 405 ? 9.467 -2.485 18.211 1.00 30.06 405 GLY A N 1
ATOM 3209 C CA . GLY A 1 405 ? 10.442 -2.588 17.106 1.00 30.06 405 GLY A CA 1
ATOM 3210 C C . GLY A 1 405 ? 11.450 -1.442 16.917 1.00 30.06 405 GLY A C 1
ATOM 3211 O O . GLY A 1 405 ? 11.122 -0.402 16.371 1.00 30.06 405 GLY A O 1
ATOM 3212 N N . GLN A 1 406 ? 12.707 -1.649 17.322 1.00 28.62 406 GLN A N 1
ATOM 3213 C CA . GLN A 1 406 ? 13.767 -0.637 17.482 1.00 28.62 406 GLN A CA 1
ATOM 3214 C C . GLN A 1 406 ? 14.403 -0.067 16.194 1.00 28.62 406 GLN A C 1
ATOM 3216 O O . GLN A 1 406 ? 14.794 -0.811 15.302 1.00 28.62 406 GLN A O 1
ATOM 3221 N N . ALA A 1 407 ? 14.741 1.228 16.242 1.00 23.70 407 ALA A N 1
ATOM 3222 C CA . ALA A 1 407 ? 16.094 1.734 15.968 1.00 23.70 407 ALA A CA 1
ATOM 3223 C C . ALA A 1 407 ? 16.306 3.048 16.744 1.00 23.70 407 ALA A C 1
ATOM 3225 O O . ALA A 1 407 ? 15.956 4.132 16.286 1.00 23.70 407 ALA A O 1
ATOM 3226 N N . VAL A 1 408 ? 16.852 2.933 17.955 1.00 28.02 408 VAL A N 1
ATOM 3227 C CA . VAL A 1 408 ? 17.294 4.069 18.774 1.00 28.02 408 VAL A CA 1
ATOM 3228 C C . VAL A 1 408 ? 18.552 4.667 18.115 1.00 28.02 408 VAL A C 1
ATOM 3230 O O . VAL A 1 408 ? 19.560 3.960 18.031 1.00 28.02 408 VAL A O 1
ATOM 3233 N N . PRO A 1 409 ? 18.560 5.931 17.644 1.00 23.59 409 PRO A N 1
ATOM 3234 C CA . PRO A 1 409 ? 19.811 6.644 17.382 1.00 23.59 409 PRO A CA 1
ATOM 3235 C C . PRO A 1 409 ? 20.536 6.849 18.723 1.00 23.59 409 PRO A C 1
ATOM 3237 O O . PRO A 1 409 ? 19.864 6.948 19.747 1.00 23.59 409 PRO A O 1
ATOM 3240 N N . PRO A 1 410 ? 21.882 6.881 18.745 1.00 24.91 410 PRO A N 1
ATOM 3241 C CA . PRO A 1 410 ? 22.708 6.416 19.860 1.00 24.91 410 PRO A CA 1
ATOM 3242 C C . PRO A 1 410 ? 22.167 6.877 21.212 1.00 24.91 410 PRO A C 1
ATOM 3244 O O . PRO A 1 410 ? 22.135 8.068 21.525 1.00 24.91 410 PRO A O 1
ATOM 3247 N N . ALA A 1 411 ? 21.722 5.892 21.988 1.00 31.33 411 ALA A N 1
ATOM 3248 C CA . ALA A 1 411 ? 21.193 6.081 23.319 1.00 31.33 411 ALA A CA 1
ATOM 3249 C C . ALA A 1 411 ? 22.218 6.824 24.190 1.00 31.33 411 ALA A C 1
ATOM 3251 O O . ALA A 1 411 ? 23.400 6.467 24.229 1.00 31.33 411 ALA A O 1
ATOM 3252 N N . LEU A 1 412 ? 21.746 7.799 24.973 1.00 33.44 412 LEU A N 1
ATOM 3253 C CA . LEU A 1 412 ? 22.340 8.002 26.293 1.00 33.44 412 LEU A CA 1
ATOM 3254 C C . LEU A 1 412 ? 22.373 6.622 26.971 1.00 33.44 412 LEU A C 1
ATOM 3256 O O . LEU A 1 412 ? 21.385 5.894 26.863 1.00 33.44 412 LEU A O 1
ATOM 3260 N N . PRO A 1 413 ? 23.489 6.222 27.601 1.00 29.28 413 PRO A N 1
ATOM 3261 C CA . PRO A 1 413 ? 23.658 4.864 28.109 1.00 29.28 413 PRO A CA 1
ATOM 3262 C C . PRO A 1 413 ? 22.436 4.454 28.935 1.00 29.28 413 PRO A C 1
ATOM 3264 O O . PRO A 1 413 ? 21.998 5.233 29.782 1.00 29.28 413 PRO A O 1
ATOM 3267 N N . CYS A 1 414 ? 21.887 3.260 28.668 1.00 35.16 414 CYS A N 1
ATOM 3268 C CA . CYS A 1 414 ? 20.792 2.665 29.437 1.00 35.16 414 CYS A CA 1
ATOM 3269 C C . CYS A 1 414 ? 21.210 2.555 30.905 1.00 35.16 414 CYS A C 1
ATOM 3271 O O . CYS A 1 414 ? 21.827 1.581 31.332 1.00 35.16 414 CYS A O 1
ATOM 3273 N N . LEU A 1 415 ? 20.904 3.592 31.669 1.00 37.06 415 LEU A N 1
ATOM 3274 C CA . LEU A 1 415 ? 21.038 3.621 33.108 1.00 37.06 415 LEU A CA 1
ATOM 3275 C C . LEU A 1 415 ? 19.654 3.282 33.685 1.00 37.06 415 LEU A C 1
ATOM 3277 O O . LEU A 1 415 ? 18.663 3.827 33.198 1.00 37.06 415 LEU A O 1
ATOM 3281 N N . PRO A 1 416 ? 19.563 2.410 34.703 1.00 39.81 416 PRO A N 1
ATOM 3282 C CA . PRO A 1 416 ? 18.317 2.159 35.432 1.00 39.81 416 PRO A CA 1
ATOM 3283 C C . PRO A 1 416 ? 17.642 3.476 35.858 1.00 39.81 416 PRO A C 1
ATOM 3285 O O . PRO A 1 416 ? 18.350 4.439 36.163 1.00 39.81 416 PRO A O 1
ATOM 3288 N N . ALA A 1 417 ? 16.305 3.538 35.905 1.00 37.66 417 ALA A N 1
ATOM 3289 C CA . ALA A 1 417 ? 15.539 4.748 36.269 1.00 37.66 417 ALA A CA 1
ATOM 3290 C C . ALA A 1 417 ? 15.913 5.316 37.661 1.00 37.66 417 ALA A C 1
ATOM 3292 O O . ALA A 1 417 ? 15.745 6.498 37.959 1.00 37.66 417 ALA A O 1
ATOM 3293 N N . ASP A 1 418 ? 16.480 4.453 38.491 1.00 38.12 418 ASP A N 1
ATOM 3294 C CA . ASP A 1 418 ? 16.953 4.627 39.856 1.00 38.12 418 ASP A CA 1
ATOM 3295 C C . ASP A 1 418 ? 18.474 4.896 39.939 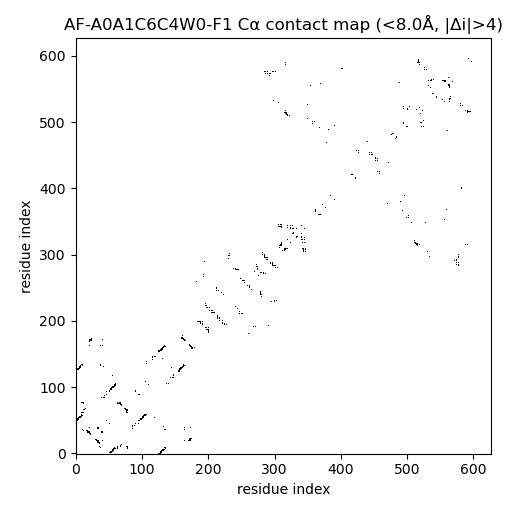1.00 38.12 418 ASP A C 1
ATOM 3297 O O . ASP A 1 418 ? 19.030 5.120 41.017 1.00 38.12 418 ASP A O 1
ATOM 3301 N N . SER A 1 419 ? 19.160 4.979 38.795 1.00 39.12 419 SER A N 1
ATOM 3302 C CA . SER A 1 419 ? 20.566 5.366 38.708 1.00 39.12 419 SER A CA 1
ATOM 3303 C C . SER A 1 419 ? 20.761 6.835 39.077 1.00 39.12 419 SER A C 1
ATOM 3305 O O . SER A 1 419 ? 20.337 7.755 38.369 1.00 39.12 419 SER A O 1
ATOM 3307 N N . GLN A 1 420 ? 21.510 7.072 40.157 1.00 40.28 420 GLN A N 1
ATOM 3308 C CA . GLN A 1 420 ? 21.979 8.408 40.531 1.00 40.28 420 GLN A CA 1
ATOM 3309 C C . GLN A 1 420 ? 22.684 9.125 39.370 1.00 40.28 420 GLN A C 1
ATOM 3311 O O . GLN A 1 420 ? 22.572 10.345 39.271 1.00 40.28 420 GLN A O 1
ATOM 3316 N N . ALA A 1 421 ? 23.355 8.399 38.470 1.00 36.22 421 ALA A N 1
ATOM 3317 C CA . ALA A 1 421 ? 24.054 8.981 37.328 1.00 36.22 421 ALA A CA 1
ATOM 3318 C C . ALA A 1 421 ? 23.090 9.601 36.300 1.00 36.22 421 ALA A C 1
ATOM 3320 O O . ALA A 1 421 ? 23.355 10.699 35.818 1.00 36.22 421 ALA A O 1
ATOM 3321 N N . LEU A 1 422 ? 21.940 8.969 36.032 1.00 40.75 422 LEU A N 1
ATOM 3322 C CA . LEU A 1 422 ? 20.914 9.503 35.127 1.00 40.75 422 LEU A CA 1
ATOM 3323 C C . LEU A 1 422 ? 20.246 10.748 35.731 1.00 40.75 422 LEU A C 1
ATOM 3325 O O . LEU A 1 422 ? 20.111 11.778 35.072 1.00 40.75 422 LEU A O 1
ATOM 3329 N N . VAL A 1 423 ? 19.921 10.696 37.027 1.00 41.81 423 VAL A N 1
ATOM 3330 C CA . VAL A 1 423 ? 19.377 11.837 37.784 1.00 41.81 423 VAL A CA 1
ATOM 3331 C C . VAL A 1 423 ? 20.372 13.002 37.839 1.00 41.81 423 VAL A C 1
ATOM 3333 O O . VAL A 1 423 ? 19.962 14.164 37.791 1.00 41.81 423 VAL A O 1
ATOM 3336 N N . HIS A 1 424 ? 21.675 12.720 37.925 1.00 42.28 424 HIS A N 1
ATOM 3337 C CA . HIS A 1 424 ? 22.732 13.730 37.873 1.00 42.28 424 HIS A CA 1
ATOM 3338 C C . HIS A 1 424 ? 22.909 14.334 36.477 1.00 42.28 424 HIS A C 1
ATOM 3340 O O . HIS A 1 424 ? 23.088 15.546 36.376 1.00 42.28 424 HIS A O 1
ATOM 3346 N N . LEU A 1 425 ? 22.804 13.531 35.418 1.00 41.09 425 LEU A N 1
ATOM 3347 C CA . LEU A 1 425 ? 22.956 13.968 34.028 1.00 41.09 425 LEU A CA 1
ATOM 3348 C C . LEU A 1 425 ? 21.756 14.809 33.568 1.00 41.09 425 LEU A C 1
ATOM 3350 O O . LEU A 1 425 ? 21.931 15.884 32.995 1.00 41.09 425 LEU A O 1
ATOM 3354 N N . LEU A 1 426 ? 20.540 14.397 33.941 1.00 43.59 426 LEU A N 1
ATOM 3355 C CA . LEU A 1 426 ? 19.331 15.200 33.767 1.00 43.59 426 LEU A CA 1
ATOM 3356 C C . LEU A 1 426 ? 19.402 16.480 34.615 1.00 43.59 426 LEU A C 1
ATOM 3358 O O . LEU A 1 426 ? 19.171 17.563 34.089 1.00 43.59 426 LEU A O 1
ATOM 3362 N N . ARG A 1 427 ? 19.820 16.424 35.891 1.00 44.09 427 ARG A N 1
ATOM 3363 C CA . ARG A 1 427 ? 20.063 17.655 36.674 1.00 44.09 427 ARG A CA 1
ATOM 3364 C C . ARG A 1 427 ? 21.063 18.581 35.998 1.00 44.09 427 ARG A C 1
ATOM 3366 O O . ARG A 1 427 ? 20.799 19.770 35.969 1.00 44.09 427 ARG A O 1
ATOM 3373 N N . ALA A 1 428 ? 22.164 18.078 35.450 1.00 42.94 428 ALA A N 1
ATOM 3374 C CA . ALA A 1 428 ? 23.159 18.906 34.771 1.00 42.94 428 ALA A CA 1
ATOM 3375 C C . ALA A 1 428 ? 22.583 19.601 33.520 1.00 42.94 428 ALA A C 1
ATOM 3377 O O . ALA A 1 428 ? 22.815 20.795 33.322 1.00 42.94 428 ALA A O 1
ATOM 3378 N N . LEU A 1 429 ? 21.760 18.894 32.734 1.00 42.53 429 LEU A N 1
ATOM 3379 C CA . LEU A 1 429 ? 21.017 19.452 31.592 1.00 42.53 429 LEU A CA 1
ATOM 3380 C C . LEU A 1 429 ? 19.998 20.521 32.018 1.00 42.53 429 LEU A C 1
ATOM 3382 O O . LEU A 1 429 ? 19.850 21.544 31.350 1.00 42.53 429 LEU A O 1
ATOM 3386 N N . PHE A 1 430 ? 19.318 20.317 33.150 1.00 42.94 430 PHE A N 1
ATOM 3387 C CA . PHE A 1 430 ? 18.300 21.237 33.661 1.00 42.94 430 PHE A CA 1
ATOM 3388 C C . PHE A 1 430 ? 18.862 22.373 34.540 1.00 42.94 430 PHE A C 1
ATOM 3390 O O . PHE A 1 430 ? 18.192 23.392 34.677 1.00 42.94 430 PHE A O 1
ATOM 3397 N N . GLN A 1 431 ? 20.075 22.274 35.093 1.00 42.50 431 GLN A N 1
ATOM 3398 C CA . GLN A 1 431 ? 20.650 23.253 36.036 1.00 42.50 431 GLN A CA 1
ATOM 3399 C C . GLN A 1 431 ? 21.482 24.369 35.395 1.00 42.50 431 GLN A C 1
ATOM 3401 O O . GLN A 1 431 ? 21.891 25.277 36.113 1.00 42.50 431 GLN A O 1
ATOM 3406 N N . SER A 1 432 ? 21.704 24.361 34.077 1.00 39.34 432 SER A N 1
ATOM 3407 C CA . SER A 1 432 ? 22.389 25.475 33.406 1.00 39.34 432 SER A CA 1
ATOM 3408 C C . SER A 1 432 ? 21.502 26.732 33.430 1.00 39.34 432 SER A C 1
ATOM 3410 O O . SER A 1 432 ? 20.473 26.765 32.744 1.00 39.34 432 SER A O 1
ATOM 3412 N N . PRO A 1 433 ? 21.842 27.775 34.213 1.00 34.91 433 PRO A N 1
ATOM 3413 C CA . PRO A 1 433 ? 21.017 28.967 34.318 1.00 34.91 433 PRO A CA 1
ATOM 3414 C C . PRO A 1 433 ? 21.194 29.767 33.026 1.00 34.91 433 PRO A C 1
ATOM 3416 O O . PRO A 1 433 ? 22.259 30.327 32.784 1.00 34.91 433 PRO A O 1
ATOM 3419 N N . GLY A 1 434 ? 20.168 29.798 32.173 1.00 38.59 434 GLY A N 1
ATOM 3420 C CA . GLY A 1 434 ? 20.128 30.735 31.044 1.00 38.59 434 GLY A CA 1
ATOM 3421 C C . GLY A 1 434 ? 19.657 30.208 29.689 1.00 38.59 434 GLY A C 1
ATOM 3422 O O . GLY A 1 434 ? 19.528 31.016 28.775 1.00 38.59 434 GLY A O 1
ATOM 3423 N N . GLN A 1 435 ? 19.347 28.919 29.509 1.00 40.91 435 GLN A N 1
ATOM 3424 C CA . GLN A 1 435 ? 18.884 28.423 28.201 1.00 40.91 435 GLN A CA 1
ATOM 3425 C C . GLN A 1 435 ? 17.498 27.763 28.266 1.00 40.91 435 GLN A C 1
ATOM 3427 O O . GLN A 1 435 ? 17.349 26.558 28.414 1.00 40.91 435 GLN A O 1
ATOM 3432 N N . ARG A 1 436 ? 16.444 28.576 28.100 1.00 36.66 436 ARG A N 1
ATOM 3433 C CA . ARG A 1 436 ? 15.044 28.116 27.952 1.00 36.66 436 ARG A CA 1
ATOM 3434 C C . ARG A 1 436 ? 14.843 27.148 26.771 1.00 36.66 436 ARG A C 1
ATOM 3436 O O . ARG A 1 436 ? 14.090 26.190 26.897 1.00 36.66 436 ARG A O 1
ATOM 3443 N N . ARG A 1 437 ? 15.546 27.365 25.650 1.00 33.91 437 ARG A N 1
ATOM 3444 C CA . ARG A 1 437 ? 15.399 26.569 24.412 1.00 33.91 437 ARG A CA 1
ATOM 3445 C C . ARG A 1 437 ? 15.875 25.118 24.542 1.00 33.91 437 ARG A C 1
ATOM 3447 O O . ARG A 1 437 ? 15.326 24.247 23.878 1.00 33.91 437 ARG A O 1
ATOM 3454 N N . THR A 1 438 ? 16.857 24.836 25.397 1.00 43.78 438 THR A N 1
ATOM 3455 C CA . THR A 1 438 ? 17.373 23.469 25.581 1.00 43.78 438 THR A CA 1
ATOM 3456 C C . THR A 1 438 ? 16.440 22.613 26.436 1.00 43.78 438 THR A C 1
ATOM 3458 O O . THR A 1 438 ? 16.324 21.418 26.180 1.00 43.78 438 THR A O 1
ATOM 3461 N N . ARG A 1 439 ? 15.696 23.209 27.382 1.00 47.19 439 ARG A N 1
ATOM 3462 C CA . ARG A 1 439 ? 14.691 22.499 28.200 1.00 47.19 439 ARG A CA 1
ATOM 3463 C C . ARG A 1 439 ? 13.453 22.093 27.386 1.00 47.19 439 ARG A C 1
ATOM 3465 O O . ARG A 1 439 ? 13.039 20.941 27.464 1.00 47.19 439 ARG A O 1
ATOM 3472 N N . GLU A 1 440 ? 12.906 23.001 26.574 1.00 43.94 440 GLU A N 1
ATOM 3473 C CA . GLU A 1 440 ? 11.787 22.714 25.651 1.00 43.94 440 GLU A CA 1
ATOM 3474 C C . GLU A 1 440 ? 12.161 21.650 24.607 1.00 43.94 440 GLU A C 1
ATOM 3476 O O . GLU A 1 440 ? 11.395 20.713 24.371 1.00 43.94 440 GLU A O 1
ATOM 3481 N N . GLY A 1 441 ? 13.365 21.754 24.031 1.00 40.00 441 GLY A N 1
ATOM 3482 C CA . GLY A 1 441 ? 13.893 20.762 23.094 1.00 40.00 441 GLY A CA 1
ATOM 3483 C C . GLY A 1 441 ? 14.095 19.387 23.734 1.00 40.00 441 GLY A C 1
ATOM 3484 O O . GLY A 1 441 ? 13.731 18.384 23.134 1.00 40.00 441 GLY A O 1
ATOM 3485 N N . SER A 1 442 ? 14.587 19.332 24.976 1.00 44.41 442 SER A N 1
ATOM 3486 C CA . SER A 1 442 ? 14.808 18.066 25.695 1.00 44.41 442 SER A CA 1
ATOM 3487 C C . SER A 1 442 ? 13.500 17.382 26.099 1.00 44.41 442 SER A C 1
ATOM 3489 O O . SER A 1 442 ? 13.389 16.167 25.988 1.00 44.41 442 SER A O 1
ATOM 3491 N N . LEU A 1 443 ? 12.484 18.142 26.523 1.00 47.22 443 LEU A N 1
ATOM 3492 C CA . LEU A 1 443 ? 11.159 17.591 26.835 1.00 47.22 443 LEU A CA 1
ATOM 3493 C C . LEU A 1 443 ? 10.417 17.142 25.575 1.00 47.22 443 LEU A C 1
ATOM 3495 O O . LEU A 1 443 ? 9.778 16.098 25.594 1.00 47.22 443 LEU A O 1
ATOM 3499 N N . SER A 1 444 ? 10.542 17.888 24.473 1.00 40.91 444 SER A N 1
ATOM 3500 C CA . SER A 1 444 ? 9.987 17.479 23.177 1.00 40.91 444 SER A CA 1
ATOM 3501 C C . SER A 1 444 ? 10.686 16.236 22.629 1.00 40.91 444 SER A C 1
ATOM 3503 O O . SER A 1 444 ? 10.023 15.362 22.089 1.00 40.91 444 SER A O 1
ATOM 3505 N N . TYR A 1 445 ? 12.004 16.123 22.811 1.00 40.75 445 TYR A N 1
ATOM 3506 C CA . TYR A 1 445 ? 12.777 14.935 22.450 1.00 40.75 445 TYR A CA 1
ATOM 3507 C C . TYR A 1 445 ? 12.357 13.716 23.282 1.00 40.75 445 TYR A C 1
ATOM 3509 O O . TYR A 1 445 ? 12.053 12.673 22.720 1.00 40.75 445 TYR A O 1
ATOM 3517 N N . LEU A 1 446 ? 12.238 13.857 24.606 1.00 45.09 446 LEU A N 1
ATOM 3518 C CA . LEU A 1 446 ? 11.743 12.781 25.475 1.00 45.09 446 LEU A CA 1
ATOM 3519 C C . LEU A 1 446 ? 10.283 12.409 25.174 1.00 45.09 446 LEU A C 1
ATOM 3521 O O . LEU A 1 446 ? 9.928 11.243 25.287 1.00 45.09 446 LEU A O 1
ATOM 3525 N N . ALA A 1 447 ? 9.454 13.369 24.747 1.00 42.84 447 ALA A N 1
ATOM 3526 C CA . ALA A 1 447 ? 8.080 13.116 24.303 1.00 42.84 447 ALA A CA 1
ATOM 3527 C C . ALA A 1 447 ? 8.031 12.359 22.973 1.00 42.84 447 ALA A C 1
ATOM 3529 O O . ALA A 1 447 ? 7.184 11.497 22.787 1.00 42.84 447 ALA A O 1
ATOM 3530 N N . GLN A 1 448 ? 8.945 12.668 22.052 1.00 38.62 448 GLN A N 1
ATOM 3531 C CA . GLN A 1 448 ? 9.086 11.953 20.781 1.00 38.62 448 GLN A CA 1
ATOM 3532 C C . GLN A 1 448 ? 9.640 10.535 20.959 1.00 38.62 448 GLN A C 1
ATOM 3534 O O . GLN A 1 448 ? 9.437 9.700 20.085 1.00 38.62 448 GLN A O 1
ATOM 3539 N N . GLN A 1 449 ? 10.352 10.279 22.058 1.00 38.28 449 GLN A N 1
ATOM 3540 C CA . GLN A 1 449 ? 10.950 8.984 22.392 1.00 38.28 449 GLN A CA 1
ATOM 3541 C C . GLN A 1 449 ? 10.142 8.194 23.435 1.00 38.28 449 GLN A C 1
ATOM 3543 O O . GLN A 1 449 ? 10.612 7.158 23.889 1.00 38.28 449 GLN A O 1
ATOM 3548 N N . ASP A 1 450 ? 8.960 8.679 23.829 1.00 38.81 450 ASP A N 1
ATOM 3549 C CA . ASP A 1 450 ? 8.071 8.025 24.802 1.00 38.81 450 ASP A CA 1
ATOM 3550 C C . ASP A 1 450 ? 8.717 7.762 26.184 1.00 38.81 450 ASP A C 1
ATOM 3552 O O . ASP A 1 450 ? 8.391 6.819 26.896 1.00 38.81 450 ASP A O 1
ATOM 3556 N N . GLN A 1 451 ? 9.651 8.635 26.578 1.00 41.88 451 GLN A N 1
ATOM 3557 C CA . GLN A 1 451 ? 10.470 8.539 27.798 1.00 41.88 451 GLN A CA 1
ATOM 3558 C C . GLN A 1 451 ? 10.247 9.727 28.751 1.00 41.88 451 GLN A C 1
ATOM 3560 O O . GLN A 1 451 ? 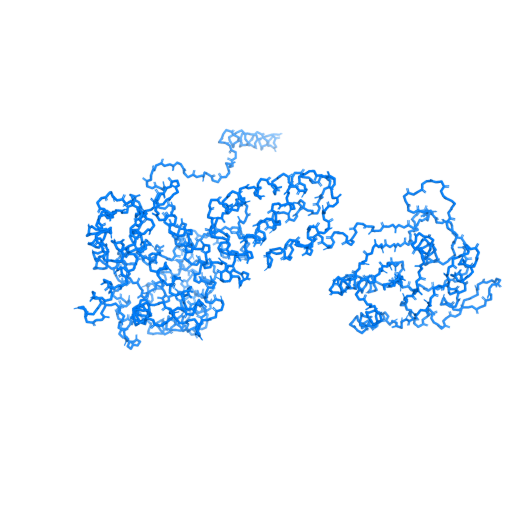11.161 10.219 29.427 1.00 41.88 451 GLN A O 1
ATOM 3565 N N . LEU A 1 452 ? 9.023 10.266 28.775 1.00 45.47 452 LEU A N 1
ATOM 3566 C CA . LEU A 1 452 ? 8.687 11.447 29.581 1.00 45.47 452 LEU A CA 1
ATOM 3567 C C . LEU A 1 452 ? 8.734 11.182 31.097 1.00 45.47 452 LEU A C 1
ATOM 3569 O O . LEU A 1 452 ? 8.939 12.094 31.902 1.00 45.47 452 LEU A O 1
ATOM 3573 N N . ASP A 1 453 ? 8.553 9.925 31.477 1.00 40.75 453 ASP A N 1
ATOM 3574 C CA . ASP A 1 453 ? 8.662 9.370 32.822 1.00 40.75 453 ASP A CA 1
ATOM 3575 C C . ASP A 1 453 ? 10.040 9.625 33.455 1.00 40.75 453 ASP A C 1
ATOM 3577 O O . ASP A 1 453 ? 10.115 9.959 34.642 1.00 40.75 453 ASP A O 1
ATOM 3581 N N . LEU A 1 454 ? 11.114 9.607 32.659 1.00 42.50 454 LEU A N 1
ATOM 3582 C CA . LEU A 1 454 ? 12.477 9.909 33.117 1.00 42.50 454 LEU A CA 1
ATOM 3583 C C . LEU A 1 454 ? 12.666 11.382 33.526 1.00 42.50 454 LEU A C 1
ATOM 3585 O O . LEU A 1 454 ? 13.499 11.696 34.379 1.00 42.50 454 LEU A O 1
ATOM 3589 N N . ALA A 1 455 ? 11.880 12.304 32.960 1.00 45.47 455 ALA A N 1
ATOM 3590 C CA . ALA A 1 455 ? 11.935 13.726 33.310 1.00 45.47 455 ALA A CA 1
ATOM 3591 C C . ALA A 1 455 ? 11.139 14.057 34.585 1.00 45.47 455 ALA A C 1
ATOM 3593 O O . ALA A 1 455 ? 11.405 15.068 35.244 1.00 45.47 455 ALA A O 1
ATOM 3594 N N . LEU A 1 456 ? 10.178 13.210 34.962 1.00 42.88 456 LEU A N 1
ATOM 3595 C CA . LEU A 1 456 ? 9.212 13.461 36.034 1.00 42.88 456 LEU A CA 1
ATOM 3596 C C . LEU A 1 456 ? 9.858 13.731 37.413 1.00 42.88 456 LEU A C 1
ATOM 3598 O O . LEU A 1 456 ? 9.444 14.687 38.076 1.00 42.88 456 LEU A O 1
ATOM 3602 N N . PRO A 1 457 ? 10.897 12.992 37.859 1.00 41.69 457 PRO A N 1
ATOM 3603 C CA . PRO A 1 457 ? 11.549 13.231 39.152 1.00 41.69 457 PRO A CA 1
ATOM 3604 C C . PRO A 1 457 ? 12.350 14.541 39.200 1.00 41.69 457 PRO A C 1
ATOM 3606 O O . PRO A 1 457 ? 12.482 15.162 40.260 1.00 41.69 457 PRO A O 1
ATOM 3609 N N . VAL A 1 458 ? 12.886 14.979 38.056 1.00 41.53 458 VAL A N 1
ATOM 3610 C CA . VAL A 1 458 ? 13.646 16.234 37.934 1.00 41.53 458 VAL A CA 1
ATOM 3611 C C . VAL A 1 458 ? 12.691 17.425 37.881 1.00 41.53 458 VAL A C 1
ATOM 3613 O O . VAL A 1 458 ? 12.861 18.383 38.637 1.00 41.53 458 VAL A O 1
ATOM 3616 N N . LEU A 1 459 ? 11.612 17.307 37.101 1.00 44.00 459 LEU A N 1
ATOM 3617 C CA . LEU A 1 459 ? 10.532 18.292 37.035 1.00 44.00 459 LEU A CA 1
ATOM 3618 C C . LEU A 1 459 ? 9.880 18.518 38.408 1.00 44.00 459 LEU A C 1
ATOM 3620 O O . LEU A 1 459 ? 9.636 19.661 38.777 1.00 44.00 459 LEU A O 1
ATOM 3624 N N . GLN A 1 460 ? 9.669 17.465 39.208 1.00 43.41 460 GLN A N 1
ATOM 3625 C CA . GLN A 1 460 ? 9.081 17.557 40.556 1.00 43.41 460 GLN A CA 1
ATOM 3626 C C . GLN A 1 460 ? 9.911 18.383 41.555 1.00 43.41 460 GLN A C 1
ATOM 3628 O O . GLN A 1 460 ? 9.339 18.981 42.471 1.00 43.41 460 GLN A O 1
ATOM 3633 N N . LYS A 1 461 ? 11.244 18.422 41.408 1.00 41.44 461 LYS A N 1
ATOM 3634 C CA . LYS A 1 461 ? 12.137 19.124 42.347 1.00 41.44 461 LYS A CA 1
ATOM 3635 C C . LYS A 1 461 ? 12.272 20.618 42.024 1.00 41.44 461 LYS A C 1
ATOM 3637 O O . LYS A 1 461 ? 12.377 21.420 42.953 1.00 41.44 461 LYS A O 1
ATOM 3642 N N . ASP A 1 462 ? 12.176 20.984 40.745 1.00 41.69 462 ASP A N 1
ATOM 3643 C CA . ASP A 1 462 ? 12.273 22.373 40.268 1.00 41.69 462 ASP A CA 1
ATOM 3644 C C . ASP A 1 462 ? 10.904 23.067 40.098 1.00 41.69 462 ASP A C 1
ATOM 3646 O O . ASP A 1 462 ? 10.833 24.298 40.110 1.00 41.69 462 ASP A O 1
ATOM 3650 N N . TRP A 1 463 ? 9.796 22.308 40.067 1.00 44.41 463 TRP A N 1
ATOM 3651 C CA . TRP A 1 463 ? 8.405 22.801 39.976 1.00 44.41 463 TRP A CA 1
ATOM 3652 C C . TRP A 1 463 ? 8.064 23.904 40.985 1.00 44.41 463 TRP A C 1
ATOM 3654 O O . TRP A 1 463 ? 7.260 24.793 40.715 1.00 44.41 463 TRP A O 1
ATOM 3664 N N . LYS A 1 464 ? 8.659 23.840 42.181 1.00 39.97 464 LYS A N 1
ATOM 3665 C CA . LYS A 1 464 ? 8.380 24.782 43.273 1.00 39.97 464 LYS A CA 1
ATOM 3666 C C . LYS A 1 464 ? 9.128 26.113 43.152 1.00 39.97 464 LYS A C 1
ATOM 3668 O O . LYS A 1 464 ? 8.822 27.016 43.924 1.00 39.97 464 LYS A O 1
ATOM 3673 N N . LYS A 1 465 ? 10.115 26.236 42.255 1.00 40.78 465 LYS A N 1
ATOM 3674 C CA . LYS A 1 465 ? 11.048 27.376 42.241 1.00 40.78 465 LYS A CA 1
ATOM 3675 C C . LYS A 1 465 ? 10.985 28.261 40.999 1.00 40.78 465 LYS A C 1
ATOM 3677 O O . LYS A 1 465 ? 11.493 29.374 41.069 1.00 40.78 465 LYS A O 1
ATOM 3682 N N . ASP A 1 466 ? 10.377 27.817 39.900 1.00 41.59 466 ASP A N 1
ATOM 3683 C CA . ASP A 1 466 ? 10.522 28.509 38.614 1.00 41.59 466 ASP A CA 1
ATOM 3684 C C . ASP A 1 466 ? 9.170 28.720 37.907 1.00 41.59 466 ASP A C 1
ATOM 3686 O O . ASP A 1 466 ? 8.591 27.806 37.316 1.00 41.59 466 ASP A O 1
ATOM 3690 N N . SER A 1 467 ? 8.658 29.955 37.956 1.00 39.78 467 SER A N 1
ATOM 3691 C CA . SER A 1 467 ? 7.431 30.395 37.267 1.00 39.78 467 SER A CA 1
ATOM 3692 C C . SER A 1 467 ? 7.511 30.245 35.743 1.00 39.78 467 SER A C 1
ATOM 3694 O O . SER A 1 467 ? 6.483 30.245 35.068 1.00 39.78 467 SER A O 1
ATOM 3696 N N . GLN A 1 468 ? 8.716 30.057 35.195 1.00 38.94 468 GLN A N 1
ATOM 3697 C CA . GLN A 1 468 ? 8.954 29.877 33.767 1.00 38.94 468 GLN A CA 1
ATOM 3698 C C . GLN A 1 468 ? 8.597 28.475 33.247 1.00 38.94 468 GLN A C 1
ATOM 3700 O O . GLN A 1 468 ? 8.380 28.330 32.049 1.00 38.94 468 GLN A O 1
ATOM 3705 N N . MET A 1 469 ? 8.506 27.452 34.107 1.00 40.41 469 MET A N 1
ATOM 3706 C CA . MET A 1 469 ? 8.178 26.079 33.684 1.00 40.41 469 MET A CA 1
ATOM 3707 C C . MET A 1 469 ? 6.675 25.884 33.422 1.00 40.41 469 MET A C 1
ATOM 3709 O O . MET A 1 469 ? 6.282 25.099 32.562 1.00 40.41 469 MET A O 1
ATOM 3713 N N . ALA A 1 470 ? 5.827 26.650 34.112 1.00 41.53 470 ALA A N 1
ATOM 3714 C CA . ALA A 1 470 ? 4.396 26.701 33.821 1.00 41.53 470 ALA A CA 1
ATOM 3715 C C . ALA A 1 470 ? 4.122 27.257 32.410 1.00 41.53 470 ALA A C 1
ATOM 3717 O O . ALA A 1 470 ? 3.236 26.757 31.728 1.00 41.53 470 ALA A O 1
ATOM 3718 N N . ASP A 1 471 ? 4.939 28.218 31.971 1.00 40.56 471 ASP A N 1
ATOM 3719 C CA . ASP A 1 471 ? 4.891 28.865 30.651 1.00 40.56 471 ASP A CA 1
ATOM 3720 C C . ASP A 1 471 ? 5.276 27.890 29.513 1.00 40.56 471 ASP A C 1
ATOM 3722 O O . ASP A 1 471 ? 4.724 27.939 28.417 1.00 40.56 471 ASP A O 1
ATOM 3726 N N . VAL A 1 472 ? 6.192 26.953 29.794 1.00 38.94 472 VAL A N 1
ATOM 3727 C CA . VAL A 1 472 ? 6.618 25.880 28.873 1.00 38.94 472 VAL A CA 1
ATOM 3728 C C . VAL A 1 472 ? 5.518 24.829 28.691 1.00 38.94 472 VAL A C 1
ATOM 3730 O O . VAL A 1 472 ? 5.246 24.414 27.568 1.00 38.94 472 VAL A O 1
ATOM 3733 N N . LEU A 1 473 ? 4.834 24.436 29.771 1.00 40.84 473 LEU A N 1
ATOM 3734 C CA . LEU A 1 473 ? 3.655 23.562 29.696 1.00 40.84 473 LEU A CA 1
ATOM 3735 C C . LEU A 1 473 ? 2.461 24.256 29.016 1.00 40.84 473 LEU A C 1
ATOM 3737 O O . LEU A 1 473 ? 1.681 23.596 28.337 1.00 40.84 473 LEU A O 1
ATOM 3741 N N . GLU A 1 474 ? 2.338 25.581 29.153 1.00 41.03 474 GLU A N 1
ATOM 3742 C CA . GLU A 1 474 ? 1.344 26.402 28.444 1.00 41.03 474 GLU A CA 1
ATOM 3743 C C . GLU A 1 474 ? 1.578 26.408 26.924 1.00 41.03 474 GLU A C 1
ATOM 3745 O O . GLU A 1 474 ? 0.612 26.314 26.172 1.00 41.03 474 GLU A O 1
ATOM 3750 N N . ARG A 1 475 ? 2.843 26.429 26.471 1.00 38.69 475 ARG A N 1
ATOM 3751 C CA . ARG A 1 475 ? 3.214 26.319 25.043 1.00 38.69 475 ARG A CA 1
ATOM 3752 C C . ARG A 1 475 ? 3.180 24.895 24.506 1.00 38.69 475 ARG A C 1
ATOM 3754 O O . ARG A 1 475 ? 2.855 24.682 23.345 1.00 38.69 475 ARG A O 1
ATOM 3761 N N . LEU A 1 476 ? 3.478 23.905 25.344 1.00 35.72 476 LEU A N 1
ATOM 3762 C CA . LEU A 1 476 ? 3.259 22.501 24.999 1.00 35.72 476 LEU A CA 1
ATOM 3763 C C . LEU A 1 476 ? 1.770 22.155 24.918 1.00 35.72 476 LEU A C 1
ATOM 3765 O O . LEU A 1 476 ? 1.465 21.132 24.334 1.00 35.72 476 LEU A O 1
ATOM 3769 N N . ALA A 1 477 ? 0.873 22.985 25.465 1.00 35.09 477 ALA A N 1
ATOM 3770 C CA . ALA A 1 477 ? -0.585 22.904 25.332 1.00 35.09 477 ALA A CA 1
ATOM 3771 C C . ALA A 1 477 ? -1.159 23.840 24.239 1.00 35.09 477 ALA A C 1
ATOM 3773 O O . ALA A 1 477 ? -2.381 23.991 24.139 1.00 35.09 477 ALA A O 1
ATOM 3774 N N . ASP A 1 478 ? -0.290 24.480 23.448 1.00 37.66 478 ASP A N 1
ATOM 3775 C CA . ASP A 1 478 ? -0.640 25.307 22.286 1.00 37.66 478 ASP A CA 1
ATOM 3776 C C . ASP A 1 478 ? -1.057 24.390 21.103 1.00 37.66 478 ASP A C 1
ATOM 3778 O O . ASP A 1 478 ? -0.575 23.256 21.039 1.00 37.66 478 ASP A O 1
ATOM 3782 N N . PRO A 1 479 ? -1.928 24.821 20.162 1.00 35.91 479 PRO A N 1
ATOM 3783 C CA . PRO A 1 479 ? -2.653 23.977 19.188 1.00 35.91 479 PRO A CA 1
ATOM 3784 C C . PRO A 1 479 ? -1.823 23.169 18.178 1.00 35.91 479 PRO A C 1
ATOM 3786 O O . PRO A 1 479 ? -2.377 22.591 17.246 1.00 35.91 479 PRO A O 1
ATOM 3789 N N . GLY A 1 480 ? -0.497 23.151 18.297 1.00 41.62 480 GLY A N 1
ATOM 3790 C CA . GLY A 1 480 ? 0.328 22.212 17.548 1.00 41.62 480 GLY A CA 1
ATOM 3791 C C . GLY A 1 480 ? 0.054 20.766 17.978 1.00 41.62 480 GLY A C 1
ATOM 3792 O O . GLY A 1 480 ? -0.430 20.508 19.076 1.00 41.62 480 GLY A O 1
ATOM 3793 N N . HIS A 1 481 ? 0.424 19.809 17.124 1.00 37.97 481 HIS A N 1
ATOM 3794 C CA . HIS A 1 481 ? 0.120 18.373 17.248 1.00 37.97 481 HIS A CA 1
ATOM 3795 C C . HIS A 1 481 ? 0.330 17.738 18.641 1.00 37.97 481 HIS A C 1
ATOM 3797 O O . HIS A 1 481 ? -0.375 16.794 18.990 1.00 37.97 481 HIS A O 1
ATOM 3803 N N . ASN A 1 482 ? 1.258 18.252 19.454 1.00 36.34 482 ASN A N 1
ATOM 3804 C CA . ASN A 1 482 ? 1.541 17.716 20.789 1.00 36.34 482 ASN A CA 1
ATOM 3805 C C . ASN A 1 482 ? 0.650 18.301 21.903 1.00 36.34 482 ASN A C 1
ATOM 3807 O O . ASN A 1 482 ? 0.458 17.642 22.927 1.00 36.34 482 ASN A O 1
ATOM 3811 N N . GLY A 1 483 ? 0.061 19.485 21.708 1.00 35.88 483 GLY A N 1
ATOM 3812 C CA . GLY A 1 483 ? -0.735 20.164 22.733 1.00 35.88 483 GLY A CA 1
ATOM 3813 C C . GLY A 1 483 ? -2.156 19.669 22.881 1.00 35.88 483 GLY A C 1
ATOM 3814 O O . GLY A 1 483 ? -2.676 19.649 23.998 1.00 35.88 483 GLY A O 1
ATOM 3815 N N . ASP A 1 484 ? -2.747 19.140 21.814 1.00 40.22 484 ASP A N 1
ATOM 3816 C CA . ASP A 1 484 ? -4.041 18.467 21.912 1.00 40.22 484 ASP A CA 1
ATOM 3817 C C . ASP A 1 484 ? -3.932 17.070 22.539 1.00 40.22 484 ASP A C 1
ATOM 3819 O O . ASP A 1 484 ? -4.819 16.673 23.299 1.00 40.22 484 ASP A O 1
ATOM 3823 N N . ARG A 1 485 ? -2.813 16.362 22.321 1.00 38.28 485 ARG A N 1
ATOM 3824 C CA . ARG A 1 485 ? -2.523 15.061 22.955 1.00 38.28 485 ARG A CA 1
ATOM 3825 C C . ARG A 1 485 ? -2.372 15.219 24.474 1.00 38.28 485 ARG A C 1
ATOM 3827 O O . ARG A 1 485 ? -3.061 14.554 25.246 1.00 38.28 485 ARG A O 1
ATOM 3834 N N . LEU A 1 486 ? -1.566 16.194 24.905 1.00 35.72 486 LEU A N 1
ATOM 3835 C CA . LEU A 1 486 ? -1.416 16.566 26.316 1.00 35.72 486 LEU A CA 1
ATOM 3836 C C . LEU A 1 486 ? -2.707 17.141 26.918 1.00 35.72 486 LEU A C 1
ATOM 3838 O O . LEU A 1 486 ? -3.017 16.829 28.063 1.00 35.72 486 LEU A O 1
ATOM 3842 N N . ARG A 1 487 ? -3.514 17.914 26.176 1.00 40.44 487 ARG A N 1
ATOM 3843 C CA . ARG A 1 487 ? -4.844 18.359 26.640 1.00 40.44 487 ARG A CA 1
ATOM 3844 C C . ARG A 1 487 ? -5.798 17.201 26.899 1.00 40.44 487 ARG A C 1
ATOM 3846 O O . ARG A 1 487 ? -6.485 17.232 27.915 1.00 40.44 487 ARG A O 1
ATOM 3853 N N . ARG A 1 488 ? -5.877 16.211 26.002 1.00 42.97 488 ARG A N 1
ATOM 3854 C CA . ARG A 1 488 ? -6.788 15.062 26.159 1.00 42.97 488 ARG A CA 1
ATOM 3855 C C . ARG A 1 488 ? -6.464 14.262 27.417 1.00 42.97 488 ARG A C 1
ATOM 3857 O O . ARG A 1 488 ? -7.391 13.952 28.162 1.00 42.97 488 ARG A O 1
ATOM 3864 N N . ILE A 1 489 ? -5.172 14.033 27.659 1.00 38.06 489 ILE A N 1
ATOM 3865 C CA . ILE A 1 489 ? -4.641 13.307 28.821 1.00 38.06 489 ILE A CA 1
ATOM 3866 C C . ILE A 1 489 ? -4.764 14.143 30.110 1.00 38.06 489 ILE A C 1
ATOM 3868 O O . ILE A 1 489 ? -5.187 13.637 31.141 1.00 38.06 489 ILE A O 1
ATOM 3872 N N . LEU A 1 490 ? -4.440 15.443 30.084 1.00 34.78 490 LEU A N 1
ATOM 3873 C CA . LEU A 1 490 ? -4.371 16.276 31.298 1.00 34.78 490 LEU A CA 1
ATOM 3874 C C . LEU A 1 490 ? -5.696 16.934 31.720 1.00 34.78 490 LEU A C 1
ATOM 3876 O O . LEU A 1 490 ? -5.837 17.287 32.891 1.00 34.78 490 LEU A O 1
ATOM 3880 N N . LEU A 1 491 ? -6.641 17.175 30.801 1.00 37.12 491 LEU A N 1
ATOM 3881 C CA . LEU A 1 491 ? -7.848 17.976 31.079 1.00 37.12 491 LEU A CA 1
ATOM 3882 C C . LEU A 1 491 ? -9.134 17.169 31.246 1.00 37.12 491 LEU A C 1
ATOM 3884 O O . LEU A 1 491 ? -10.163 17.766 31.559 1.00 37.12 491 LEU A O 1
ATOM 3888 N N . THR A 1 492 ? -9.102 15.846 31.095 1.00 45.72 492 THR A N 1
ATOM 3889 C CA . THR A 1 492 ? -10.305 15.023 31.269 1.00 45.72 492 THR A CA 1
ATOM 3890 C C . THR A 1 492 ? -10.109 14.002 32.384 1.00 45.72 492 THR A C 1
ATOM 3892 O O . THR A 1 492 ? -9.991 12.815 32.101 1.00 45.72 492 THR A O 1
ATOM 3895 N N . PRO A 1 493 ? -10.091 14.405 33.671 1.00 44.25 493 PRO A N 1
ATOM 3896 C CA . PRO A 1 493 ? -10.029 13.443 34.757 1.00 44.25 493 PRO A CA 1
ATOM 3897 C C . PRO A 1 493 ? -11.410 12.790 34.925 1.00 44.25 493 PRO A C 1
ATOM 3899 O O . PRO A 1 493 ? -12.100 13.019 35.913 1.00 44.25 493 PRO A O 1
ATOM 3902 N N . LEU A 1 494 ? -11.818 11.939 33.975 1.00 44.88 494 LEU A N 1
ATOM 3903 C CA . LEU A 1 494 ? -12.917 10.976 34.166 1.00 44.88 494 LEU A CA 1
ATOM 3904 C C . LEU A 1 494 ? -12.571 9.966 35.276 1.00 44.88 494 LEU A C 1
ATOM 3906 O O . LEU A 1 494 ? -13.445 9.263 35.777 1.00 44.88 494 LEU A O 1
ATOM 3910 N N . SER A 1 495 ? -11.301 9.935 35.689 1.00 38.31 495 SER A N 1
ATOM 3911 C CA . SER A 1 495 ? -10.775 9.239 36.858 1.00 38.31 495 SER A CA 1
ATOM 3912 C C . SER A 1 495 ? -11.066 9.933 38.194 1.00 38.31 495 SER A C 1
ATOM 3914 O O . SER A 1 495 ? -10.862 9.310 39.237 1.00 38.31 495 SER A O 1
ATOM 3916 N N . ALA A 1 496 ? -11.559 11.182 38.223 1.00 45.78 496 ALA A N 1
ATOM 3917 C CA . ALA A 1 496 ? -11.941 11.793 39.493 1.00 45.78 496 ALA A CA 1
ATOM 3918 C C . ALA A 1 496 ? -13.124 11.018 40.098 1.00 45.78 496 ALA A C 1
ATOM 3920 O O . ALA A 1 496 ? -14.116 10.743 39.415 1.00 45.78 496 ALA A O 1
ATOM 3921 N N . ALA A 1 497 ? -13.021 10.685 41.390 1.00 45.31 497 ALA A N 1
ATOM 3922 C CA . ALA A 1 497 ? -13.995 9.871 42.123 1.00 45.31 497 ALA A CA 1
ATOM 3923 C C . ALA A 1 497 ? -15.482 10.223 41.855 1.00 45.31 497 ALA A C 1
ATOM 3925 O O . ALA A 1 497 ? -16.282 9.292 41.738 1.00 45.31 497 ALA A O 1
ATOM 3926 N N . PRO A 1 498 ? -15.875 11.504 41.665 1.00 55.53 498 PRO A N 1
ATOM 3927 C CA . PRO A 1 498 ? -17.257 11.852 41.337 1.00 55.53 498 PRO A CA 1
ATOM 3928 C C . PRO A 1 498 ? -17.756 11.348 39.969 1.00 55.53 498 PRO A C 1
ATOM 3930 O O . PRO A 1 498 ? -18.898 10.904 39.885 1.00 55.53 498 PRO A O 1
ATOM 3933 N N . TYR A 1 499 ? -16.938 11.355 38.905 1.00 64.31 499 TYR A N 1
ATOM 3934 C CA . TYR A 1 499 ? -17.359 10.840 37.583 1.00 64.31 499 TYR A CA 1
ATOM 3935 C C . TYR A 1 499 ? -17.495 9.334 37.593 1.00 64.31 499 TYR A C 1
ATOM 3937 O O . TYR A 1 499 ? -18.438 8.786 37.024 1.00 64.31 499 TYR A O 1
ATOM 3945 N N . ARG A 1 500 ? -16.558 8.672 38.275 1.00 67.06 500 ARG A N 1
ATOM 3946 C CA . ARG A 1 500 ? -16.603 7.229 38.460 1.00 67.06 500 ARG A CA 1
ATOM 3947 C C . ARG A 1 500 ? -17.930 6.818 39.092 1.00 67.06 500 ARG A C 1
ATOM 3949 O O . ARG A 1 500 ? -18.537 5.866 38.616 1.00 67.06 500 ARG A O 1
ATOM 3956 N N . GLN A 1 501 ? -18.413 7.559 40.091 1.00 71.31 501 GLN A N 1
ATOM 3957 C CA . GLN A 1 501 ? -19.699 7.263 40.719 1.00 71.31 501 GLN A CA 1
ATOM 3958 C C . GLN A 1 501 ? -20.880 7.449 39.757 1.00 71.31 501 GLN A C 1
ATOM 3960 O O . GLN A 1 501 ? -21.688 6.539 39.635 1.00 71.31 501 GLN A O 1
ATOM 3965 N N . VAL A 1 502 ? -20.938 8.551 38.996 1.00 79.19 502 VAL A N 1
ATOM 3966 C CA . VAL A 1 502 ? -21.994 8.775 37.980 1.00 79.19 502 VAL A CA 1
ATOM 3967 C C . VAL A 1 502 ? -22.069 7.618 36.981 1.00 79.19 502 VAL A C 1
ATOM 3969 O O . VAL A 1 502 ? -23.155 7.169 36.612 1.00 79.19 502 VAL A O 1
ATOM 3972 N N . VAL A 1 503 ? -20.907 7.126 36.550 1.00 80.38 503 VAL A N 1
ATOM 3973 C CA . VAL A 1 503 ? -20.788 6.011 35.607 1.00 80.38 503 VAL A CA 1
ATOM 3974 C C . VAL A 1 503 ? -21.258 4.705 36.239 1.00 80.38 503 VAL A C 1
ATOM 3976 O O . VAL A 1 503 ? -22.032 3.983 35.617 1.00 80.38 503 VAL A O 1
ATOM 3979 N N . LEU A 1 504 ? -20.816 4.401 37.462 1.00 82.44 504 LEU A N 1
ATOM 3980 C CA . LEU A 1 504 ? -21.231 3.197 38.188 1.00 82.44 504 LEU A CA 1
ATOM 3981 C C . LEU A 1 504 ? -22.740 3.206 38.475 1.00 82.44 504 LEU A C 1
ATOM 3983 O O . LEU A 1 504 ? -23.405 2.195 38.255 1.00 82.44 504 LEU A O 1
ATOM 3987 N N . ASP A 1 505 ? -23.295 4.355 38.859 1.00 86.75 505 ASP A N 1
ATOM 3988 C CA . ASP A 1 505 ? -24.732 4.540 39.073 1.00 86.75 505 ASP A CA 1
ATOM 3989 C C . ASP A 1 505 ? -25.519 4.371 37.770 1.00 86.75 505 ASP A C 1
ATOM 3991 O O . ASP A 1 505 ? -26.631 3.844 37.766 1.00 86.75 505 ASP A O 1
ATOM 3995 N N . LEU A 1 506 ? -24.979 4.840 36.639 1.00 89.94 506 LEU A N 1
ATOM 3996 C CA . LEU A 1 506 ? -25.595 4.617 35.334 1.00 89.94 506 LEU A CA 1
ATOM 3997 C C . LEU A 1 506 ? -25.540 3.134 34.945 1.00 89.94 506 LEU A C 1
ATOM 3999 O O . LEU A 1 506 ? -26.551 2.601 34.498 1.00 89.94 506 LEU A O 1
ATOM 4003 N N . LEU A 1 507 ? -24.406 2.458 35.143 1.00 88.69 507 LEU A N 1
ATOM 4004 C CA . LEU A 1 507 ? -24.275 1.020 34.891 1.00 88.69 507 LEU A CA 1
ATOM 4005 C C . LEU A 1 507 ? -25.311 0.222 35.699 1.00 88.69 507 LEU A C 1
ATOM 4007 O O . LEU A 1 507 ? -26.045 -0.575 35.114 1.00 88.69 507 LEU A O 1
ATOM 4011 N N . ASP A 1 508 ? -25.461 0.491 37.000 1.00 91.56 508 ASP A N 1
ATOM 4012 C CA . ASP A 1 508 ? -26.433 -0.217 37.845 1.00 91.56 508 ASP A CA 1
ATOM 4013 C C . ASP A 1 508 ? -27.895 0.099 37.481 1.00 91.56 508 ASP A C 1
ATOM 4015 O O . ASP A 1 508 ? -28.720 -0.814 37.347 1.00 91.56 508 ASP A O 1
ATOM 4019 N N . ARG A 1 509 ? -28.227 1.375 37.224 1.00 93.12 509 ARG A N 1
ATOM 4020 C CA . ARG A 1 509 ? -29.567 1.776 36.741 1.00 93.12 509 ARG A CA 1
ATOM 4021 C C . ARG A 1 509 ? -29.948 1.064 35.446 1.00 93.12 509 ARG A C 1
ATOM 4023 O O . ARG A 1 509 ? -31.119 0.767 35.229 1.00 93.12 509 ARG A O 1
ATOM 4030 N N . ARG A 1 510 ? -28.961 0.790 34.593 1.00 91.50 510 ARG A N 1
ATOM 4031 C CA . ARG A 1 510 ? -29.130 0.114 33.301 1.00 91.50 510 ARG A CA 1
ATOM 4032 C C . ARG A 1 510 ? -28.929 -1.398 33.380 1.00 91.50 510 ARG A C 1
ATOM 4034 O O . ARG A 1 510 ? -29.029 -2.056 32.353 1.00 91.50 510 ARG A O 1
ATOM 4041 N N . LYS A 1 511 ? -28.670 -1.944 34.574 1.00 92.38 511 LYS A N 1
ATOM 4042 C CA . LYS A 1 511 ? -28.410 -3.373 34.827 1.00 92.38 511 LYS A CA 1
ATOM 4043 C C . LYS A 1 511 ? -27.261 -3.939 33.989 1.00 92.38 511 LYS A C 1
ATOM 4045 O O . LYS A 1 511 ? -27.258 -5.106 33.602 1.00 92.38 511 LYS A O 1
ATOM 4050 N N . LEU A 1 512 ? -26.259 -3.101 33.754 1.00 92.19 512 LEU A N 1
ATOM 4051 C CA . LEU A 1 512 ? -25.023 -3.431 33.060 1.00 92.19 512 LEU A CA 1
ATOM 4052 C C . LEU A 1 512 ? -23.896 -3.621 34.071 1.00 92.19 512 LEU A C 1
ATOM 4054 O O . LEU A 1 512 ? -23.869 -2.976 35.121 1.00 92.19 512 LEU A O 1
ATOM 4058 N N . ARG A 1 513 ? -22.941 -4.494 33.754 1.00 89.50 513 ARG A N 1
ATOM 4059 C CA . ARG A 1 513 ? -21.749 -4.703 34.585 1.00 89.50 513 ARG A CA 1
ATOM 4060 C C . ARG A 1 513 ? -20.508 -4.723 33.719 1.00 89.50 513 ARG A C 1
ATOM 4062 O O . ARG A 1 513 ? -20.513 -5.320 32.653 1.00 89.50 513 ARG A O 1
ATOM 4069 N N . LEU A 1 514 ? -19.433 -4.106 34.188 1.00 83.56 514 LEU A N 1
ATOM 4070 C CA . LEU A 1 514 ? -18.135 -4.281 33.549 1.00 83.56 514 LEU A CA 1
ATOM 4071 C C . LEU A 1 514 ? -17.559 -5.643 33.912 1.00 83.56 514 LEU A C 1
ATOM 4073 O O . LEU A 1 514 ? -17.738 -6.128 35.034 1.00 83.56 514 LEU A O 1
ATOM 4077 N N . ARG A 1 515 ? -16.866 -6.255 32.956 1.00 84.62 515 ARG A N 1
ATOM 4078 C CA . ARG A 1 515 ? -16.136 -7.493 33.200 1.00 84.62 515 ARG A CA 1
ATOM 4079 C C . ARG A 1 515 ? -15.045 -7.257 34.256 1.00 84.62 515 ARG A C 1
ATOM 4081 O O . ARG A 1 515 ? -14.423 -6.192 34.249 1.00 84.62 515 ARG A O 1
ATOM 4088 N N . PRO A 1 516 ? -14.781 -8.220 35.160 1.00 78.56 516 PRO A N 1
ATOM 4089 C CA . PRO A 1 516 ? -13.679 -8.097 36.107 1.00 78.56 516 PRO A CA 1
ATOM 4090 C C . PRO A 1 516 ? -12.356 -7.771 35.402 1.00 78.56 516 PRO A C 1
ATOM 4092 O O . PRO A 1 516 ? -12.032 -8.371 34.379 1.00 78.56 516 PRO A O 1
ATOM 4095 N N . GLY A 1 517 ? -11.619 -6.801 35.944 1.00 69.00 517 GLY A N 1
ATOM 4096 C CA . GLY A 1 517 ? -10.372 -6.297 35.361 1.00 69.00 517 GLY A CA 1
ATOM 4097 C C . GLY A 1 517 ? -10.524 -5.120 34.399 1.00 69.00 517 GLY A C 1
ATOM 4098 O O . GLY A 1 517 ? -9.544 -4.429 34.174 1.00 69.00 517 GLY A O 1
ATOM 4099 N N . ALA A 1 518 ? -11.720 -4.838 33.874 1.00 72.88 518 ALA A N 1
ATOM 4100 C CA . ALA A 1 518 ? -11.923 -3.710 32.967 1.00 72.88 518 ALA A CA 1
ATOM 4101 C C . ALA A 1 518 ? -11.813 -2.359 33.701 1.00 72.88 518 ALA A C 1
ATOM 4103 O O . ALA A 1 518 ? -12.575 -2.090 34.639 1.00 72.88 518 ALA A O 1
ATOM 4104 N N . SER A 1 519 ? -10.917 -1.474 33.251 1.00 73.81 519 SER A N 1
ATOM 4105 C CA . SER A 1 519 ? -10.839 -0.108 33.770 1.00 73.81 519 SER A CA 1
ATOM 4106 C C . SER A 1 519 ? -12.094 0.698 33.436 1.00 73.81 519 SER A C 1
ATOM 4108 O O . SER A 1 519 ? -12.448 0.913 32.275 1.00 73.81 519 SER A O 1
ATOM 4110 N N . VAL A 1 520 ? -12.746 1.218 34.482 1.00 71.25 520 VAL A N 1
ATOM 4111 C CA . VAL A 1 520 ? -13.918 2.098 34.351 1.00 71.25 520 VAL A CA 1
ATOM 4112 C C . VAL A 1 520 ? -13.570 3.348 33.538 1.00 71.25 520 VAL A C 1
ATOM 4114 O O . VAL A 1 520 ? -14.367 3.778 32.712 1.00 71.25 520 VAL A O 1
ATOM 4117 N N . ALA A 1 521 ? -12.382 3.924 33.741 1.00 67.06 521 ALA A N 1
ATOM 4118 C CA . ALA A 1 521 ? -11.970 5.147 33.054 1.00 67.06 521 ALA A CA 1
ATOM 4119 C C . ALA A 1 521 ? -11.799 4.917 31.544 1.00 67.06 521 ALA A C 1
ATOM 4121 O O . ALA A 1 521 ? -12.356 5.660 30.732 1.00 67.06 521 ALA A O 1
ATOM 4122 N N . VAL A 1 522 ? -11.105 3.837 31.171 1.00 67.19 522 VAL A N 1
ATOM 4123 C CA . VAL A 1 522 ? -10.863 3.472 29.767 1.00 67.19 522 VAL A CA 1
ATOM 4124 C C . VAL A 1 522 ? -12.178 3.112 29.073 1.00 67.19 522 VAL A C 1
ATOM 4126 O O . VAL A 1 522 ? -12.445 3.596 27.973 1.00 67.19 522 VAL A O 1
ATOM 4129 N N . PHE A 1 523 ? -13.049 2.348 29.740 1.00 80.12 523 PHE A N 1
ATOM 4130 C CA . PHE A 1 523 ? -14.386 2.027 29.238 1.00 80.12 523 PHE A CA 1
ATOM 4131 C C . PHE A 1 523 ? -15.227 3.281 28.961 1.00 80.12 523 PHE A C 1
ATOM 4133 O O . PHE A 1 523 ? -15.831 3.403 27.897 1.00 80.12 523 PHE A O 1
ATOM 4140 N N . VAL A 1 524 ? -15.249 4.241 29.891 1.00 78.44 524 VAL A N 1
ATOM 4141 C CA . VAL A 1 524 ? -15.994 5.501 29.724 1.00 78.44 524 VAL A CA 1
ATOM 4142 C C . VAL A 1 524 ? -15.467 6.284 28.534 1.00 78.44 524 VAL A C 1
ATOM 4144 O O . VAL A 1 524 ? -16.259 6.815 27.755 1.00 78.44 524 VAL A O 1
ATOM 4147 N N . ARG A 1 525 ? -14.142 6.338 28.358 1.00 76.50 525 ARG A N 1
ATOM 4148 C CA . ARG A 1 525 ? -13.546 7.018 27.210 1.00 76.50 525 ARG A CA 1
ATOM 4149 C C . ARG A 1 525 ? -13.972 6.363 25.900 1.00 76.50 525 ARG A C 1
ATOM 4151 O O . ARG A 1 525 ? -14.435 7.072 25.019 1.00 76.50 525 ARG A O 1
ATOM 4158 N N . LEU A 1 526 ? -13.934 5.037 25.822 1.00 83.38 526 LEU A N 1
ATOM 4159 C CA . LEU A 1 526 ? -14.385 4.286 24.650 1.00 83.38 526 LEU A CA 1
ATOM 4160 C C . LEU A 1 526 ? -15.889 4.457 24.373 1.00 83.38 526 LEU A C 1
ATOM 4162 O O . LEU A 1 526 ? -16.294 4.590 23.221 1.00 83.38 526 LEU A O 1
ATOM 4166 N N . ALA A 1 527 ? -16.729 4.523 25.408 1.00 87.25 527 ALA A N 1
ATOM 4167 C CA . ALA A 1 527 ? -18.155 4.820 25.257 1.00 87.25 527 ALA A CA 1
ATOM 4168 C C . ALA A 1 527 ? -18.396 6.242 24.708 1.00 87.25 527 ALA A C 1
ATOM 4170 O O . ALA A 1 527 ? -19.283 6.450 23.879 1.00 87.25 527 ALA A O 1
ATOM 4171 N N . LEU A 1 528 ? -17.589 7.223 25.118 1.00 83.94 528 LEU A N 1
ATOM 4172 C CA . LEU A 1 528 ? -17.623 8.575 24.551 1.00 83.94 528 LEU A CA 1
ATOM 4173 C C . LEU A 1 528 ? -17.073 8.612 23.116 1.00 83.94 528 LEU A C 1
ATOM 4175 O O . LEU A 1 528 ? -17.682 9.252 22.259 1.00 83.94 528 LEU A O 1
ATOM 4179 N N . ASP A 1 529 ? -15.984 7.888 22.843 1.00 86.00 529 ASP A N 1
ATOM 4180 C CA . ASP A 1 529 ? -15.403 7.718 21.508 1.00 86.00 529 ASP A CA 1
ATOM 4181 C C . ASP A 1 529 ? -16.454 7.114 20.546 1.00 86.00 529 ASP A C 1
ATOM 4183 O O . ASP A 1 529 ? -16.592 7.577 19.412 1.00 86.00 529 ASP A O 1
ATOM 4187 N N . ASN A 1 530 ? -17.269 6.154 21.011 1.00 90.00 530 ASN A N 1
ATOM 4188 C CA . ASN A 1 530 ? -18.392 5.597 20.249 1.00 90.00 530 ASN A CA 1
ATOM 4189 C C . ASN A 1 530 ? -19.420 6.670 19.853 1.00 90.00 530 ASN A C 1
ATOM 4191 O O . ASN A 1 530 ? -19.786 6.786 18.683 1.00 90.00 530 ASN A O 1
ATOM 4195 N N . GLN A 1 531 ? -19.878 7.480 20.812 1.00 86.81 531 GLN A N 1
ATOM 4196 C CA . GLN A 1 531 ? -20.863 8.532 20.536 1.00 86.81 531 GLN A CA 1
ATOM 4197 C C . GLN A 1 531 ? -20.310 9.630 19.637 1.00 86.81 531 GLN A C 1
ATOM 4199 O O . GLN A 1 531 ? -21.025 10.146 18.775 1.00 86.81 531 GLN A O 1
ATOM 4204 N N . TYR A 1 532 ? -19.036 9.968 19.812 1.00 86.44 532 TYR A N 1
ATOM 4205 C CA . TYR A 1 532 ? -18.343 10.886 18.929 1.00 86.44 532 TYR A CA 1
ATOM 4206 C C . TYR A 1 532 ? -18.337 10.363 17.490 1.00 86.44 532 TYR A C 1
ATOM 4208 O O . TYR A 1 532 ? -18.804 11.056 16.590 1.00 86.44 532 TYR A O 1
ATOM 4216 N N . VAL A 1 533 ? -17.919 9.116 17.273 1.00 87.69 533 VAL A N 1
AT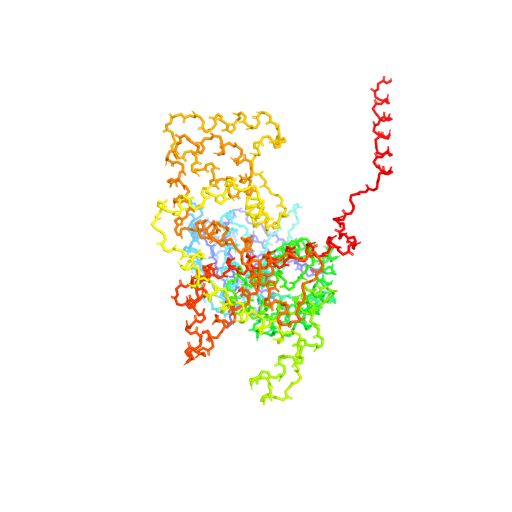OM 4217 C CA . VAL A 1 533 ? -17.910 8.487 15.945 1.00 87.69 533 VAL A CA 1
ATOM 4218 C C . VAL A 1 533 ? -19.311 8.402 15.335 1.00 87.69 533 VAL A C 1
ATOM 4220 O O . VAL A 1 533 ? -19.494 8.782 14.179 1.00 87.69 533 VAL A O 1
ATOM 4223 N N . ASN A 1 534 ? -20.320 7.996 16.108 1.00 86.31 534 ASN A N 1
ATOM 4224 C CA . ASN A 1 534 ? -21.714 7.963 15.660 1.00 86.31 534 ASN A CA 1
ATOM 4225 C C . ASN A 1 534 ? -22.204 9.341 15.185 1.00 86.31 534 ASN A C 1
ATOM 4227 O O . ASN A 1 534 ? -22.853 9.454 14.142 1.00 86.31 534 ASN A O 1
ATOM 4231 N N . LEU A 1 535 ? -21.878 10.403 15.926 1.00 83.31 535 LEU A N 1
ATOM 4232 C CA . LEU A 1 535 ? -22.236 11.770 15.559 1.00 83.31 535 LEU A CA 1
ATOM 4233 C C . LEU A 1 535 ? -21.523 12.216 14.274 1.00 83.31 535 LEU A C 1
ATOM 4235 O O . LEU A 1 535 ? -22.138 12.867 13.428 1.00 83.31 535 LEU A O 1
ATOM 4239 N N . MET A 1 536 ? -20.250 11.855 14.113 1.00 80.81 536 MET A N 1
ATOM 4240 C CA . MET A 1 536 ? -19.457 12.167 12.921 1.00 80.81 536 MET A CA 1
ATOM 4241 C C . MET A 1 536 ? -19.995 11.432 11.688 1.00 80.81 536 MET A C 1
ATOM 4243 O O . MET A 1 536 ? -20.202 12.042 10.641 1.00 80.81 536 MET A O 1
ATOM 4247 N N . ARG A 1 537 ? -20.352 10.153 11.826 1.00 80.12 537 ARG A N 1
ATOM 4248 C CA . ARG A 1 537 ? -21.008 9.374 10.767 1.00 80.12 537 ARG A CA 1
ATOM 4249 C C . ARG A 1 537 ? -22.331 10.012 10.333 1.00 80.12 537 ARG A C 1
ATOM 4251 O O . ARG A 1 537 ? -22.588 10.164 9.142 1.00 80.12 537 ARG A O 1
ATOM 4258 N N . ASN A 1 538 ? -23.153 10.447 11.289 1.00 78.31 538 ASN A N 1
ATOM 4259 C CA . ASN A 1 538 ? -24.432 11.106 11.002 1.00 78.31 538 ASN A CA 1
ATOM 4260 C C . ASN A 1 538 ? -24.260 12.452 10.279 1.00 78.31 538 ASN A C 1
ATOM 4262 O O . ASN A 1 538 ? -25.080 12.801 9.431 1.00 78.31 538 ASN A O 1
ATOM 4266 N N . GLN A 1 539 ? -23.201 13.200 10.600 1.00 73.88 539 GLN A N 1
ATOM 4267 C CA . GLN A 1 539 ? -22.845 14.436 9.901 1.00 73.88 539 GLN A CA 1
ATOM 4268 C C . GLN A 1 539 ? -22.438 14.178 8.443 1.00 73.88 539 GLN A C 1
ATOM 4270 O O . GLN A 1 539 ? -22.893 14.909 7.567 1.00 73.88 539 GLN A O 1
ATOM 4275 N N . ILE A 1 540 ? -21.644 13.130 8.179 1.00 68.94 540 ILE A N 1
ATOM 4276 C CA . ILE A 1 540 ? -21.270 12.709 6.814 1.00 68.94 540 ILE A CA 1
ATOM 4277 C C . ILE A 1 540 ? -22.512 12.307 6.011 1.00 68.94 540 ILE A C 1
ATOM 4279 O O . ILE A 1 540 ? -22.660 12.701 4.860 1.00 68.94 540 ILE A O 1
ATOM 4283 N N . ASN A 1 541 ? -23.449 11.599 6.640 1.00 67.19 541 ASN A N 1
ATOM 4284 C CA . ASN A 1 541 ? -24.688 11.150 6.001 1.00 67.19 541 ASN A CA 1
ATOM 4285 C C . ASN A 1 541 ? -25.772 12.249 5.900 1.00 67.19 541 ASN A C 1
ATOM 4287 O O . ASN A 1 541 ? -26.925 11.941 5.609 1.00 67.19 541 ASN A O 1
ATOM 4291 N N . HIS A 1 542 ? -25.440 13.519 6.174 1.00 64.44 542 HIS A N 1
ATOM 4292 C CA . HIS A 1 542 ? -26.363 14.666 6.177 1.00 64.44 542 HIS A CA 1
ATOM 4293 C C . HIS A 1 542 ? -27.602 14.526 7.092 1.00 64.44 542 HIS A C 1
ATOM 4295 O O . HIS A 1 542 ? -28.577 15.264 6.949 1.00 64.44 542 HIS A O 1
ATOM 4301 N N . ALA A 1 543 ? -27.566 13.660 8.108 1.00 57.47 543 ALA A N 1
ATOM 4302 C CA . ALA A 1 543 ? -28.684 13.396 9.024 1.00 57.47 543 ALA A CA 1
ATOM 4303 C C . ALA A 1 543 ? -28.827 14.446 10.160 1.00 57.47 543 ALA A C 1
ATOM 4305 O O . ALA A 1 543 ? -29.274 14.145 11.268 1.00 57.47 543 ALA A O 1
ATOM 4306 N N . LEU A 1 544 ? -28.424 15.700 9.921 1.00 53.34 544 LEU A N 1
ATOM 4307 C CA . LEU A 1 544 ? -28.243 16.741 10.951 1.00 53.34 544 LEU A CA 1
ATOM 4308 C C . LEU A 1 544 ? -29.498 17.558 11.301 1.00 53.34 544 LEU A C 1
ATOM 4310 O O . LEU A 1 544 ? -29.400 18.546 12.032 1.00 53.34 544 LEU A O 1
ATOM 4314 N N . GLY A 1 545 ? -30.673 17.165 10.808 1.00 49.94 545 GLY A N 1
ATOM 4315 C CA . GLY A 1 545 ? -31.923 17.906 11.019 1.00 49.94 545 GLY A CA 1
ATOM 4316 C C . GLY A 1 545 ? -32.434 17.938 12.466 1.00 49.94 545 GLY A C 1
ATOM 4317 O O . GLY A 1 545 ? -33.345 18.706 12.762 1.00 49.94 545 GLY A O 1
ATOM 4318 N N . ASP A 1 546 ? -31.864 17.138 13.372 1.00 55.97 546 ASP A N 1
ATOM 4319 C CA . ASP A 1 546 ? -32.415 16.922 14.710 1.00 55.97 546 ASP A CA 1
ATOM 4320 C C . ASP A 1 546 ? -31.767 17.819 15.787 1.00 55.97 546 ASP A C 1
ATOM 4322 O O . ASP A 1 546 ? -30.540 17.875 15.939 1.00 55.97 546 ASP A O 1
ATOM 4326 N N . SER A 1 547 ? -32.592 18.508 16.583 1.00 56.03 547 SER A N 1
ATOM 4327 C CA . SER A 1 547 ? -32.155 19.360 17.703 1.00 56.03 547 SER A CA 1
ATOM 4328 C C . SER A 1 547 ? -31.382 18.562 18.764 1.00 56.03 547 SER A C 1
ATOM 4330 O O . SER A 1 547 ? -30.445 19.085 19.376 1.00 56.03 547 SER A O 1
ATOM 4332 N N . SER A 1 548 ? -31.696 17.268 18.892 1.00 62.38 548 SER A N 1
ATOM 4333 C CA . SER A 1 548 ? -30.991 16.293 19.731 1.00 62.38 548 SER A CA 1
ATOM 4334 C C . SER A 1 548 ? -29.499 16.174 19.382 1.00 62.38 548 SER A C 1
ATOM 4336 O O . SER A 1 548 ? -28.643 16.140 20.270 1.00 62.38 548 SER A O 1
ATOM 4338 N N . ASN A 1 549 ? -29.144 16.198 18.091 1.00 68.00 549 ASN A N 1
ATOM 4339 C CA . ASN A 1 549 ? -27.751 16.070 17.651 1.00 68.00 549 ASN A CA 1
ATOM 4340 C C . ASN A 1 549 ? -26.923 17.329 17.952 1.00 68.00 549 ASN A C 1
ATOM 4342 O O . ASN A 1 549 ? -25.737 17.216 18.264 1.00 68.00 549 ASN A O 1
ATOM 4346 N N . ARG A 1 550 ? -27.537 18.523 17.948 1.00 70.31 550 ARG A N 1
ATOM 4347 C CA . ARG A 1 550 ? -26.855 19.764 18.364 1.00 70.31 550 ARG A CA 1
ATOM 4348 C C . ARG A 1 550 ? -26.526 19.759 19.854 1.00 70.31 550 ARG A C 1
ATOM 4350 O O . ARG A 1 550 ? -25.411 20.118 20.220 1.00 70.31 550 ARG A O 1
ATOM 4357 N N . GLY A 1 551 ? -27.460 19.315 20.699 1.00 71.38 551 GLY A N 1
ATOM 4358 C CA . GLY A 1 551 ? -27.228 19.162 22.140 1.00 71.38 551 GLY A CA 1
ATOM 4359 C C . GLY A 1 551 ? -26.052 18.227 22.431 1.00 71.38 551 GLY A C 1
ATOM 4360 O O . GLY A 1 551 ? -25.098 18.623 23.098 1.00 71.38 551 GLY A O 1
ATOM 4361 N N . LYS A 1 552 ? -26.048 17.035 21.818 1.00 75.31 552 LYS A N 1
ATOM 4362 C CA . LYS A 1 552 ? -24.941 16.066 21.927 1.00 75.31 552 LYS A CA 1
ATOM 4363 C C . LYS A 1 552 ? -23.608 16.633 21.452 1.00 75.31 552 LYS A C 1
ATOM 4365 O O . LYS A 1 552 ? -22.589 16.442 22.107 1.00 75.31 552 LYS A O 1
ATOM 4370 N N . MET A 1 553 ? -23.609 17.353 20.332 1.00 72.94 553 MET A N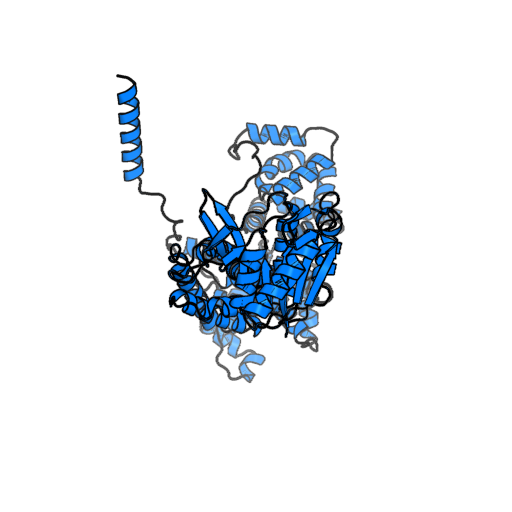 1
ATOM 4371 C CA . MET A 1 553 ? -22.414 18.016 19.817 1.00 72.94 553 MET A CA 1
ATOM 4372 C C . MET A 1 553 ? -21.863 19.033 20.829 1.00 72.94 553 MET A C 1
ATOM 4374 O O . MET A 1 553 ? -20.657 19.081 21.059 1.00 72.94 553 MET A O 1
ATOM 4378 N N . HIS A 1 554 ? -22.719 19.837 21.467 1.00 72.50 554 HIS A N 1
ATOM 4379 C CA . HIS A 1 554 ? -22.295 20.764 22.521 1.00 72.50 554 HIS A CA 1
ATOM 4380 C C . HIS A 1 554 ? -21.754 20.040 23.760 1.00 72.50 554 HIS A C 1
ATOM 4382 O O . HIS A 1 554 ? -20.733 20.467 24.301 1.00 72.50 554 HIS A O 1
ATOM 4388 N N . ALA A 1 555 ? -22.390 18.944 24.177 1.00 70.81 555 ALA A N 1
ATOM 4389 C CA . ALA A 1 555 ? -21.932 18.112 25.284 1.00 70.81 555 ALA A CA 1
ATOM 4390 C C . ALA A 1 555 ? -20.539 17.523 25.005 1.00 70.81 555 ALA A C 1
ATOM 4392 O O . ALA A 1 555 ? -19.614 17.727 25.784 1.00 70.81 555 ALA A O 1
ATOM 4393 N N . LEU A 1 556 ? -20.353 16.880 23.849 1.00 72.88 556 LEU A N 1
ATOM 4394 C CA . LEU A 1 556 ? -19.074 16.297 23.431 1.00 72.88 556 LEU A CA 1
ATOM 4395 C C . LEU A 1 556 ? -17.969 17.357 23.289 1.00 72.88 556 LEU A C 1
ATOM 4397 O O . LEU A 1 556 ? -16.865 17.143 23.783 1.00 72.88 556 LEU A O 1
ATOM 4401 N N . ASN A 1 557 ? -18.274 18.533 22.725 1.00 68.94 557 ASN A N 1
ATOM 4402 C CA . ASN A 1 557 ? -17.338 19.667 22.691 1.00 68.94 557 ASN A CA 1
ATOM 4403 C C . ASN A 1 557 ? -16.910 20.118 24.090 1.00 68.94 557 ASN A C 1
ATOM 4405 O O . ASN A 1 557 ? -15.741 20.443 24.294 1.00 68.94 557 ASN A O 1
ATOM 4409 N N . ARG A 1 558 ? -17.829 20.121 25.066 1.00 64.19 558 ARG A N 1
ATOM 4410 C CA . ARG A 1 558 ? -17.471 20.385 26.464 1.00 64.19 558 ARG A CA 1
ATOM 4411 C C . ARG A 1 558 ? -16.578 19.290 27.025 1.00 64.19 558 ARG A C 1
ATOM 4413 O O . ARG A 1 558 ? -15.634 19.632 27.709 1.00 64.19 558 ARG A O 1
ATOM 4420 N N . LEU A 1 559 ? -16.812 18.027 26.670 1.00 61.66 559 LEU A N 1
ATOM 4421 C CA . LEU A 1 559 ? -15.985 16.877 27.058 1.00 61.66 559 LEU A CA 1
ATOM 4422 C C . LEU A 1 559 ? -14.625 16.791 26.324 1.00 61.66 559 LEU A C 1
ATOM 4424 O O . LEU A 1 559 ? -13.914 15.798 26.472 1.00 61.66 559 LEU A O 1
ATOM 4428 N N . GLY A 1 560 ? -14.256 17.803 25.528 1.00 60.81 560 GLY A N 1
ATOM 4429 C CA . GLY A 1 560 ? -12.975 17.862 24.814 1.00 60.81 560 GLY A CA 1
ATOM 4430 C C . GLY A 1 560 ? -12.954 17.167 23.447 1.00 60.81 560 GLY A C 1
ATOM 4431 O O . GLY A 1 560 ? -11.878 16.963 22.891 1.00 60.81 560 GLY A O 1
ATOM 4432 N N . TYR A 1 561 ? -14.113 16.805 22.890 1.00 66.06 561 TYR A N 1
ATOM 4433 C CA . TYR A 1 561 ? -14.233 16.250 21.537 1.00 66.06 561 TYR A CA 1
ATOM 4434 C C . TYR A 1 561 ? -14.628 17.328 20.534 1.00 66.06 561 TYR A C 1
ATOM 4436 O O . TYR A 1 561 ? -15.686 17.931 20.669 1.00 66.06 561 TYR A O 1
ATOM 4444 N N . HIS A 1 562 ? -13.849 17.524 19.474 1.00 68.12 562 HIS A N 1
ATOM 4445 C CA . HIS A 1 562 ? -14.181 18.473 18.409 1.00 68.12 562 HIS A CA 1
ATOM 4446 C C . HIS A 1 562 ? -15.275 17.923 17.488 1.00 68.12 562 HIS A C 1
ATOM 4448 O O . HIS A 1 562 ? -15.023 17.434 16.402 1.00 68.12 562 HIS A O 1
ATOM 4454 N N . ALA A 1 563 ? -16.529 17.996 17.914 1.00 65.38 563 ALA A N 1
ATOM 4455 C CA . ALA A 1 563 ? -17.644 17.300 17.274 1.00 65.38 563 ALA A CA 1
ATOM 4456 C C . ALA A 1 563 ? -18.184 17.967 15.988 1.00 65.38 563 ALA A C 1
ATOM 4458 O O . ALA A 1 563 ? -19.338 17.749 15.632 1.00 65.38 563 ALA A O 1
ATOM 4459 N N . ASN A 1 564 ? -17.391 18.793 15.298 1.00 67.25 564 ASN A N 1
ATOM 4460 C CA . ASN A 1 564 ? -17.785 19.489 14.066 1.00 67.25 564 ASN A CA 1
ATOM 4461 C C . ASN A 1 564 ? -16.832 19.126 12.917 1.00 67.25 564 ASN A C 1
ATOM 4463 O O . ASN A 1 564 ? -15.701 19.616 12.880 1.00 67.25 564 ASN A O 1
ATOM 4467 N N . LEU A 1 565 ? -17.315 18.322 11.961 1.00 60.53 565 LEU A N 1
ATOM 4468 C CA . LEU A 1 565 ? -16.538 17.857 10.801 1.00 60.53 565 LEU A CA 1
ATOM 4469 C C . LEU A 1 565 ? -15.933 18.985 9.971 1.00 60.53 565 LEU A C 1
ATOM 4471 O O . LEU A 1 565 ? -14.807 18.853 9.510 1.00 60.53 565 LEU A O 1
ATOM 4475 N N . GLY A 1 566 ? -16.632 20.114 9.820 1.00 58.66 566 GLY A N 1
ATOM 4476 C CA . GLY A 1 566 ? -16.148 21.242 9.017 1.00 58.66 566 GLY A CA 1
ATOM 4477 C C . GLY A 1 566 ? -14.917 21.946 9.598 1.00 58.66 566 GLY A C 1
ATOM 4478 O O . GLY A 1 566 ? -14.385 22.856 8.969 1.00 58.66 566 GLY A O 1
ATOM 4479 N N . ARG A 1 567 ? -14.484 21.570 10.806 1.00 62.19 567 ARG A N 1
ATOM 4480 C CA . ARG A 1 567 ? -13.315 22.135 11.493 1.00 62.19 567 ARG A CA 1
ATOM 4481 C C . ARG A 1 567 ? -12.195 21.126 11.720 1.00 62.19 567 ARG A C 1
ATOM 4483 O O . ARG A 1 567 ? -11.199 21.502 12.323 1.00 62.19 567 ARG A O 1
ATOM 4490 N N . LEU A 1 568 ? -12.372 19.885 11.276 1.00 65.88 568 LEU A N 1
ATOM 4491 C CA . LEU A 1 568 ? -11.428 18.804 11.512 1.00 65.88 568 LEU A CA 1
ATOM 4492 C C . LEU A 1 568 ? -10.678 18.434 10.242 1.00 65.88 568 LEU A C 1
ATOM 4494 O O . LEU A 1 568 ? -11.258 18.215 9.180 1.00 65.88 568 LEU A O 1
ATOM 4498 N N . THR A 1 569 ? -9.371 18.313 10.385 1.00 69.50 569 THR A N 1
ATOM 4499 C CA . THR A 1 569 ? -8.478 17.769 9.376 1.00 69.50 569 THR A CA 1
ATOM 4500 C C . THR A 1 569 ? -8.529 16.242 9.380 1.00 69.50 569 THR A C 1
ATOM 4502 O O . THR A 1 569 ? -8.793 15.587 10.392 1.00 69.50 569 THR A O 1
ATOM 4505 N N . THR A 1 570 ? -8.202 15.644 8.235 1.00 71.00 570 THR A N 1
ATOM 4506 C CA . THR A 1 570 ? -8.011 14.192 8.107 1.00 71.00 570 THR A CA 1
ATOM 4507 C C . THR A 1 570 ? -6.981 13.663 9.109 1.00 71.00 570 THR A C 1
ATOM 4509 O O . THR A 1 570 ? -7.134 12.557 9.616 1.00 71.00 570 THR A O 1
ATOM 4512 N N . GLN A 1 571 ? -5.957 14.460 9.426 1.00 69.06 571 GLN A N 1
ATOM 4513 C CA . GLN A 1 571 ? -4.901 14.089 10.363 1.00 69.06 571 GLN A CA 1
ATOM 4514 C C . GLN A 1 571 ? -5.400 14.039 11.812 1.00 69.06 571 GLN A C 1
ATOM 4516 O O . GLN A 1 571 ? -5.104 13.085 12.522 1.00 69.06 571 GLN A O 1
ATOM 4521 N N . GLU A 1 572 ? -6.218 15.002 12.242 1.00 67.69 572 GLU A N 1
ATOM 4522 C CA . GLU A 1 572 ? -6.826 14.982 13.581 1.00 67.69 572 GLU A CA 1
ATOM 4523 C C . GLU A 1 572 ? -7.770 13.787 13.765 1.00 67.69 572 GLU A C 1
ATOM 4525 O O . GLU A 1 572 ? -7.810 13.184 14.841 1.00 67.69 572 GLU A O 1
ATOM 4530 N N . LEU A 1 573 ? -8.501 13.413 12.708 1.00 72.25 573 LEU A N 1
ATOM 4531 C CA . LEU A 1 573 ? -9.353 12.223 12.697 1.00 72.25 573 LEU A CA 1
ATOM 4532 C C . LEU A 1 573 ? -8.535 10.934 12.735 1.00 72.25 573 LEU A C 1
ATOM 4534 O O . LEU A 1 573 ? -8.871 10.029 13.496 1.00 72.25 573 LEU A O 1
ATOM 4538 N N . ALA A 1 574 ? -7.447 10.862 11.969 1.00 72.88 574 ALA A N 1
ATOM 4539 C CA . ALA A 1 574 ? -6.543 9.722 12.010 1.00 72.88 574 ALA A CA 1
ATOM 4540 C C . ALA A 1 574 ? -5.962 9.528 13.420 1.00 72.88 574 ALA A C 1
ATOM 4542 O O . ALA A 1 574 ? -6.080 8.443 13.987 1.00 72.88 574 ALA A O 1
ATOM 4543 N N . SER A 1 575 ? -5.438 10.596 14.029 1.00 69.88 575 SER A N 1
ATOM 4544 C CA . SER A 1 575 ? -4.917 10.578 15.403 1.00 69.88 575 SER A CA 1
ATOM 4545 C C . SER A 1 575 ? -5.968 10.125 16.416 1.00 69.88 575 SER A C 1
ATOM 4547 O O . SER A 1 575 ? -5.667 9.328 17.301 1.00 69.88 575 SER A O 1
ATOM 4549 N N . PHE A 1 576 ? -7.217 10.578 16.268 1.00 78.62 576 PHE A N 1
ATOM 4550 C CA . PHE A 1 576 ? -8.323 10.107 17.099 1.00 78.62 576 PHE A CA 1
ATOM 4551 C C . PHE A 1 576 ? -8.504 8.582 17.015 1.00 78.62 576 PHE A C 1
ATOM 4553 O O . PHE A 1 576 ? -8.553 7.930 18.057 1.00 78.62 576 PHE A O 1
ATOM 4560 N N . PHE A 1 577 ? -8.573 8.002 15.810 1.00 77.94 577 PHE A N 1
ATOM 4561 C CA . PHE A 1 577 ? -8.762 6.553 15.656 1.00 77.94 577 PHE A CA 1
ATOM 4562 C C . PHE A 1 577 ? -7.591 5.755 16.224 1.00 77.94 577 PHE A C 1
ATOM 4564 O O . PHE A 1 577 ? -7.822 4.762 16.910 1.00 77.94 577 PHE A O 1
ATOM 4571 N N . LEU A 1 578 ? -6.353 6.205 15.999 1.00 73.81 578 LEU A N 1
ATOM 4572 C CA . LEU A 1 578 ? -5.158 5.559 16.548 1.00 73.81 578 LEU A CA 1
ATOM 4573 C C . LEU A 1 578 ? -5.198 5.516 18.083 1.00 73.81 578 LEU A C 1
ATOM 4575 O O . LEU A 1 578 ? -5.024 4.453 18.676 1.00 73.81 578 LEU A O 1
ATOM 4579 N N . GLU A 1 579 ? -5.509 6.647 18.720 1.00 68.19 579 GLU A N 1
ATOM 4580 C CA . GLU A 1 579 ? -5.649 6.740 20.178 1.00 68.19 579 GLU A CA 1
ATOM 4581 C C . GLU A 1 579 ? -6.790 5.861 20.713 1.00 68.19 579 GLU A C 1
ATOM 4583 O O . GLU A 1 579 ? -6.658 5.201 21.744 1.00 68.19 579 GLU A O 1
ATOM 4588 N N . SER A 1 580 ? -7.927 5.859 20.019 1.00 78.69 580 SER A N 1
ATOM 4589 C CA . SER A 1 580 ? -9.126 5.135 20.436 1.00 78.69 580 SER A CA 1
ATOM 4590 C C . SER A 1 580 ? -8.959 3.620 20.331 1.00 78.69 580 SER A C 1
ATOM 4592 O O . SER A 1 580 ? -9.351 2.875 21.229 1.00 78.69 580 SER A O 1
ATOM 4594 N N . VAL A 1 581 ? -8.307 3.153 19.265 1.00 77.06 581 VAL A N 1
ATOM 4595 C CA . VAL A 1 581 ? -7.921 1.747 19.104 1.00 77.06 581 VAL A CA 1
ATOM 4596 C C . VAL A 1 581 ? -6.900 1.336 20.169 1.00 77.06 581 VAL A C 1
ATOM 4598 O O . VAL A 1 581 ? -7.042 0.265 20.757 1.00 77.06 581 VAL A O 1
ATOM 4601 N N . GLY A 1 582 ? -5.919 2.191 20.482 1.00 70.38 582 GLY A N 1
ATOM 4602 C CA . GLY A 1 582 ? -4.959 1.937 21.564 1.00 70.38 582 GLY A CA 1
ATOM 4603 C C . GLY A 1 582 ? -5.641 1.722 22.921 1.00 70.38 582 GLY A C 1
ATOM 4604 O O . GLY A 1 582 ? -5.329 0.763 23.631 1.00 70.38 582 GLY A O 1
ATOM 4605 N N . ARG A 1 583 ? -6.653 2.541 23.244 1.00 75.88 583 ARG A N 1
ATOM 4606 C CA . ARG A 1 583 ? -7.492 2.359 24.444 1.00 75.88 583 ARG A CA 1
ATOM 4607 C C . ARG A 1 583 ? -8.239 1.028 24.450 1.00 75.88 583 ARG A C 1
ATOM 4609 O O . ARG A 1 583 ? -8.291 0.369 25.486 1.00 75.88 583 ARG A O 1
ATOM 4616 N N . LEU A 1 584 ? -8.800 0.625 23.311 1.00 78.06 584 LEU A N 1
ATOM 4617 C CA . LEU A 1 584 ? -9.529 -0.639 23.184 1.00 78.06 584 LEU A CA 1
ATOM 4618 C C . LEU A 1 584 ? -8.620 -1.847 23.447 1.00 78.06 584 LEU A C 1
ATOM 4620 O O . LEU A 1 584 ? -8.980 -2.747 24.204 1.00 78.06 584 LEU A O 1
ATOM 4624 N N . GLU A 1 585 ? -7.419 -1.846 22.871 1.00 75.75 585 GLU A N 1
ATOM 4625 C CA . GLU A 1 585 ? -6.429 -2.906 23.086 1.00 75.75 585 GLU A CA 1
ATOM 4626 C C . GLU A 1 585 ? -5.871 -2.910 24.516 1.00 75.75 585 GLU A C 1
ATOM 4628 O O . GLU A 1 585 ? -5.582 -3.973 25.069 1.00 75.75 585 GLU A O 1
ATOM 4633 N N . HIS A 1 586 ? -5.713 -1.736 25.135 1.00 69.38 586 HIS A N 1
ATOM 4634 C CA . HIS A 1 586 ? -5.335 -1.629 26.543 1.00 69.38 586 HIS A CA 1
ATOM 4635 C C . HIS A 1 586 ? -6.387 -2.274 27.454 1.00 69.38 586 HIS A C 1
ATOM 4637 O O . HIS A 1 586 ? -6.039 -3.136 28.260 1.00 69.38 586 HIS A O 1
ATOM 4643 N N . LEU A 1 587 ? -7.669 -1.950 27.257 1.00 70.88 587 LEU A N 1
ATOM 4644 C CA . LEU A 1 587 ? -8.770 -2.561 28.006 1.00 70.88 587 LEU A CA 1
ATOM 4645 C C . LEU A 1 587 ? -8.786 -4.092 27.849 1.00 70.88 587 LEU A C 1
ATOM 4647 O O . LEU A 1 587 ? -8.975 -4.822 28.823 1.00 70.88 587 LEU A O 1
ATOM 4651 N N . GLY A 1 588 ? -8.513 -4.585 26.637 1.00 72.88 588 GLY A N 1
ATOM 4652 C CA . GLY A 1 588 ? -8.361 -6.015 26.367 1.00 72.88 588 GLY A CA 1
ATOM 4653 C C . GLY A 1 588 ? -7.240 -6.675 27.168 1.00 72.88 588 GLY A C 1
ATOM 4654 O O . GLY A 1 588 ? -7.430 -7.756 27.731 1.00 72.88 588 GLY A O 1
ATOM 4655 N N . ARG A 1 589 ? -6.080 -6.014 27.279 1.00 72.75 589 ARG A N 1
ATOM 4656 C CA . ARG A 1 589 ? -4.948 -6.496 28.088 1.00 72.75 589 ARG A CA 1
ATOM 4657 C C . ARG A 1 589 ? -5.291 -6.566 29.575 1.00 72.75 589 ARG A C 1
ATOM 4659 O O . ARG A 1 589 ? -4.972 -7.573 30.206 1.00 72.75 589 ARG A O 1
ATOM 4666 N N . GLU A 1 590 ? -5.962 -5.552 30.120 1.00 68.94 590 GLU A N 1
ATOM 4667 C CA . GLU A 1 590 ? -6.377 -5.529 31.532 1.00 68.94 590 GLU A CA 1
ATOM 4668 C C . GLU A 1 590 ? -7.331 -6.686 31.866 1.00 68.94 590 GLU A C 1
ATOM 4670 O O . GLU A 1 590 ? -7.118 -7.435 32.823 1.00 68.94 590 GLU A O 1
ATOM 4675 N N . VAL A 1 591 ? -8.355 -6.885 31.031 1.00 73.19 591 VAL A N 1
ATOM 4676 C CA . VAL A 1 591 ? -9.342 -7.959 31.210 1.00 73.19 591 VAL A CA 1
ATOM 4677 C C . VAL A 1 591 ? -8.693 -9.336 31.088 1.00 73.19 591 VAL A C 1
ATOM 4679 O O . VAL A 1 591 ? -8.997 -10.235 31.880 1.00 73.19 591 VAL A O 1
ATOM 4682 N N . LYS A 1 592 ? -7.767 -9.515 30.138 1.00 75.88 592 LYS A N 1
ATOM 4683 C CA . LYS A 1 592 ? -7.027 -10.773 29.980 1.00 75.88 592 LYS A CA 1
ATOM 4684 C C . LYS A 1 592 ? -6.152 -11.071 31.199 1.00 75.88 592 LYS A C 1
ATOM 4686 O O . LYS A 1 592 ? -6.197 -12.192 31.701 1.00 75.88 592 LYS A O 1
ATOM 4691 N N . ALA A 1 593 ? -5.428 -10.072 31.709 1.00 68.44 593 ALA A N 1
ATOM 4692 C CA . ALA A 1 593 ? -4.595 -10.206 32.904 1.00 68.44 593 ALA A CA 1
ATOM 4693 C C . ALA A 1 593 ? -5.417 -10.588 34.149 1.00 68.44 593 ALA A C 1
ATOM 4695 O O . ALA A 1 593 ? -4.989 -11.424 34.941 1.00 68.44 593 ALA A O 1
ATOM 4696 N N . ALA A 1 594 ? -6.624 -10.036 34.293 1.00 69.06 594 ALA A N 1
ATOM 4697 C CA . ALA A 1 594 ? -7.520 -10.349 35.406 1.00 69.06 594 ALA A CA 1
ATOM 4698 C C . ALA A 1 594 ? -8.206 -11.724 35.295 1.00 69.06 594 ALA A C 1
ATOM 4700 O O . ALA A 1 594 ? -8.631 -12.279 36.307 1.00 69.06 594 ALA A O 1
ATOM 4701 N N . SER A 1 595 ? -8.325 -12.281 34.085 1.00 64.56 595 SER A N 1
ATOM 4702 C CA . SER A 1 595 ? -9.048 -13.537 33.825 1.00 64.56 595 SER A CA 1
ATOM 4703 C C . SER A 1 595 ? -8.200 -14.806 34.029 1.00 64.56 595 SER A C 1
ATOM 4705 O O . SER A 1 595 ? -8.716 -15.907 33.856 1.00 64.56 595 SER A O 1
ATOM 4707 N N . GLY A 1 596 ? -6.912 -14.687 34.377 1.00 52.53 596 GLY A N 1
ATOM 4708 C CA . GLY A 1 596 ? -6.026 -15.831 34.649 1.00 52.53 596 GLY A CA 1
ATOM 4709 C C . GLY A 1 596 ? -5.615 -16.661 33.422 1.00 52.53 596 GLY A C 1
ATOM 4710 O O . GLY A 1 596 ? -4.997 -17.712 33.579 1.00 52.53 596 GLY A O 1
ATOM 4711 N N . ALA A 1 597 ? -5.930 -16.213 32.202 1.00 40.00 597 ALA A N 1
ATOM 4712 C CA . ALA A 1 597 ? -5.457 -16.850 30.975 1.00 40.00 597 ALA A CA 1
ATOM 4713 C C . ALA A 1 597 ? -3.991 -16.460 30.715 1.00 40.00 597 ALA A C 1
ATOM 4715 O O . ALA A 1 597 ? -3.651 -15.282 30.878 1.00 40.00 597 ALA A O 1
ATOM 4716 N N . PRO A 1 598 ? -3.118 -17.390 30.282 1.00 32.28 598 PRO A N 1
ATOM 4717 C CA . PRO A 1 598 ? -1.748 -17.039 29.953 1.00 32.28 598 PRO A CA 1
ATOM 4718 C C . PRO A 1 598 ? -1.754 -15.939 28.884 1.00 32.28 598 PRO A C 1
ATOM 4720 O O . PRO A 1 598 ? -2.499 -15.985 27.895 1.00 32.28 598 PRO A O 1
ATOM 4723 N N . LEU A 1 599 ? -0.927 -14.914 29.100 1.00 34.22 599 LEU A N 1
ATOM 4724 C CA . LEU A 1 599 ? -0.506 -14.017 28.029 1.00 34.22 599 LEU A CA 1
ATOM 4725 C C . LEU A 1 599 ? -0.051 -14.898 26.850 1.00 34.22 599 LEU A C 1
ATOM 4727 O O . LEU A 1 599 ? 0.564 -15.938 27.101 1.00 34.22 599 LEU A O 1
ATOM 4731 N N . PRO A 1 600 ? -0.323 -14.536 25.581 1.00 30.09 600 PRO A N 1
ATOM 4732 C CA . PRO A 1 600 ? 0.468 -15.105 24.503 1.00 30.09 600 PRO A CA 1
ATOM 4733 C C . PRO A 1 600 ? 1.903 -14.749 24.872 1.00 30.09 600 PRO A C 1
ATOM 4735 O O . PRO A 1 600 ? 2.231 -13.563 24.976 1.00 30.09 600 PRO A O 1
ATOM 4738 N N . GLN A 1 601 ? 2.713 -15.751 25.198 1.00 29.73 601 GLN A N 1
ATOM 4739 C CA . GLN A 1 601 ? 4.121 -15.478 25.375 1.00 29.73 601 GLN A CA 1
ATOM 4740 C C . GLN A 1 601 ? 4.626 -14.919 24.037 1.00 29.73 601 GLN A C 1
ATOM 4742 O O . GLN A 1 601 ? 4.209 -15.420 22.984 1.00 29.73 601 GLN A O 1
ATOM 4747 N N . PRO A 1 602 ? 5.481 -13.880 24.035 1.00 31.28 602 PRO A N 1
ATOM 4748 C CA . PRO A 1 602 ? 6.321 -13.647 22.866 1.00 31.28 602 PRO A CA 1
ATOM 4749 C C . PRO A 1 602 ? 7.004 -14.983 22.520 1.00 31.28 602 PRO A C 1
ATOM 4751 O O . PRO A 1 602 ? 7.275 -15.749 23.449 1.00 31.28 602 PRO A O 1
ATOM 4754 N N . PRO A 1 603 ? 7.215 -15.309 21.231 1.00 29.47 603 PRO A N 1
ATOM 4755 C CA . PRO A 1 603 ? 7.775 -16.600 20.837 1.00 29.47 603 PRO A CA 1
ATOM 4756 C C . PRO A 1 603 ? 8.992 -16.917 21.708 1.00 29.47 603 PRO A C 1
ATOM 4758 O O . PRO A 1 603 ? 9.890 -16.085 21.841 1.00 29.47 603 PRO A O 1
ATOM 4761 N N . GLU A 1 604 ? 8.949 -18.074 22.372 1.00 31.11 604 GLU A N 1
ATOM 4762 C CA . GLU A 1 604 ? 9.961 -18.499 23.332 1.00 31.11 604 GLU A CA 1
ATOM 4763 C C . GLU A 1 604 ? 11.355 -18.409 22.697 1.00 31.11 604 GLU A C 1
ATOM 4765 O O . GLU A 1 604 ? 11.684 -19.124 21.748 1.00 31.11 604 GLU A O 1
ATOM 4770 N N . SER A 1 605 ? 12.203 -17.549 23.260 1.00 35.59 605 SER A N 1
ATOM 4771 C CA . SER A 1 605 ? 13.645 -17.782 23.248 1.00 35.59 605 SER A CA 1
ATOM 4772 C C . SER A 1 605 ? 13.908 -19.148 23.906 1.00 35.59 605 SER A C 1
ATOM 4774 O O . SER A 1 605 ? 13.216 -19.497 24.864 1.00 35.59 605 SER A O 1
ATOM 4776 N N . PRO A 1 606 ? 14.873 -19.941 23.413 1.00 29.06 606 PRO A N 1
ATOM 4777 C CA . PRO A 1 606 ? 14.967 -21.365 23.720 1.00 29.06 606 PRO A CA 1
ATOM 4778 C C . PRO A 1 606 ? 15.159 -21.654 25.218 1.00 29.06 606 PRO A C 1
ATOM 4780 O O . PRO A 1 606 ? 15.719 -20.852 25.962 1.00 29.06 606 PRO A O 1
ATOM 4783 N N . SER A 1 607 ? 14.677 -22.831 25.632 1.00 32.78 607 SER A N 1
ATOM 4784 C CA . SER A 1 607 ? 14.548 -23.284 27.025 1.00 32.78 607 SER A CA 1
ATOM 4785 C C . SER A 1 607 ? 15.823 -23.152 27.893 1.00 32.78 607 SER A C 1
ATOM 4787 O O . SER A 1 607 ? 16.934 -23.267 27.369 1.00 32.78 607 SER A O 1
ATOM 4789 N N . PRO A 1 608 ? 15.694 -23.038 29.236 1.00 39.53 608 PRO A N 1
ATOM 4790 C CA . PRO A 1 608 ? 16.822 -22.900 30.172 1.00 39.53 608 PRO A CA 1
ATOM 4791 C C . PRO A 1 608 ? 17.866 -24.025 30.107 1.00 39.53 608 PRO A C 1
ATOM 4793 O O . PRO A 1 608 ? 19.027 -23.791 30.429 1.00 39.53 608 PRO A O 1
ATOM 4796 N N . GLN A 1 609 ? 17.477 -25.223 29.652 1.00 39.75 609 GLN A N 1
ATOM 4797 C CA . GLN A 1 609 ? 18.395 -26.351 29.449 1.00 39.75 609 GLN A CA 1
ATOM 4798 C C . GLN A 1 609 ? 19.367 -26.107 28.290 1.00 39.75 609 GLN A C 1
ATOM 4800 O O . GLN A 1 609 ? 20.529 -26.490 28.380 1.00 39.75 609 GLN A O 1
ATOM 4805 N N . VAL A 1 610 ? 18.934 -25.398 27.241 1.00 43.19 610 VAL A N 1
ATOM 4806 C CA . VAL A 1 610 ? 19.818 -24.989 26.139 1.00 43.19 610 VAL A CA 1
ATOM 4807 C C . VAL A 1 610 ? 20.794 -23.919 26.625 1.00 43.19 610 VAL A C 1
ATOM 4809 O O . VAL A 1 610 ? 21.949 -23.925 26.220 1.00 43.19 610 VAL A O 1
ATOM 4812 N N . THR A 1 611 ? 20.376 -23.037 27.535 1.00 38.62 611 THR A N 1
ATOM 4813 C CA . THR A 1 611 ? 21.229 -21.981 28.099 1.00 38.62 611 THR A CA 1
ATOM 4814 C C . THR A 1 611 ? 22.286 -22.535 29.061 1.00 38.62 611 THR A C 1
ATOM 4816 O O . THR A 1 611 ? 23.425 -22.075 29.018 1.00 38.62 611 THR A O 1
ATOM 4819 N N . GLU A 1 612 ? 21.955 -23.543 29.878 1.00 44.03 612 GLU A N 1
ATOM 4820 C CA . GLU A 1 612 ? 22.923 -24.253 30.733 1.00 44.03 612 GLU A CA 1
ATOM 4821 C C . GLU A 1 612 ? 23.899 -25.116 29.924 1.00 44.03 612 GLU A C 1
ATOM 4823 O O . GLU A 1 612 ? 25.101 -25.057 30.184 1.00 44.03 612 GLU A O 1
ATOM 4828 N N . ASP A 1 613 ? 23.434 -25.842 28.900 1.00 45.22 613 ASP A N 1
ATOM 4829 C CA . ASP A 1 613 ? 24.322 -26.611 28.015 1.00 45.22 613 ASP A CA 1
ATOM 4830 C C . ASP A 1 613 ? 25.229 -25.697 27.177 1.00 45.22 613 ASP A C 1
ATOM 4832 O O . ASP A 1 613 ? 26.404 -26.008 26.979 1.00 45.22 613 ASP A O 1
ATOM 4836 N N . LEU A 1 614 ? 24.740 -24.530 26.736 1.00 41.19 614 LEU A N 1
ATOM 4837 C CA . LEU A 1 614 ? 25.546 -23.544 26.012 1.00 41.19 614 LEU A CA 1
ATOM 4838 C C . LEU A 1 614 ? 26.566 -22.858 26.937 1.00 41.19 614 LEU A C 1
ATOM 4840 O O . LEU A 1 614 ? 27.713 -22.667 26.539 1.00 41.19 614 LEU A O 1
ATOM 4844 N N . LEU A 1 615 ? 26.196 -22.537 28.184 1.00 40.34 615 LEU A N 1
ATOM 4845 C CA . LEU A 1 615 ? 27.119 -22.009 29.201 1.00 40.34 615 LEU A CA 1
ATOM 4846 C C . LEU A 1 615 ? 28.185 -23.038 29.593 1.00 40.34 615 LEU A C 1
ATOM 4848 O O . LEU A 1 615 ? 29.359 -22.681 29.713 1.00 40.34 615 LEU A O 1
ATOM 4852 N N . ARG A 1 616 ? 27.809 -24.315 29.711 1.00 50.03 616 ARG A N 1
ATOM 4853 C CA . ARG A 1 616 ? 28.726 -25.425 29.989 1.00 50.03 616 ARG A CA 1
ATOM 4854 C C . ARG A 1 616 ? 29.674 -25.689 28.817 1.00 50.03 616 ARG A C 1
ATOM 4856 O O . ARG A 1 616 ? 30.878 -25.790 29.033 1.00 50.03 616 ARG A O 1
ATOM 4863 N N . GLN A 1 617 ? 29.181 -25.688 27.576 1.00 47.00 617 GLN A N 1
ATOM 4864 C CA . GLN A 1 617 ? 30.017 -25.806 26.372 1.00 47.00 617 GLN A CA 1
ATOM 4865 C C . GLN A 1 617 ? 30.955 -24.603 26.175 1.00 47.00 617 GLN A C 1
ATOM 4867 O O . GLN A 1 617 ? 32.073 -24.763 25.678 1.00 47.00 617 GLN A O 1
ATOM 4872 N N . LEU A 1 618 ? 30.535 -23.396 26.569 1.00 40.22 618 LEU A N 1
ATOM 4873 C CA . LEU A 1 618 ? 31.378 -22.197 26.538 1.00 40.22 618 LEU A CA 1
ATOM 4874 C C . LEU A 1 618 ? 32.432 -22.201 27.658 1.00 40.22 618 LEU A C 1
ATOM 4876 O O . LEU A 1 618 ? 33.564 -21.788 27.405 1.00 40.22 618 LEU A O 1
ATOM 4880 N N . GLN A 1 619 ? 32.121 -22.727 28.849 1.00 44.00 619 GLN A N 1
ATOM 4881 C CA . GLN A 1 619 ? 33.096 -22.938 29.930 1.00 44.00 619 GLN A CA 1
ATOM 4882 C C . GLN A 1 619 ? 34.104 -24.054 29.611 1.00 44.00 619 GLN A C 1
ATOM 4884 O O . GLN A 1 619 ? 35.298 -23.879 29.856 1.00 44.00 619 GLN A O 1
ATOM 4889 N N . GLU A 1 620 ? 33.676 -25.161 28.998 1.00 46.88 620 GLU A N 1
ATOM 4890 C CA . GLU A 1 620 ? 34.572 -26.234 28.539 1.00 46.88 620 GLU A CA 1
ATOM 4891 C C . GLU A 1 620 ? 35.507 -25.744 27.414 1.00 46.88 620 GLU A C 1
ATOM 4893 O O . GLU A 1 620 ? 36.707 -26.025 27.442 1.00 46.88 620 GLU A O 1
ATOM 4898 N N . LYS A 1 621 ? 35.013 -24.911 26.482 1.00 42.81 621 LYS A N 1
ATOM 4899 C CA . LYS A 1 621 ? 35.847 -24.253 25.453 1.00 42.81 621 LYS A CA 1
ATOM 4900 C C . LYS A 1 621 ? 36.782 -23.172 26.003 1.00 42.81 621 LYS A C 1
ATOM 4902 O O . LYS A 1 621 ? 37.847 -22.960 25.424 1.00 42.81 621 LYS A O 1
ATOM 4907 N N . ALA A 1 622 ? 36.406 -22.483 27.081 1.00 38.38 622 ALA A N 1
ATOM 4908 C CA . ALA A 1 622 ? 37.263 -21.498 27.742 1.00 38.38 622 ALA A CA 1
ATOM 4909 C C . ALA A 1 622 ? 38.400 -22.170 28.535 1.00 38.38 622 ALA A C 1
ATOM 4911 O O . ALA A 1 622 ? 39.537 -21.705 28.477 1.00 38.38 622 ALA A O 1
ATOM 4912 N N . ASN A 1 623 ? 38.129 -23.304 29.188 1.00 41.84 623 ASN A N 1
ATOM 4913 C CA . ASN A 1 623 ? 39.137 -24.072 29.925 1.00 41.84 623 ASN A CA 1
ATOM 4914 C C . ASN A 1 623 ? 40.085 -24.860 29.002 1.00 41.84 623 ASN A C 1
ATOM 4916 O O . ASN A 1 623 ? 41.265 -24.983 29.314 1.00 41.84 623 ASN A O 1
ATOM 4920 N N . ALA A 1 624 ? 39.624 -25.309 27.829 1.00 45.62 624 ALA A N 1
ATOM 4921 C CA . ALA A 1 624 ? 40.470 -25.948 26.811 1.00 45.62 624 ALA A CA 1
ATOM 4922 C C . ALA A 1 624 ? 41.402 -24.975 26.050 1.00 45.62 624 ALA A C 1
ATOM 4924 O O . ALA A 1 624 ? 42.178 -25.406 25.205 1.00 45.62 624 ALA A O 1
ATOM 4925 N N . LYS A 1 625 ? 41.318 -23.663 26.321 1.00 42.28 625 LYS A N 1
ATOM 4926 C CA . LYS A 1 625 ? 42.261 -22.639 25.828 1.00 42.28 625 LYS A CA 1
ATOM 4927 C C . LYS A 1 625 ? 43.200 -22.094 26.919 1.00 42.28 625 LYS A C 1
ATOM 4929 O O . LYS A 1 625 ? 43.978 -21.187 26.630 1.00 42.28 625 LYS A O 1
ATOM 4934 N N . MET A 1 626 ? 43.127 -22.620 28.147 1.00 39.69 626 MET A N 1
ATOM 4935 C CA . MET A 1 626 ? 44.035 -22.302 29.267 1.00 39.69 626 MET A CA 1
ATOM 4936 C C . MET A 1 626 ? 44.833 -23.516 29.791 1.00 39.69 626 MET A C 1
ATOM 4938 O O . MET A 1 626 ? 45.482 -23.425 30.832 1.00 39.69 626 MET A O 1
ATOM 4942 N N . LEU A 1 627 ? 44.835 -24.618 29.041 1.00 36.34 627 LEU A N 1
ATOM 4943 C CA . LEU A 1 627 ? 45.820 -25.708 29.056 1.00 36.34 627 LEU A CA 1
ATOM 4944 C C . LEU A 1 627 ? 46.371 -25.836 27.633 1.00 36.34 627 LEU A C 1
ATOM 4946 O O . LEU A 1 627 ? 47.549 -26.231 27.504 1.00 36.34 627 LEU A O 1
#

Radius of gyration: 34.37 Å; Cα contacts (8 Å, |Δi|>4): 763; chains: 1; bounding box: 88×58×92 Å

Mean predicted aligned error: 16.36 Å

Sequence (627 aa):
MSTRIISFFSDLRPGLTERLYRYPGQQGRPPLSGAHTNEAPLYYLLTTFAPVDEILYLRTRQVREDKVDCGREGSLTAEEYLQKRVARFCQDRGLPQPQMTPLDYDPANPDMEQALRALLTGIQPRDRIYLDVTGGPRNVSFLMLLLTRALSYKNCSVEQVVYSSIVNGQNAVVELANVPQLFDIINGLHEFTSFGSADTLVRVLAQDPAPQVRDLIRDLQAFTEAIRLCRADLDLLEQMLANLNRDLDRCGALQDSHPLLSALLPVFRQELGFGDRKLTITGLVRWCAQNRMIQQAMTIYNEHLAHAMTQGETPYLLVSPEARELLSREPFYARSQREITDSDCFQSFSYHLVGELERWALSNGNAPFPKLAGAERRQALQRALSQPETRVALMVEAAADPVEGQAVPPALPCLPADSQALVHLLRALFQSPGQRRTREGSLSYLAQQDQLDLALPVLQKDWKKDSQMADVLERLADPGHNGDRLRRILLTPLSAAPYRQVVLDLLDRRKLRLRPGASVAVFVRLALDNQYVNLMRNQINHALGDSSNRGKMHALNRLGYHANLGRLTTQELASFFLESVGRLEHLGREVKAASGAPLPQPPESPSPQVTEDLLRQLQEKANAKML

pLDDT: mean 72.33, std 21.95, range [23.59, 97.31]

Solvent-accessible surface area (backbone atoms only — not comparable to full-atom values): 34907 Å² total; per-residue (Å²): 121,52,32,34,37,40,36,42,57,48,76,70,64,73,78,71,53,78,40,64,21,38,60,62,98,50,86,86,63,84,54,41,72,27,54,52,69,58,44,40,35,50,52,48,49,54,69,76,56,59,74,43,55,32,38,41,29,38,31,37,69,57,19,69,65,47,67,36,64,57,67,95,78,34,74,36,21,29,51,60,47,50,54,51,53,52,49,48,52,21,59,80,68,74,44,73,74,48,47,80,44,82,39,87,43,52,84,93,67,68,56,60,64,62,49,48,51,54,66,51,54,88,65,53,67,57,20,43,35,32,38,40,69,28,71,66,59,74,69,54,58,52,46,53,54,52,42,58,57,55,34,51,79,46,54,25,47,63,69,42,36,32,26,52,43,79,52,97,90,48,36,27,34,43,70,48,61,60,56,52,56,54,50,44,48,54,49,13,53,50,40,26,59,54,69,50,39,40,68,50,36,40,68,74,44,67,82,52,86,51,66,47,55,46,52,34,45,54,46,44,44,55,49,28,50,39,54,75,69,51,62,59,58,58,70,60,50,52,53,50,32,52,48,42,43,53,26,51,54,54,36,50,69,33,45,93,85,39,46,68,59,28,66,41,47,60,56,53,37,34,58,43,51,29,47,98,50,71,62,47,74,65,27,48,29,39,30,26,19,77,51,66,36,51,69,42,17,51,48,47,43,52,48,49,51,42,40,47,34,46,34,75,100,70,37,46,39,45,73,38,72,64,25,43,53,58,49,45,69,38,74,72,44,51,72,62,76,62,88,76,50,56,46,55,53,51,53,50,47,29,57,48,46,53,56,52,56,44,50,54,18,56,76,54,78,36,62,73,58,66,91,53,57,72,70,57,46,51,54,51,50,53,54,45,66,69,35,69,68,56,40,51,55,50,48,57,66,68,64,45,70,86,88,78,84,89,82,77,72,86,68,74,77,92,59,59,98,83,33,67,65,51,58,47,51,52,45,56,71,70,63,58,89,82,56,72,68,59,55,57,50,49,52,52,50,27,56,74,66,77,46,52,74,76,48,47,72,59,50,64,70,49,62,84,78,44,81,65,58,60,54,50,54,54,57,50,52,35,92,51,88,62,6,56,56,50,44,58,63,71,60,54,67,53,73,40,70,71,49,46,48,56,51,52,53,49,30,56,78,48,41,39,42,70,33,72,52,48,51,66,52,57,51,51,49,51,33,48,51,47,47,52,50,54,53,53,52,34,56,75,69,66,65,66,88,46,72,67,58,56,54,50,34,54,44,38,42,61,75,71,36,84,69,48,74,96,79,56,51,70,64,61,52,20,52,49,51,45,54,52,46,31,48,54,54,49,44,50,51,38,28,42,66,60,67,74,54,81,71,84,69,73,82,77,72,81,56,72,68,60,53,50,53,49,51,48,53,51,50,52,55,54,53,68,71,76,112

Secondary structure (DSSP, 8-state):
--EEEEEEPPPPPSS---EEEBPSS-TTSPPEEESSTTHHHHHHHHHHSPPP-EEEEEE-HHHHH-EEE-GGG-EEEHHHHHHHHHHHHHHHHTPPPPEEEEEE--SSS--HHHHHHHHHTTPPTT-EEEEE--SS-HHHHHHHHHHHHHHHHTT-EEEEEEEEEEETTEEEEEE-THHHHHHHHHHHHHHHHHH---HHHHHHHTT---HHHHHHHHHHHHHHHHHHTT---HHHHHHHHHHHHHHHHHHHT-TTT-HHHHHHHHHHHHHTT-TTSPP-HHHHHHHHHHTT-HHHHHHHHHHHHHHHHHSSSS-SEEEPHHHHHHHHTSHHHHHH-PPPPHHHHHHHHHHHHHHHHHHHHHHTTTTT-----HHHHHHHHHHHHHSHHHHHHHHHHHT-S-------SSPSP---TT-HHHHHHHHHHHH-TT-HHHHHHHHHHHHHTT-GGGGHHHHHHHTTT-HHHHHHHHHHTSTTHHHHHHHHHHH--TTSHHHHHHHHHHHHHTTEEEPTT--HHHHHHHHHHHHHHHHHHHHHTT-TT-HHHHHHHHHHHHTT----GGG--HHHHHHHHHHHHHHHHHHHHHHHHHTTPPP-PPSPPPPHHHHHHHHHHHHHHHHTT--

Foldseek 3Di:
DAEEEEEEQDWDDAPQDWAFAAEPPDDPDGTDIDSGFVRRVVLNCQVPPPPHAAYEYEYEPQQVPPWYQPDPVGTDHSVRVNLVSQVVSCVVVVTDRYHYHYDYADPVDGPLVVSLVVVCVPDAAAYEYEYEPEDDDPVVVVSVVVNLVVCVVRNYDHQWYWGWDQPPNHTYIDTPRCVSLLVLCVVQLVCCLQPLDNPSVCVSCVPPPDPLSVQLSVLSVVRSVCLVVLPQPVVVVVVSLVSNQVSLVVVLVCCVPCVSSNVCSQVSCVSLQAHVHGDDLLSVLLSCLVSLVLVSSLSNLLSVLLCCCQHDPDHFKDADPVLQVVLCPPPVNVVVPDRRGSSNSLLVLLLVLLVLVVVVCVVVVNPLFPPDDLVVVVVVLVVQCVDPQSVVQLVLLLPLDDDDDDDDDDDPPPDPLPDPVLVVVLCVQVVPPDDPPSVLVVCVVCVVVSNNVSCVVVCVVCVVPDPVVSVSLVVCLPPPPRNLVCCLSRRQCCVPPVNLVSSVVSCVVSVMDGQPQFDSSLSSVLSLLSLLSVLLSCVVVVVPPDPSSVVSCVSSVSNSRNSDPVPDDSNNSSVSSNSSSSSSVSRVVRNCVRVPHDDPPDPDDDDVVVVVVVVVVVVVVVVVVVD